Protein AF-0000000078350568 (afdb_homodimer)

Structure (mmCIF, N/CA/C/O backbone):
data_AF-0000000078350568-model_v1
#
loop_
_entity.id
_entity.type
_entity.pdbx_description
1 polymer 'Cyclic nucleotide-binding domain-containing protein'
#
loop_
_atom_site.group_PDB
_atom_site.id
_atom_site.type_symbol
_atom_site.label_atom_id
_atom_site.label_alt_id
_atom_site.label_comp_id
_atom_site.label_asym_id
_atom_site.label_entity_id
_atom_site.label_seq_id
_atom_site.pdbx_PDB_ins_code
_atom_site.Cartn_x
_atom_site.Cartn_y
_atom_site.Cartn_z
_atom_site.occupancy
_atom_site.B_iso_or_equiv
_atom_site.auth_seq_id
_atom_site.auth_comp_id
_atom_site.auth_asym_id
_atom_site.auth_atom_id
_atom_site.pdbx_PDB_model_num
ATOM 1 N N . MET A 1 1 ? 48.125 0.732 -0.271 1 18.67 1 MET A N 1
ATOM 2 C CA . MET A 1 1 ? 47.688 1.18 -1.591 1 18.67 1 MET A CA 1
ATOM 3 C C . MET A 1 1 ? 46.188 1.431 -1.611 1 18.67 1 MET A C 1
ATOM 5 O O . MET A 1 1 ? 45.406 0.55 -1.253 1 18.67 1 MET A O 1
ATOM 9 N N . THR A 1 2 ? 45.719 2.68 -1.402 1 23.27 2 THR A N 1
ATOM 10 C CA . THR A 1 2 ? 44.375 3.215 -1.209 1 23.27 2 THR A CA 1
ATOM 11 C C . THR A 1 2 ? 43.531 3.033 -2.469 1 23.27 2 THR A C 1
ATOM 13 O O . THR A 1 2 ? 43.906 3.512 -3.543 1 23.27 2 THR A O 1
ATOM 16 N N . PHE A 1 3 ? 43.031 1.912 -2.756 1 26.11 3 PHE A N 1
ATOM 17 C CA . PHE A 1 3 ? 42.312 1.522 -3.965 1 26.11 3 PHE A CA 1
ATOM 18 C C . PHE A 1 3 ? 41.125 2.469 -4.234 1 26.11 3 PHE A C 1
ATOM 20 O O . PHE A 1 3 ? 40.312 2.73 -3.348 1 26.11 3 PHE A O 1
ATOM 27 N N . GLN A 1 4 ? 41.375 3.561 -5.113 1 28.67 4 GLN A N 1
ATOM 28 C CA . GLN A 1 4 ? 40.469 4.602 -5.547 1 28.67 4 GLN A CA 1
ATOM 29 C C . GLN A 1 4 ? 39.406 4.035 -6.48 1 28.67 4 GLN A C 1
ATOM 31 O O . GLN A 1 4 ? 39.656 3.775 -7.656 1 28.67 4 GLN A O 1
ATOM 36 N N . PRO A 1 5 ? 38.5 3.309 -6.023 1 35.19 5 PRO A N 1
ATOM 37 C CA . PRO A 1 5 ? 37.531 2.773 -6.988 1 35.19 5 PRO A CA 1
ATOM 38 C C . PRO A 1 5 ? 36.844 3.865 -7.812 1 35.19 5 PRO A C 1
ATOM 40 O O . PRO A 1 5 ? 36.5 4.922 -7.281 1 35.19 5 PRO A O 1
ATOM 43 N N . VAL A 1 6 ? 37.344 4.188 -9.039 1 33.88 6 VAL A N 1
ATOM 44 C CA . VAL A 1 6 ? 36.656 5.035 -10.016 1 33.88 6 VAL A CA 1
ATOM 45 C C . VAL A 1 6 ? 35.219 4.598 -10.148 1 33.88 6 VAL A C 1
ATOM 47 O O . VAL A 1 6 ? 34.938 3.475 -10.57 1 33.88 6 VAL A O 1
ATOM 50 N N . VAL A 1 7 ? 34.406 5.059 -9.242 1 39.25 7 VAL A N 1
ATOM 51 C CA . VAL A 1 7 ? 33 4.738 -9.305 1 39.25 7 VAL A CA 1
ATOM 52 C C . VAL A 1 7 ? 32.344 5.453 -10.492 1 39.25 7 VAL A C 1
ATOM 54 O O . VAL A 1 7 ? 32.5 6.672 -10.641 1 39.25 7 VAL A O 1
ATOM 57 N N . MET A 1 8 ? 32.375 4.988 -11.641 1 34.94 8 MET A N 1
ATOM 58 C CA . MET A 1 8 ? 31.562 5.57 -12.703 1 34.94 8 MET A CA 1
ATOM 59 C C . MET A 1 8 ? 30.141 5.82 -12.227 1 34.94 8 MET A C 1
ATOM 61 O O . MET A 1 8 ? 29.391 4.879 -11.961 1 34.94 8 MET A O 1
ATOM 65 N N . CYS A 1 9 ? 30.031 6.867 -11.469 1 40.56 9 CYS A N 1
ATOM 66 C CA . CYS A 1 9 ? 28.719 7.254 -11 1 40.56 9 CYS A CA 1
ATOM 67 C C . CYS A 1 9 ? 27.812 7.629 -12.172 1 40.56 9 CYS A C 1
ATOM 69 O O . CYS A 1 9 ? 28.203 8.422 -13.031 1 40.56 9 CYS A O 1
ATOM 71 N N . SER A 1 10 ? 27.062 6.883 -12.664 1 42.19 10 SER A N 1
ATOM 72 C CA . SER A 1 10 ? 26.062 7.215 -13.672 1 42.19 10 SER A CA 1
ATOM 73 C C . SER A 1 10 ? 25.391 8.539 -13.359 1 42.19 10 SER A C 1
ATOM 75 O O . SER A 1 10 ? 25.281 8.93 -12.195 1 42.19 10 SER A O 1
ATOM 77 N N . GLN A 1 11 ? 25.484 9.586 -14.273 1 49.69 11 GLN A N 1
ATOM 78 C CA . GLN A 1 11 ? 24.906 10.922 -14.312 1 49.69 11 GLN A CA 1
ATOM 79 C C . GLN A 1 11 ? 23.422 10.891 -13.961 1 49.69 11 GLN A C 1
ATOM 81 O O . GLN A 1 11 ? 22.609 11.578 -14.586 1 49.69 11 GLN A O 1
ATOM 86 N N . ARG A 1 12 ? 23.047 10.094 -13.062 1 61.41 12 ARG A N 1
ATOM 87 C CA . ARG A 1 12 ? 21.625 10.086 -12.711 1 61.41 12 ARG A CA 1
ATOM 88 C C . ARG A 1 12 ? 21.266 11.289 -11.844 1 61.41 12 ARG A C 1
ATOM 90 O O . ARG A 1 12 ? 22.109 11.797 -11.102 1 61.41 12 ARG A O 1
ATOM 97 N N . SER A 1 13 ? 20.25 11.977 -12.266 1 79.62 13 SER A N 1
ATOM 98 C CA . SER A 1 13 ? 19.703 13.047 -11.438 1 79.62 13 SER A CA 1
ATOM 99 C C . SER A 1 13 ? 19.641 12.633 -9.977 1 79.62 13 SER A C 1
ATOM 101 O O . SER A 1 13 ? 19.359 11.477 -9.664 1 79.62 13 SER A O 1
ATOM 103 N N . ILE A 1 14 ? 20.109 13.5 -9.102 1 86.69 14 ILE A N 1
ATOM 104 C CA . ILE A 1 14 ? 20.047 13.234 -7.668 1 86.69 14 ILE A CA 1
ATOM 105 C C . ILE A 1 14 ? 18.578 13.141 -7.23 1 86.69 14 ILE A C 1
ATOM 107 O O . ILE A 1 14 ? 18.281 12.555 -6.188 1 86.69 14 ILE A O 1
ATOM 111 N N . ILE A 1 15 ? 17.75 13.82 -8.062 1 88.56 15 ILE A N 1
ATOM 112 C CA . ILE A 1 15 ? 16.328 13.82 -7.746 1 88.56 15 ILE A CA 1
ATOM 113 C C . ILE A 1 15 ? 15.664 12.578 -8.336 1 88.56 15 ILE A C 1
ATOM 115 O O . ILE A 1 15 ? 15.547 12.453 -9.562 1 88.56 15 ILE A O 1
ATOM 119 N N . ARG A 1 16 ? 15.289 11.742 -7.473 1 82.44 16 ARG A N 1
ATOM 120 C CA . ARG A 1 16 ? 14.633 10.516 -7.906 1 82.44 16 ARG A CA 1
ATOM 121 C C . ARG A 1 16 ? 13.164 10.758 -8.234 1 82.44 16 ARG A C 1
ATOM 123 O O . ARG A 1 16 ? 12.648 10.234 -9.219 1 82.44 16 ARG A O 1
ATOM 130 N N . ALA A 1 17 ? 12.492 11.484 -7.371 1 83.06 17 ALA A N 1
ATOM 131 C CA . ALA A 1 17 ? 11.07 11.758 -7.527 1 83.06 17 ALA A CA 1
ATOM 132 C C . ALA A 1 17 ? 10.672 13.023 -6.773 1 83.06 17 ALA A C 1
ATOM 134 O O . ALA A 1 17 ? 11.344 13.43 -5.82 1 83.06 17 ALA A O 1
ATOM 135 N N . SER A 1 18 ? 9.703 13.656 -7.219 1 88.5 18 SER A N 1
ATOM 136 C CA . SER A 1 18 ? 9.133 14.859 -6.609 1 88.5 18 SER A CA 1
ATOM 137 C C . SER A 1 18 ? 7.609 14.781 -6.551 1 88.5 18 SER A C 1
ATOM 139 O O . SER A 1 18 ? 6.965 14.375 -7.52 1 88.5 18 SER A O 1
ATOM 141 N N . PHE A 1 19 ? 7.109 15.07 -5.301 1 86.12 19 PHE A N 1
ATOM 142 C CA . PHE A 1 19 ? 5.668 14.969 -5.102 1 86.12 19 PHE A CA 1
ATOM 143 C C . PHE A 1 19 ? 5.152 16.156 -4.285 1 86.12 19 PHE A C 1
ATOM 145 O O . PHE A 1 19 ? 5.871 16.703 -3.449 1 86.12 19 PHE A O 1
ATOM 152 N N . THR A 1 20 ? 3.895 16.438 -4.551 1 86.94 20 THR A N 1
ATOM 153 C CA . THR A 1 20 ? 3.209 17.359 -3.645 1 86.94 20 THR A CA 1
ATOM 154 C C . THR A 1 20 ? 2.479 16.594 -2.547 1 86.94 20 THR A C 1
ATOM 156 O O . THR A 1 20 ? 2.295 15.375 -2.65 1 86.94 20 THR A O 1
ATOM 159 N N . GLY A 1 21 ? 2.123 17.297 -1.563 1 85.88 21 GLY A N 1
ATOM 160 C CA . GLY A 1 21 ? 1.35 16.688 -0.491 1 85.88 21 GLY A CA 1
ATOM 161 C C . GLY A 1 21 ? 0.012 16.141 -0.954 1 85.88 21 GLY A C 1
ATOM 162 O O . GLY A 1 21 ? -0.606 15.328 -0.262 1 85.88 21 GLY A O 1
ATOM 163 N N . SER A 1 22 ? -0.493 16.656 -2.006 1 78.06 22 SER A N 1
ATOM 164 C CA . SER A 1 22 ? -1.731 16.141 -2.572 1 78.06 22 SER A CA 1
ATOM 165 C C . SER A 1 22 ? -1.5 14.797 -3.26 1 78.06 22 SER A C 1
ATOM 167 O O . SER A 1 22 ? -2.402 13.953 -3.314 1 78.06 22 SER A O 1
ATOM 169 N N . GLN A 1 23 ? -0.288 14.586 -3.678 1 77.19 23 GLN A N 1
ATOM 170 C CA . GLN A 1 23 ? 0.063 13.359 -4.387 1 77.19 23 GLN A CA 1
ATOM 171 C C . GLN A 1 23 ? 0.571 12.297 -3.42 1 77.19 23 GLN A C 1
ATOM 173 O O . GLN A 1 23 ? 0.44 11.094 -3.684 1 77.19 23 GLN A O 1
ATOM 178 N N . LEU A 1 24 ? 1.132 12.742 -2.352 1 84.44 24 LEU A N 1
ATOM 179 C CA . LEU A 1 24 ? 1.732 11.836 -1.384 1 84.44 24 LEU A CA 1
ATOM 180 C C . LEU A 1 24 ? 1.401 12.258 0.042 1 84.44 24 LEU A C 1
ATOM 182 O O . LEU A 1 24 ? 1.954 13.242 0.545 1 84.44 24 LEU A O 1
ATOM 186 N N . ARG A 1 25 ? 0.584 11.453 0.627 1 86.44 25 ARG A N 1
ATOM 187 C CA . ARG A 1 25 ? 0.179 11.719 2.004 1 86.44 25 ARG A CA 1
ATOM 188 C C . ARG A 1 25 ? 0.891 10.781 2.975 1 86.44 25 ARG A C 1
ATOM 190 O O . ARG A 1 25 ? 1.448 9.766 2.568 1 86.44 25 ARG A O 1
ATOM 197 N N . SER A 1 26 ? 0.925 11.25 4.234 1 85.94 26 SER A N 1
ATOM 198 C CA . SER A 1 26 ? 1.377 10.32 5.27 1 85.94 26 SER A CA 1
ATOM 199 C C . SER A 1 26 ? 0.407 9.156 5.426 1 85.94 26 SER A C 1
ATOM 201 O O . SER A 1 26 ? -0.697 9.18 4.879 1 85.94 26 SER A O 1
ATOM 203 N N . THR A 1 27 ? 0.809 8.156 6.078 1 85.06 27 THR A N 1
ATOM 204 C CA . THR A 1 27 ? -0.045 6.992 6.297 1 85.06 27 THR A CA 1
ATOM 205 C C . THR A 1 27 ? -0.772 7.098 7.633 1 85.06 27 THR A C 1
ATOM 207 O O . THR A 1 27 ? -1.104 6.082 8.25 1 85.06 27 THR A O 1
ATOM 210 N N . VAL A 1 28 ? -0.941 8.312 8.055 1 83.81 28 VAL A N 1
ATOM 211 C CA . VAL A 1 28 ? -1.724 8.578 9.258 1 83.81 28 VAL A CA 1
ATOM 212 C C . VAL A 1 28 ? -3.193 8.758 8.883 1 83.81 28 VAL A C 1
ATOM 214 O O . VAL A 1 28 ? -3.531 9.594 8.039 1 83.81 28 VAL A O 1
ATOM 217 N N . HIS A 1 29 ? -3.98 7.969 9.461 1 81.75 29 HIS A N 1
ATOM 218 C CA . HIS A 1 29 ? -5.406 8.062 9.172 1 81.75 29 HIS A CA 1
ATOM 219 C C . HIS A 1 29 ? -6.109 8.984 10.164 1 81.75 29 HIS A C 1
ATOM 221 O O . HIS A 1 29 ? -5.98 8.812 11.383 1 81.75 29 HIS A O 1
ATOM 227 N N . ARG A 1 30 ?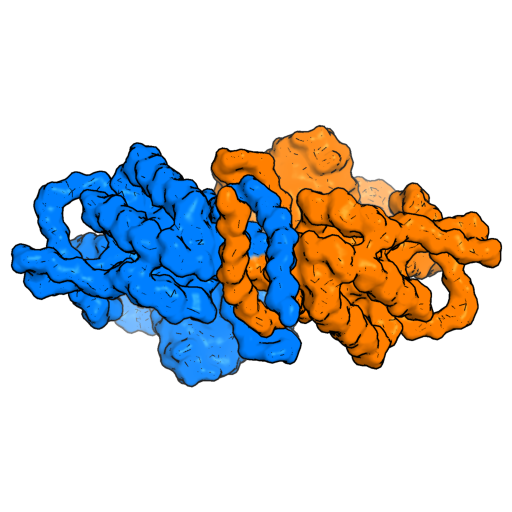 -6.719 9.938 9.477 1 77.19 30 ARG A N 1
ATOM 228 C CA . ARG A 1 30 ? -7.305 11.039 10.234 1 77.19 30 ARG A CA 1
ATOM 229 C C . ARG A 1 30 ? -8.812 11.125 10.008 1 77.19 30 ARG A C 1
ATOM 231 O O . ARG A 1 30 ? -9.375 10.328 9.25 1 77.19 30 ARG A O 1
ATOM 238 N N . LEU A 1 31 ? -9.383 12.031 10.742 1 72.06 31 LEU A N 1
ATOM 239 C CA . LEU A 1 31 ? -10.789 12.352 10.531 1 72.06 31 LEU A CA 1
ATOM 240 C C . LEU A 1 31 ? -11.031 12.828 9.102 1 72.06 31 LEU A C 1
ATOM 242 O O . LEU A 1 31 ? -10.156 13.453 8.5 1 72.06 31 LEU A O 1
ATOM 246 N N . TYR A 1 32 ? -12.195 12.5 8.664 1 67.31 32 TYR A N 1
ATOM 247 C CA . TYR A 1 32 ? -12.547 12.836 7.285 1 67.31 32 TYR A CA 1
ATOM 248 C C . TYR A 1 32 ? -12.375 14.328 7.023 1 67.31 32 TYR A C 1
ATOM 250 O O . TYR A 1 32 ? -11.859 14.719 5.977 1 67.31 32 TYR A O 1
ATOM 258 N N . ARG A 1 33 ? -12.797 15.164 7.91 1 70 33 ARG A N 1
ATOM 259 C CA . ARG A 1 33 ? -12.703 16.609 7.734 1 70 33 ARG A CA 1
ATOM 260 C C . ARG A 1 33 ? -11.258 17.047 7.574 1 70 33 ARG A C 1
ATOM 262 O O . ARG A 1 33 ? -10.953 17.953 6.789 1 70 33 ARG A O 1
ATOM 269 N N . GLN A 1 34 ? -10.445 16.438 8.359 1 75.56 34 GLN A N 1
ATOM 270 C CA . GLN A 1 34 ? -9.023 16.75 8.258 1 75.56 34 GLN A CA 1
ATOM 271 C C . GLN A 1 34 ? -8.461 16.312 6.91 1 75.56 34 GLN A C 1
ATOM 273 O O . GLN A 1 34 ? -7.633 17.016 6.324 1 75.56 34 GLN A O 1
ATOM 278 N N . GLN A 1 35 ? -8.953 15.172 6.551 1 75.88 35 GLN A N 1
ATOM 279 C CA . GLN A 1 35 ? -8.516 14.664 5.258 1 75.88 35 GLN A CA 1
ATOM 280 C C . GLN A 1 35 ? -8.914 15.609 4.129 1 75.88 35 GLN A C 1
ATOM 282 O O . GLN A 1 35 ? -8.117 15.883 3.225 1 75.88 35 GLN A O 1
ATOM 287 N N . ILE A 1 36 ? -10.102 16.062 4.18 1 72.88 36 ILE A N 1
ATOM 288 C CA . ILE A 1 36 ? -10.594 16.969 3.145 1 72.88 36 ILE A CA 1
ATOM 289 C C . ILE A 1 36 ? -9.773 18.266 3.154 1 72.88 36 ILE A C 1
ATOM 291 O O . ILE A 1 36 ? -9.43 18.797 2.098 1 72.88 36 ILE A O 1
ATOM 295 N N . PHE A 1 37 ? -9.516 18.781 4.34 1 78.31 37 PHE A N 1
ATOM 296 C CA . PHE A 1 37 ? -8.688 19.984 4.477 1 78.31 37 PHE A CA 1
ATOM 297 C C . PHE A 1 37 ? -7.332 19.781 3.809 1 78.31 37 PHE A C 1
ATOM 299 O O . PHE A 1 37 ? -6.887 20.609 3.025 1 78.31 37 PHE A O 1
ATOM 306 N N . LEU A 1 38 ? -6.77 18.656 4.074 1 83 38 LEU A N 1
ATOM 307 C CA . LEU A 1 38 ? -5.438 18.359 3.549 1 83 38 LEU A CA 1
ATOM 308 C C . LEU A 1 38 ? -5.488 18.141 2.041 1 83 38 LEU A C 1
ATOM 310 O O . LEU A 1 38 ? -4.52 18.438 1.334 1 83 38 LEU A O 1
ATOM 314 N N . ASP A 1 39 ? -6.551 17.641 1.57 1 77.06 39 ASP A N 1
ATOM 315 C CA . ASP A 1 39 ? -6.715 17.469 0.129 1 77.06 39 ASP A CA 1
ATOM 316 C C . ASP A 1 39 ? -6.688 18.812 -0.585 1 77.06 39 ASP A C 1
ATOM 318 O O . ASP A 1 39 ? -6.273 18.906 -1.743 1 77.06 39 ASP A O 1
ATOM 322 N N . ASN A 1 40 ? -7.125 19.797 0.111 1 78.75 40 ASN A N 1
ATOM 323 C CA . ASN A 1 40 ? -7.254 21.109 -0.518 1 78.75 40 ASN A CA 1
ATOM 324 C C . ASN A 1 40 ? -6.02 21.969 -0.28 1 78.75 40 ASN A C 1
ATOM 326 O O . ASN A 1 40 ? -5.828 22.984 -0.947 1 78.75 40 ASN A O 1
ATOM 330 N N . CYS A 1 41 ? -5.156 21.578 0.604 1 81.62 41 CYS A N 1
ATOM 331 C CA . CYS A 1 41 ? -3.984 22.406 0.871 1 81.62 41 CYS A CA 1
ATOM 332 C C . CYS A 1 41 ? -2.709 21.562 0.817 1 81.62 41 CYS A C 1
ATOM 334 O O . CYS A 1 41 ? -1.635 22.047 1.189 1 81.62 41 CYS A O 1
ATOM 336 N N . GLY A 1 42 ? -2.814 20.406 0.399 1 83.19 42 GLY A N 1
ATOM 337 C CA . GLY A 1 42 ? -1.674 19.5 0.337 1 83.19 42 GLY A CA 1
ATOM 338 C C . GLY A 1 42 ? -0.553 20.016 -0.543 1 83.19 42 GLY A C 1
ATOM 339 O O . GLY A 1 42 ? 0.608 19.656 -0.362 1 83.19 42 GLY A O 1
ATOM 340 N N . ASP A 1 43 ? -0.878 20.906 -1.432 1 86.75 43 ASP A N 1
ATOM 341 C CA . ASP A 1 43 ? 0.113 21.422 -2.367 1 86.75 43 ASP A CA 1
ATOM 342 C C . ASP A 1 43 ? 1.108 22.344 -1.659 1 86.75 43 ASP A C 1
ATOM 344 O O . ASP A 1 43 ? 2.148 22.688 -2.221 1 86.75 43 ASP A O 1
ATOM 348 N N . GLN A 1 44 ? 0.83 22.672 -0.485 1 90.44 44 GLN A N 1
ATOM 349 C CA . GLN A 1 44 ? 1.771 23.469 0.288 1 90.44 44 GLN A CA 1
ATOM 350 C C . GLN A 1 44 ? 2.959 22.641 0.75 1 90.44 44 GLN A C 1
ATOM 352 O O . GLN A 1 44 ? 3.951 23.172 1.243 1 90.44 44 GLN A O 1
ATOM 357 N N . ILE A 1 45 ? 2.811 21.375 0.589 1 92.75 45 ILE A N 1
ATOM 358 C CA . ILE A 1 45 ? 3.9 20.453 0.912 1 92.75 45 ILE A CA 1
ATOM 359 C C . ILE A 1 45 ? 4.539 19.938 -0.376 1 92.75 45 ILE A C 1
ATOM 361 O O . ILE A 1 45 ? 3.844 19.453 -1.273 1 92.75 45 ILE A O 1
ATOM 365 N N . HIS A 1 46 ? 5.781 20.078 -0.518 1 94.38 46 HIS A N 1
ATOM 366 C CA . HIS A 1 46 ? 6.531 19.531 -1.641 1 94.38 46 HIS A CA 1
ATOM 367 C C . HIS A 1 46 ? 7.625 18.578 -1.161 1 94.38 46 HIS A C 1
ATOM 369 O O . HIS A 1 46 ? 8.523 18.984 -0.421 1 94.38 46 HIS A O 1
ATOM 375 N N . ALA A 1 47 ? 7.527 17.344 -1.582 1 94.06 47 ALA A N 1
ATOM 376 C CA . ALA A 1 47 ? 8.477 16.312 -1.152 1 94.06 47 ALA A CA 1
ATOM 377 C C . ALA A 1 47 ? 9.406 15.914 -2.295 1 94.06 47 ALA A C 1
ATOM 379 O O . ALA A 1 47 ? 8.953 15.672 -3.416 1 94.06 47 ALA A O 1
ATOM 380 N N . ILE A 1 48 ? 10.68 15.898 -1.986 1 93.44 48 ILE A N 1
ATOM 381 C CA . ILE A 1 48 ? 11.703 15.523 -2.959 1 93.44 48 ILE A CA 1
ATOM 382 C C . ILE A 1 48 ? 12.484 14.32 -2.453 1 93.44 48 ILE A C 1
ATOM 384 O O . ILE A 1 48 ? 13.102 14.367 -1.387 1 93.44 48 ILE A O 1
ATOM 388 N N . ARG A 1 49 ? 12.477 13.266 -3.18 1 90.56 49 ARG A N 1
ATOM 389 C CA . ARG A 1 49 ? 13.258 12.086 -2.836 1 90.56 49 ARG A CA 1
ATOM 390 C C . ARG A 1 49 ? 14.586 12.078 -3.584 1 90.56 49 ARG A C 1
ATOM 392 O O . ARG A 1 49 ? 14.617 12.156 -4.812 1 90.56 49 ARG A O 1
ATOM 399 N N . LEU A 1 50 ? 15.625 11.984 -2.795 1 90.5 50 LEU A N 1
ATOM 400 C CA . LEU A 1 50 ? 16.953 12.008 -3.396 1 90.5 50 LEU A CA 1
ATOM 401 C C . LEU A 1 50 ? 17.516 10.586 -3.529 1 90.5 50 LEU A C 1
ATOM 403 O O . LEU A 1 50 ? 16.984 9.656 -2.926 1 90.5 50 LEU A O 1
ATOM 407 N N . GLN A 1 51 ? 18.484 10.516 -4.398 1 81.62 51 GLN A N 1
ATOM 408 C CA . GLN A 1 51 ? 19.172 9.234 -4.539 1 81.62 51 GLN A CA 1
ATOM 409 C C . GLN A 1 51 ? 20.641 9.43 -4.922 1 81.62 51 GLN A C 1
ATOM 411 O O . GLN A 1 51 ? 21.031 10.5 -5.383 1 81.62 51 GLN A O 1
ATOM 416 N N . GLY A 1 52 ? 21.422 8.375 -4.566 1 79.75 52 GLY A N 1
ATOM 417 C CA . GLY A 1 52 ? 22.797 8.383 -5.039 1 79.75 52 GLY A CA 1
ATOM 418 C C . GLY A 1 52 ? 23.766 9.031 -4.059 1 79.75 52 GLY A C 1
ATOM 419 O O . GLY A 1 52 ? 23.797 8.664 -2.883 1 79.75 52 GLY A O 1
ATOM 420 N N . PHE A 1 53 ? 24.547 10.039 -4.672 1 80.38 53 PHE A N 1
ATOM 421 C CA . PHE A 1 53 ? 25.578 10.664 -3.873 1 80.38 53 PHE A CA 1
ATOM 422 C C . PHE A 1 53 ? 25.453 12.18 -3.904 1 80.38 53 PHE A C 1
ATOM 424 O O . PHE A 1 53 ? 25.109 12.758 -4.941 1 80.38 53 PHE A O 1
ATOM 431 N N . ILE A 1 54 ? 25.797 12.672 -2.764 1 84.56 54 ILE A N 1
ATOM 432 C CA . ILE A 1 54 ? 25.688 14.117 -2.654 1 84.56 54 ILE A CA 1
ATOM 433 C C . ILE A 1 54 ? 27.047 14.766 -2.863 1 84.56 54 ILE A C 1
ATOM 435 O O . ILE A 1 54 ? 28.016 14.445 -2.154 1 84.56 54 ILE A O 1
ATOM 439 N N . PHE A 1 55 ? 27.156 15.523 -3.805 1 82.12 55 PHE A N 1
ATOM 440 C CA . PHE A 1 55 ? 28.297 16.406 -4.035 1 82.12 55 PHE A CA 1
ATOM 441 C C . PHE A 1 55 ? 27.844 17.766 -4.531 1 82.12 55 PHE A C 1
ATOM 443 O O . PHE A 1 55 ? 26.641 18.031 -4.609 1 82.12 55 PHE A O 1
ATOM 450 N N . PHE A 1 56 ? 28.75 18.656 -4.691 1 82.06 56 PHE A N 1
ATOM 451 C CA . PHE A 1 56 ? 28.422 20.047 -5.004 1 82.06 56 PHE A CA 1
ATOM 452 C C . PHE A 1 56 ? 27.484 20.125 -6.199 1 82.06 56 PHE A C 1
ATOM 454 O O . PHE A 1 56 ? 26.469 20.812 -6.152 1 82.06 56 PHE A O 1
ATOM 461 N N . GLY A 1 57 ? 27.734 19.359 -7.199 1 82.5 57 GLY A N 1
ATOM 462 C CA . GLY A 1 57 ? 26.922 19.375 -8.406 1 82.5 57 GLY A CA 1
ATOM 463 C C . GLY A 1 57 ? 25.5 18.922 -8.172 1 82.5 57 GLY A C 1
ATOM 464 O O . GLY A 1 57 ? 24.547 19.531 -8.672 1 82.5 57 GLY A O 1
ATOM 465 N N . THR A 1 58 ? 25.406 17.922 -7.41 1 85.56 58 THR A N 1
ATOM 466 C CA . THR A 1 58 ? 24.078 17.359 -7.176 1 85.56 58 THR A CA 1
ATOM 467 C C . THR A 1 58 ? 23.25 18.266 -6.273 1 85.56 58 THR A C 1
ATOM 469 O O . THR A 1 58 ? 22.031 18.375 -6.445 1 85.56 58 THR A O 1
ATOM 472 N N . LEU A 1 59 ? 23.875 18.906 -5.398 1 88.69 59 LEU A N 1
ATOM 473 C CA . LEU A 1 59 ? 23.141 19.828 -4.535 1 88.69 59 LEU A CA 1
ATOM 474 C C . LEU A 1 59 ? 22.734 21.078 -5.301 1 88.69 59 LEU A C 1
ATOM 476 O O . LEU A 1 59 ? 21.703 21.688 -5.016 1 88.69 59 LEU A O 1
ATOM 480 N N . ASN A 1 60 ? 23.609 21.438 -6.242 1 89.25 60 ASN A N 1
ATOM 481 C CA . ASN A 1 60 ? 23.188 22.547 -7.102 1 89.25 60 ASN A CA 1
ATOM 482 C C . ASN A 1 60 ? 21.922 22.203 -7.883 1 89.25 60 ASN A C 1
ATOM 484 O O . ASN A 1 60 ? 21.047 23.047 -8.062 1 89.25 60 ASN A O 1
ATOM 488 N N . GLN A 1 61 ? 21.906 21.016 -8.281 1 91.12 61 GLN A N 1
ATOM 489 C CA . GLN A 1 61 ? 20.703 20.531 -8.953 1 91.12 61 GLN A CA 1
ATOM 490 C C . GLN A 1 61 ? 19.484 20.641 -8.031 1 91.12 61 GLN A C 1
ATOM 492 O O . GLN A 1 61 ? 18.406 21.047 -8.461 1 91.12 61 GLN A O 1
ATOM 497 N N . LEU A 1 62 ? 19.641 20.234 -6.871 1 92.94 62 LEU A N 1
ATOM 498 C CA . LEU A 1 62 ? 18.562 20.281 -5.887 1 92.94 62 LEU A CA 1
ATOM 499 C C . LEU A 1 62 ? 18.125 21.719 -5.633 1 92.94 62 LEU A C 1
ATOM 501 O O . LEU A 1 62 ? 16.922 22.016 -5.559 1 92.94 62 LEU A O 1
ATOM 505 N N . GLU A 1 63 ? 19.109 22.609 -5.52 1 92.62 63 GLU A N 1
ATOM 506 C CA . GLU A 1 63 ? 18.797 24.016 -5.281 1 92.62 63 GLU A CA 1
ATOM 507 C C . GLU A 1 63 ? 17.969 24.594 -6.422 1 92.62 63 GLU A C 1
ATOM 509 O O . GLU A 1 63 ? 16.984 25.297 -6.184 1 92.62 63 GLU A O 1
ATOM 514 N N . VAL A 1 64 ? 18.422 24.344 -7.605 1 92.88 64 VAL A N 1
ATOM 515 C CA . VAL A 1 64 ? 17.703 24.828 -8.781 1 92.88 64 VAL A CA 1
ATOM 516 C C . VAL A 1 64 ? 16.281 24.281 -8.789 1 92.88 64 VAL A C 1
ATOM 518 O O . VAL A 1 64 ? 15.336 25 -9.078 1 92.88 64 VAL A O 1
ATOM 521 N N . HIS A 1 65 ? 16.156 23.047 -8.43 1 93.5 65 HIS A N 1
ATOM 522 C CA . HIS A 1 65 ? 14.836 22.406 -8.391 1 93.5 65 HIS A CA 1
ATOM 523 C C . HIS A 1 65 ? 13.938 23.078 -7.352 1 93.5 65 HIS A C 1
ATOM 525 O O . HIS A 1 65 ? 12.773 23.359 -7.629 1 93.5 65 HIS A O 1
ATOM 531 N N . ILE A 1 66 ? 14.484 23.344 -6.27 1 94.19 66 ILE A N 1
ATOM 532 C CA . ILE A 1 66 ? 13.711 23.938 -5.191 1 94.19 66 ILE A CA 1
ATOM 533 C C . ILE A 1 66 ? 13.242 25.328 -5.609 1 94.19 66 ILE A C 1
ATOM 535 O O . ILE A 1 66 ? 12.094 25.719 -5.363 1 94.19 66 ILE A O 1
ATOM 539 N N . ARG A 1 67 ? 14.07 26.062 -6.266 1 93.44 67 ARG A N 1
ATOM 540 C CA . ARG A 1 67 ? 13.695 27.375 -6.754 1 93.44 67 ARG A CA 1
ATOM 541 C C . ARG A 1 67 ? 12.539 27.297 -7.742 1 93.44 67 ARG A C 1
ATOM 543 O O . ARG A 1 67 ? 11.617 28.109 -7.707 1 93.44 67 ARG A O 1
ATOM 550 N N . SER A 1 68 ? 12.656 26.297 -8.516 1 93.75 68 SER A N 1
ATOM 551 C CA . SER A 1 68 ? 11.594 26.109 -9.5 1 93.75 68 SER A CA 1
ATOM 552 C C . SER A 1 68 ? 10.273 25.75 -8.836 1 93.75 68 SER A C 1
ATOM 554 O O . SER A 1 68 ? 9.203 26.141 -9.312 1 93.75 68 SER A O 1
ATOM 556 N N . VAL A 1 69 ? 10.352 25.016 -7.785 1 91.25 69 VAL A N 1
ATOM 557 C CA . VAL A 1 69 ? 9.164 24.625 -7.039 1 91.25 69 VAL A CA 1
ATOM 558 C C . VAL A 1 69 ? 8.461 25.875 -6.504 1 91.25 69 VAL A C 1
ATOM 560 O O . VAL A 1 69 ? 7.234 25.984 -6.605 1 91.25 69 VAL A O 1
ATOM 563 N N . PHE A 1 70 ? 9.203 26.812 -6.023 1 90.75 70 PHE A N 1
ATOM 564 C CA . PHE A 1 70 ? 8.625 28.031 -5.445 1 90.75 70 PHE A CA 1
ATOM 565 C C . PHE A 1 70 ? 8.031 28.922 -6.531 1 90.75 70 PHE A C 1
ATOM 567 O O . PHE A 1 70 ? 7.082 29.656 -6.281 1 90.75 70 PHE A O 1
ATOM 574 N N . ILE A 1 71 ? 8.57 28.812 -7.711 1 90.06 71 ILE A N 1
ATOM 575 C CA . ILE A 1 71 ? 8.047 29.594 -8.828 1 90.06 71 ILE A CA 1
ATOM 576 C C . ILE A 1 71 ? 6.723 28.984 -9.297 1 90.06 71 ILE A C 1
ATOM 578 O O . ILE A 1 71 ? 5.746 29.719 -9.516 1 90.06 71 ILE A O 1
ATOM 582 N N . ASP A 1 72 ? 6.664 27.734 -9.344 1 87.62 72 ASP A N 1
ATOM 583 C CA . ASP A 1 72 ? 5.492 27.031 -9.859 1 87.62 72 ASP A CA 1
ATOM 584 C C . ASP A 1 72 ? 4.363 27.016 -8.828 1 87.62 72 ASP A C 1
ATOM 586 O O . ASP A 1 72 ? 3.188 27.078 -9.188 1 87.62 72 ASP A O 1
ATOM 590 N N . THR A 1 73 ? 4.766 26.859 -7.602 1 88.25 73 THR A N 1
ATOM 591 C CA . THR A 1 73 ? 3.809 26.812 -6.5 1 88.25 73 THR A CA 1
ATOM 592 C C . THR A 1 73 ? 4.227 27.781 -5.387 1 88.25 73 THR A C 1
ATOM 594 O O . THR A 1 73 ? 4.75 27.344 -4.355 1 88.25 73 THR A O 1
ATOM 597 N N . PRO A 1 74 ? 3.848 28.938 -5.531 1 85.31 74 PRO A N 1
ATOM 598 C CA . PRO A 1 74 ? 4.266 29.953 -4.562 1 85.31 74 PRO A CA 1
ATOM 599 C C . PRO A 1 74 ? 3.705 29.688 -3.164 1 85.31 74 PRO A C 1
ATOM 601 O O . PRO A 1 74 ? 4.227 30.219 -2.18 1 85.31 74 PRO A O 1
ATOM 604 N N . GLU A 1 75 ? 2.689 28.859 -3.115 1 86.69 75 GLU A N 1
ATOM 605 C CA . GLU A 1 75 ? 2.041 28.594 -1.835 1 86.69 75 GLU A CA 1
ATOM 606 C C . GLU A 1 75 ? 2.795 27.516 -1.048 1 86.69 75 GLU A C 1
ATOM 608 O O . GLU A 1 75 ? 2.412 27.188 0.073 1 86.69 75 GLU A O 1
ATOM 613 N N . THR A 1 76 ? 3.902 27.047 -1.533 1 91 76 THR A N 1
ATOM 614 C CA . THR A 1 76 ? 4.664 25.984 -0.869 1 91 76 THR A CA 1
ATOM 615 C C . THR A 1 76 ? 5.152 26.453 0.499 1 91 76 THR A C 1
ATOM 617 O O . THR A 1 76 ? 5.781 27.516 0.613 1 91 76 THR A O 1
ATOM 620 N N . LYS A 1 77 ? 4.836 25.734 1.465 1 91.12 77 LYS A N 1
ATOM 621 C CA . LYS A 1 77 ? 5.203 26.062 2.838 1 91.12 77 LYS A CA 1
ATOM 622 C C . LYS A 1 77 ? 6.258 25.094 3.375 1 91.12 77 LYS A C 1
ATOM 624 O O . LYS A 1 77 ? 7.035 25.453 4.262 1 91.12 77 LYS A O 1
ATOM 629 N N . PHE A 1 78 ? 6.254 23.922 2.889 1 94.31 78 PHE A N 1
ATOM 630 C CA . PHE A 1 78 ? 7.176 22.891 3.363 1 94.31 78 PHE A CA 1
ATOM 631 C C . PHE A 1 78 ? 7.922 22.25 2.199 1 94.31 78 PHE A C 1
ATOM 633 O O . PHE A 1 78 ? 7.305 21.844 1.213 1 94.31 78 PHE A O 1
ATOM 640 N N . VAL A 1 79 ? 9.164 22.172 2.266 1 96.06 79 VAL A N 1
ATOM 641 C CA . VAL A 1 79 ? 9.977 21.391 1.341 1 96.06 79 VAL A CA 1
ATOM 642 C C . VAL A 1 79 ? 10.617 20.219 2.078 1 96.06 79 VAL A C 1
ATOM 644 O O . VAL A 1 79 ? 11.516 20.406 2.898 1 96.06 79 VAL A O 1
ATOM 647 N N . VAL A 1 80 ? 10.109 19.062 1.796 1 96.38 80 VAL A N 1
ATOM 648 C CA . VAL A 1 80 ? 10.609 17.844 2.424 1 96.38 80 VAL A CA 1
ATOM 649 C C . VAL A 1 80 ? 11.656 17.188 1.527 1 96.38 80 VAL A C 1
ATOM 651 O O . VAL A 1 80 ? 11.391 16.906 0.357 1 96.38 80 VAL A O 1
ATOM 654 N N . VAL A 1 81 ? 12.812 17.016 2.041 1 96.06 81 VAL A N 1
ATOM 655 C CA . VAL A 1 81 ? 13.898 16.391 1.288 1 96.06 81 VAL A CA 1
ATOM 656 C C . VAL A 1 81 ? 14.266 15.047 1.924 1 96.06 81 VAL A C 1
ATOM 658 O O . VAL A 1 81 ? 14.719 15 3.068 1 96.06 81 VAL A O 1
ATOM 661 N N . ASP A 1 82 ? 14.102 14.008 1.199 1 92.88 82 ASP A N 1
ATOM 662 C CA . ASP A 1 82 ? 14.312 12.648 1.688 1 92.88 82 ASP A CA 1
ATOM 663 C C . ASP A 1 82 ? 15.68 12.125 1.262 1 92.88 82 ASP A C 1
ATOM 665 O O . ASP A 1 82 ? 15.938 11.938 0.07 1 92.88 82 ASP A O 1
ATOM 669 N N . PHE A 1 83 ? 16.516 11.734 2.244 1 90.56 83 PHE A N 1
ATOM 670 C CA . PHE A 1 83 ? 17.875 11.266 2.012 1 90.56 83 PHE A CA 1
ATOM 671 C C . PHE A 1 83 ? 17.953 9.75 2.135 1 90.56 83 PHE A C 1
ATOM 673 O O . PHE A 1 83 ? 19.047 9.188 2.27 1 90.56 83 PHE A O 1
ATOM 680 N N . GLY A 1 84 ? 16.859 9.125 2.162 1 82.88 84 GLY A N 1
ATOM 681 C CA . GLY A 1 84 ? 16.812 7.699 2.436 1 82.88 84 GLY A CA 1
ATOM 682 C C . GLY A 1 84 ? 17.656 6.883 1.479 1 82.88 84 GLY A C 1
ATOM 683 O O . GLY A 1 84 ? 18.141 5.809 1.838 1 82.88 84 GLY A O 1
ATOM 684 N N . LEU A 1 85 ? 17.859 7.344 0.286 1 79.69 85 LEU A N 1
ATOM 685 C CA . LEU A 1 85 ? 18.562 6.578 -0.732 1 79.69 85 LEU A CA 1
ATOM 686 C C . LEU A 1 85 ? 19.922 7.199 -1.025 1 79.69 85 LEU A C 1
ATOM 688 O O . LEU A 1 85 ? 20.547 6.898 -2.049 1 79.69 85 LEU A O 1
ATOM 692 N N . ILE A 1 86 ? 20.328 8.109 -0.229 1 84.38 86 ILE A N 1
ATOM 693 C CA . ILE A 1 86 ? 21.641 8.719 -0.37 1 84.38 86 ILE A CA 1
ATOM 694 C C . ILE A 1 86 ? 22.688 7.863 0.343 1 84.38 86 ILE A C 1
ATOM 696 O O . ILE A 1 86 ? 22.5 7.469 1.494 1 84.38 86 ILE A O 1
ATOM 700 N N . HIS A 1 87 ? 23.781 7.688 -0.242 1 76.94 87 HIS A N 1
ATOM 701 C CA . HIS A 1 87 ? 24.766 6.742 0.289 1 76.94 87 HIS A CA 1
ATOM 702 C C . HIS A 1 87 ? 26.031 7.457 0.743 1 76.94 87 HIS A C 1
ATOM 704 O O . HIS A 1 87 ? 26.922 6.836 1.322 1 76.94 87 HIS A O 1
ATOM 710 N N . GLY A 1 88 ? 26.125 8.625 0.432 1 77.06 88 GLY A N 1
ATOM 711 C CA . GLY A 1 88 ? 27.312 9.359 0.857 1 77.06 88 GLY A CA 1
ATOM 712 C C . GLY A 1 88 ? 27.25 10.836 0.516 1 77.06 88 GLY A C 1
ATOM 713 O O . GLY A 1 88 ? 26.484 11.25 -0.349 1 77.06 88 GLY A O 1
ATOM 714 N N . ILE A 1 89 ? 28.047 11.594 1.231 1 81.44 89 ILE A N 1
ATOM 715 C CA . ILE A 1 89 ? 28.109 13.039 1.034 1 81.44 89 ILE A CA 1
ATOM 716 C C . ILE A 1 89 ? 29.562 13.5 0.976 1 81.44 89 ILE A C 1
ATOM 718 O O . ILE A 1 89 ? 30.391 13.055 1.771 1 81.44 89 ILE A O 1
ATOM 722 N N . ASP A 1 90 ? 29.75 14.219 -0.087 1 81.06 90 ASP A N 1
ATOM 723 C CA . ASP A 1 90 ? 31.047 14.867 -0.182 1 81.06 90 ASP A CA 1
ATOM 724 C C . ASP A 1 90 ? 31.094 16.141 0.662 1 81.06 90 ASP A C 1
ATOM 726 O O . ASP A 1 90 ? 30.172 16.953 0.611 1 81.06 90 ASP A O 1
ATOM 730 N N . TYR A 1 91 ? 32.156 16.344 1.377 1 77.31 91 TYR A N 1
ATOM 731 C CA . TYR A 1 91 ? 32.312 17.469 2.293 1 77.31 91 TYR A CA 1
ATOM 732 C C . TYR A 1 91 ? 32.188 18.797 1.551 1 77.31 91 TYR A C 1
ATOM 734 O O . TYR A 1 91 ? 31.734 19.797 2.119 1 77.31 91 TYR A O 1
ATOM 742 N N . SER A 1 92 ? 32.562 18.812 0.306 1 76.12 92 SER A N 1
ATOM 743 C CA . SER A 1 92 ? 32.5 20.031 -0.494 1 76.12 92 SER A CA 1
ATOM 744 C C . SER A 1 92 ? 31.047 20.484 -0.665 1 76.12 92 SER A C 1
ATOM 746 O O . SER A 1 92 ? 30.797 21.641 -1.035 1 76.12 92 SER A O 1
ATOM 748 N N . ALA A 1 93 ? 30.219 19.594 -0.307 1 77.31 93 ALA A N 1
ATOM 749 C CA . ALA A 1 93 ? 28.812 19.859 -0.553 1 77.31 93 ALA A CA 1
ATOM 750 C C . ALA A 1 93 ? 28.156 20.531 0.658 1 77.31 93 ALA A C 1
ATOM 752 O O . ALA A 1 93 ? 27.062 21.078 0.557 1 77.31 93 ALA A O 1
ATOM 753 N N . LEU A 1 94 ? 28.781 20.641 1.726 1 79.75 94 LEU A N 1
ATOM 754 C CA . LEU A 1 94 ? 28.156 21.047 2.986 1 79.75 94 LEU A CA 1
ATOM 755 C C . LEU A 1 94 ? 27.719 22.5 2.932 1 79.75 94 LEU A C 1
ATOM 757 O O . LEU A 1 94 ? 26.672 22.859 3.461 1 79.75 94 LEU A O 1
ATOM 761 N N . GLU A 1 95 ? 28.438 23.281 2.219 1 82.25 95 GLU A N 1
ATOM 762 C CA . GLU A 1 95 ? 28.109 24.703 2.102 1 82.25 95 GLU A CA 1
ATOM 763 C C . GLU A 1 95 ? 26.812 24.891 1.307 1 82.25 95 GLU A C 1
ATOM 765 O O . GLU A 1 95 ? 26.094 25.859 1.526 1 82.25 95 GLU A O 1
ATOM 770 N N . SER A 1 96 ? 26.625 24.016 0.482 1 86.94 96 SER A N 1
ATOM 771 C CA . SER A 1 96 ? 25.453 24.109 -0.386 1 86.94 96 SER A CA 1
ATOM 772 C C . SER A 1 96 ? 24.172 23.969 0.407 1 86.94 96 SER A C 1
ATOM 774 O O . SER A 1 96 ? 23.125 24.5 0.015 1 86.94 96 SER A O 1
ATOM 776 N N . PHE A 1 97 ? 24.219 23.328 1.543 1 88.19 97 PHE A N 1
ATOM 777 C CA . PHE A 1 97 ? 23.031 23.188 2.389 1 88.19 97 PHE A CA 1
ATOM 778 C C . PHE A 1 97 ? 22.594 24.531 2.938 1 88.19 97 PHE A C 1
ATOM 780 O O . PHE A 1 97 ? 21.391 24.797 3.045 1 88.19 97 PHE A O 1
ATOM 787 N N . GLN A 1 98 ? 23.531 25.328 3.205 1 86.81 98 GLN A N 1
ATOM 788 C CA . GLN A 1 98 ? 23.219 26.672 3.705 1 86.81 98 GLN A CA 1
ATOM 789 C C . GLN A 1 98 ? 22.547 27.516 2.627 1 86.81 98 GLN A C 1
ATOM 791 O O . GLN A 1 98 ? 21.672 28.328 2.922 1 86.81 98 GLN A O 1
ATOM 796 N N . ARG A 1 99 ? 23.031 27.344 1.47 1 88.25 99 ARG A N 1
ATOM 797 C CA . ARG A 1 99 ? 22.422 28.078 0.358 1 88.25 99 ARG A CA 1
ATOM 798 C C . ARG A 1 99 ? 20.969 27.656 0.176 1 88.25 99 ARG A C 1
ATOM 800 O O . ARG A 1 99 ? 20.094 28.516 -0.04 1 88.25 99 ARG A O 1
ATOM 807 N N . ILE A 1 100 ? 20.781 26.422 0.289 1 90.56 100 ILE A N 1
ATOM 808 C CA . ILE A 1 100 ? 19.422 25.906 0.154 1 90.56 100 ILE A CA 1
ATOM 809 C C . ILE A 1 100 ? 18.547 26.469 1.267 1 90.56 100 ILE A C 1
ATOM 811 O O . ILE A 1 100 ? 17.422 26.891 1.017 1 90.56 100 ILE A O 1
ATOM 815 N N . ARG A 1 101 ? 19.078 26.438 2.393 1 90.25 101 ARG A N 1
ATO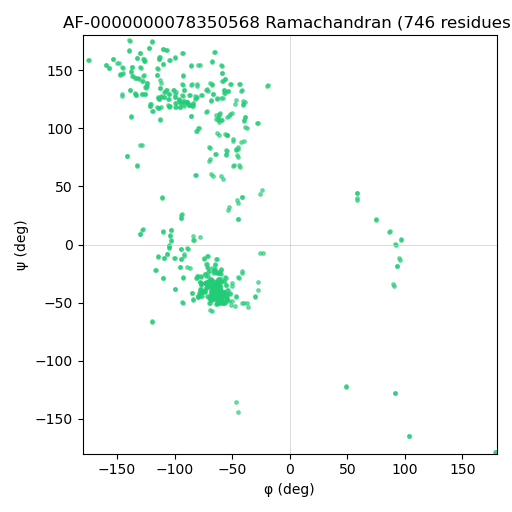M 816 C CA . ARG A 1 101 ? 18.344 26.984 3.531 1 90.25 101 ARG A CA 1
ATOM 817 C C . ARG A 1 101 ? 17.984 28.453 3.299 1 90.25 101 ARG A C 1
ATOM 819 O O . ARG A 1 101 ? 16.875 28.891 3.631 1 90.25 101 ARG A O 1
ATOM 826 N N . ARG A 1 102 ? 18.844 29.234 2.766 1 88.19 102 ARG A N 1
ATOM 827 C CA . ARG A 1 102 ? 18.625 30.656 2.508 1 88.19 102 ARG A CA 1
ATOM 828 C C . ARG A 1 102 ? 17.469 30.844 1.527 1 88.19 102 ARG A C 1
ATOM 830 O O . ARG A 1 102 ? 16.625 31.734 1.719 1 88.19 102 ARG A O 1
ATOM 837 N N . VAL A 1 103 ? 17.5 30.062 0.527 1 89.19 103 VAL A N 1
ATOM 838 C CA . VAL A 1 103 ? 16.438 30.125 -0.47 1 89.19 103 VAL A CA 1
ATOM 839 C C . VAL A 1 103 ? 15.094 29.875 0.193 1 89.19 103 VAL A C 1
ATOM 841 O O . VAL A 1 103 ? 14.125 30.578 -0.063 1 89.19 103 VAL A O 1
ATOM 844 N N . ILE A 1 104 ? 15.062 28.891 1.037 1 90.62 104 ILE A N 1
ATOM 845 C CA . ILE A 1 104 ? 13.836 28.484 1.706 1 90.62 104 ILE A CA 1
ATOM 846 C C . ILE A 1 104 ? 13.398 29.562 2.686 1 90.62 104 ILE A C 1
ATOM 848 O O . ILE A 1 104 ? 12.211 29.906 2.754 1 90.62 104 ILE A O 1
ATOM 852 N N . ASN A 1 105 ? 14.328 30.109 3.359 1 86.5 105 ASN A N 1
ATOM 853 C CA . ASN A 1 105 ? 14.047 31.141 4.348 1 86.5 105 ASN A CA 1
ATOM 854 C C . ASN A 1 105 ? 13.5 32.406 3.689 1 86.5 105 ASN A C 1
ATOM 856 O O . ASN A 1 105 ? 12.633 33.094 4.25 1 86.5 105 ASN A O 1
ATOM 860 N N . GLN A 1 106 ? 14.031 32.688 2.559 1 86.19 106 GLN A N 1
ATOM 861 C CA . GLN A 1 106 ? 13.57 33.844 1.822 1 86.19 106 GLN A CA 1
ATOM 862 C C . GLN A 1 106 ? 12.086 33.75 1.488 1 86.19 106 GLN A C 1
ATOM 864 O O . GLN A 1 106 ? 11.383 34.75 1.41 1 86.19 106 GLN A O 1
ATOM 869 N N . ARG A 1 107 ? 11.672 32.594 1.443 1 86.62 107 ARG A N 1
ATOM 870 C CA . ARG A 1 107 ? 10.273 32.344 1.094 1 86.62 107 ARG A CA 1
ATOM 871 C C . ARG A 1 107 ? 9.453 32 2.332 1 86.62 107 ARG A C 1
ATOM 873 O O . ARG A 1 107 ? 8.297 31.594 2.219 1 86.62 107 ARG A O 1
ATOM 880 N N . LYS A 1 108 ? 10.078 32.031 3.484 1 86.19 108 LYS A N 1
ATOM 881 C CA . LYS A 1 108 ? 9.438 31.766 4.77 1 86.19 108 LYS A CA 1
ATOM 882 C C . LYS A 1 108 ? 8.82 30.375 4.793 1 86.19 108 LYS A C 1
ATOM 884 O O . LYS A 1 108 ? 7.676 30.203 5.211 1 86.19 108 LYS A O 1
ATOM 889 N N . ALA A 1 109 ? 9.523 29.516 4.234 1 91.06 109 ALA A N 1
ATOM 890 C CA . ALA A 1 109 ? 9.102 28.109 4.203 1 91.06 109 ALA A CA 1
ATOM 891 C C . ALA A 1 109 ? 9.961 27.266 5.133 1 91.06 109 ALA A C 1
ATOM 893 O O . ALA A 1 109 ? 10.945 27.75 5.695 1 91.06 109 ALA A O 1
ATOM 894 N N . HIS A 1 110 ? 9.516 26.047 5.391 1 91.38 110 HIS A N 1
ATOM 895 C CA . HIS A 1 110 ? 10.242 25.109 6.246 1 91.38 110 HIS A CA 1
ATOM 896 C C . HIS A 1 110 ? 11.016 24.094 5.422 1 91.38 110 HIS A C 1
ATOM 898 O O . HIS A 1 110 ? 10.5 23.578 4.426 1 91.38 110 HIS A O 1
ATOM 904 N N . LEU A 1 111 ? 12.195 23.922 5.785 1 94.25 111 LEU A N 1
ATOM 905 C CA . LEU A 1 111 ? 13.008 22.844 5.238 1 94.25 111 LEU A CA 1
ATOM 906 C C . LEU A 1 111 ? 12.969 21.625 6.145 1 94.25 111 LEU A C 1
ATOM 908 O O . LEU A 1 111 ? 13.344 21.703 7.316 1 94.25 111 LEU A O 1
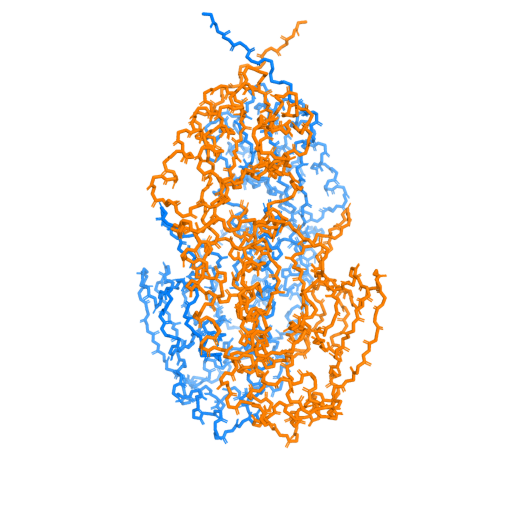ATOM 912 N N . VAL A 1 112 ? 12.469 20.531 5.609 1 94.62 112 VAL A N 1
ATOM 913 C CA . VAL A 1 112 ? 12.281 19.344 6.422 1 94.62 112 VAL A CA 1
ATOM 914 C C . VAL A 1 112 ? 13.109 18.188 5.855 1 94.62 112 VAL A C 1
ATOM 916 O O . VAL A 1 112 ? 12.836 17.703 4.762 1 94.62 112 VAL A O 1
ATOM 919 N N . PHE A 1 113 ? 14.094 17.734 6.605 1 94.06 113 PHE A N 1
ATOM 920 C CA . PHE A 1 113 ? 14.914 16.609 6.207 1 94.06 113 PHE A CA 1
ATOM 921 C C . PHE A 1 113 ? 14.352 15.305 6.766 1 94.06 113 PHE A C 1
ATOM 923 O O . PHE A 1 113 ? 13.742 15.297 7.836 1 94.06 113 PHE A O 1
ATOM 930 N N . CYS A 1 114 ? 14.508 14.242 5.98 1 91.81 114 CYS A N 1
ATOM 931 C CA . CYS A 1 114 ? 14.188 12.922 6.512 1 91.81 114 CYS A CA 1
ATOM 932 C C . CYS A 1 114 ? 15.125 11.859 5.941 1 91.81 114 CYS A C 1
ATOM 934 O O . CYS A 1 114 ? 15.758 12.078 4.906 1 91.81 114 CYS A O 1
ATOM 936 N N . GLY A 1 115 ? 15.336 10.742 6.742 1 88.62 115 GLY A N 1
ATOM 937 C CA . GLY A 1 115 ? 16.125 9.617 6.281 1 88.62 115 GLY A CA 1
ATOM 938 C C . GLY A 1 115 ? 17.625 9.898 6.289 1 88.62 115 GLY A C 1
ATOM 939 O O . GLY A 1 115 ? 18.375 9.328 5.496 1 88.62 115 GLY A O 1
ATOM 940 N N . LEU A 1 116 ? 18.094 10.852 7.047 1 87.5 116 LEU A N 1
ATOM 941 C CA . LEU A 1 116 ? 19.516 11.195 7.07 1 87.5 116 LEU A CA 1
ATOM 942 C C . LEU A 1 116 ? 20.344 10.055 7.645 1 87.5 116 LEU A C 1
ATOM 944 O O . LEU A 1 116 ? 21.484 9.836 7.219 1 87.5 116 LEU A O 1
ATOM 948 N N . GLY A 1 117 ? 19.734 9.383 8.625 1 80.19 117 GLY A N 1
ATOM 949 C CA . GLY A 1 117 ? 20.484 8.297 9.227 1 80.19 117 GLY A CA 1
ATOM 950 C C . GLY A 1 117 ? 21.891 8.695 9.617 1 80.19 117 GLY A C 1
ATOM 951 O O . GLY A 1 117 ? 22.094 9.688 10.32 1 80.19 117 GLY A O 1
ATOM 952 N N . MET A 1 118 ? 22.906 7.992 9.086 1 77.06 118 MET A N 1
ATOM 953 C CA . MET A 1 118 ? 24.312 8.227 9.414 1 77.06 118 MET A CA 1
ATOM 954 C C . MET A 1 118 ? 24.797 9.539 8.805 1 77.06 118 MET A C 1
ATOM 956 O O . MET A 1 118 ? 25.781 10.109 9.273 1 77.06 118 MET A O 1
ATOM 960 N N . LEU A 1 119 ? 24.125 9.984 7.855 1 82.69 119 LEU A N 1
ATOM 961 C CA . LEU A 1 119 ? 24.5 11.227 7.184 1 82.69 119 LEU A CA 1
ATOM 962 C C . LEU A 1 119 ? 24.234 12.438 8.07 1 82.69 119 LEU A C 1
ATOM 964 O O . LEU A 1 119 ? 24.719 13.531 7.789 1 82.69 119 LEU A O 1
ATOM 968 N N . TYR A 1 120 ? 23.422 12.195 9.078 1 83.06 120 TYR A N 1
ATOM 969 C CA . TYR A 1 120 ? 23.047 13.281 9.977 1 83.06 120 TYR A CA 1
ATOM 970 C C . TYR A 1 120 ? 24.281 13.977 10.539 1 83.06 120 TYR A C 1
ATOM 972 O O . TYR A 1 120 ? 24.328 15.203 10.609 1 83.06 120 TYR A O 1
ATOM 980 N N . ARG A 1 121 ? 25.266 13.227 10.852 1 81.19 121 ARG A N 1
ATOM 981 C CA . ARG A 1 121 ? 26.484 13.766 11.445 1 81.19 121 ARG A CA 1
ATOM 982 C C . ARG A 1 121 ? 27.188 14.703 10.469 1 81.19 121 ARG A C 1
ATOM 984 O O . ARG A 1 121 ? 27.75 15.727 10.875 1 81.19 121 ARG A O 1
ATOM 991 N N . ASP A 1 122 ? 27.172 14.383 9.266 1 82.25 122 ASP A N 1
ATOM 992 C CA . ASP A 1 122 ? 27.828 15.188 8.25 1 82.25 122 ASP A CA 1
ATOM 993 C C . ASP A 1 122 ? 27.016 16.438 7.938 1 82.25 122 ASP A C 1
ATOM 995 O O . ASP A 1 122 ? 27.562 17.531 7.801 1 82.25 122 ASP A O 1
ATOM 999 N N . VAL A 1 123 ? 25.734 16.281 7.863 1 84.19 123 VAL A N 1
ATOM 1000 C CA . VAL A 1 123 ? 24.859 17.391 7.484 1 84.19 123 VAL A CA 1
ATOM 1001 C C . VAL A 1 123 ? 24.844 18.438 8.602 1 84.19 123 VAL A C 1
ATOM 1003 O O . VAL A 1 123 ? 24.797 19.641 8.336 1 84.19 123 VAL A O 1
ATOM 1006 N N . ILE A 1 124 ? 24.906 17.969 9.812 1 80.75 124 ILE A N 1
ATOM 1007 C CA . ILE A 1 124 ? 24.891 18.891 10.945 1 80.75 124 ILE A CA 1
ATOM 1008 C C . ILE A 1 124 ? 26.125 19.781 10.906 1 80.75 124 ILE A C 1
ATOM 1010 O O . ILE A 1 124 ? 26.062 20.953 11.305 1 80.75 124 ILE A O 1
ATOM 1014 N N . LYS A 1 125 ? 27.188 19.234 10.414 1 81.38 125 LYS A N 1
ATOM 1015 C CA . LYS A 1 125 ? 28.438 19.984 10.344 1 81.38 125 LYS A CA 1
ATOM 1016 C C . LYS A 1 125 ? 28.312 21.172 9.398 1 81.38 125 LYS A C 1
ATOM 1018 O O . LYS A 1 125 ? 29.094 22.125 9.484 1 81.38 125 LYS A O 1
ATOM 1023 N N . SER A 1 126 ? 27.391 21.109 8.539 1 79.69 126 SER A N 1
ATOM 1024 C CA . SER A 1 126 ? 27.172 22.219 7.605 1 79.69 126 SER A CA 1
ATOM 1025 C C . SER A 1 126 ? 26.594 23.438 8.312 1 79.69 126 SER A C 1
ATOM 1027 O O . SER A 1 126 ? 26.609 24.547 7.777 1 79.69 126 SER A O 1
ATOM 1029 N N . GLY A 1 127 ? 25.906 23.266 9.5 1 78.5 127 GLY A N 1
ATOM 1030 C CA . GLY A 1 127 ? 25.266 24.344 10.242 1 78.5 127 GLY A CA 1
ATOM 1031 C C . GLY A 1 127 ? 23.859 24.625 9.781 1 78.5 127 GLY A C 1
ATOM 1032 O O . GLY A 1 127 ? 23.266 25.656 10.125 1 78.5 127 GLY A O 1
ATOM 1033 N N . VAL A 1 128 ? 23.391 23.734 9.008 1 82.44 128 VAL A N 1
ATOM 1034 C CA . VAL A 1 128 ? 22.078 23.984 8.406 1 82.44 128 VAL A CA 1
ATOM 1035 C C . VAL A 1 128 ? 21.016 24 9.492 1 82.44 128 VAL A C 1
ATOM 1037 O O . VAL A 1 128 ? 19.969 24.656 9.344 1 82.44 128 VAL A O 1
ATOM 1040 N N . PHE A 1 129 ? 21.297 23.391 10.586 1 76.94 129 PHE A N 1
ATOM 1041 C CA . PHE A 1 129 ? 20.312 23.297 11.656 1 76.94 129 PHE A CA 1
ATOM 1042 C C . PHE A 1 129 ? 20.5 24.422 12.656 1 76.94 129 PHE A C 1
ATOM 1044 O O . PHE A 1 129 ? 19.734 24.562 13.609 1 76.94 129 PHE A O 1
ATOM 1051 N N . ASP A 1 130 ? 21.578 25.203 12.383 1 75.94 130 ASP A N 1
ATOM 1052 C CA . ASP A 1 130 ? 21.906 26.266 13.336 1 75.94 130 ASP A CA 1
ATOM 1053 C C . ASP A 1 130 ? 20.891 27.406 13.242 1 75.94 130 ASP A C 1
ATOM 1055 O O . ASP A 1 130 ? 20.406 27.734 12.148 1 75.94 130 ASP A O 1
ATOM 1059 N N . GLY A 1 131 ? 20.078 27.656 14.281 1 64.44 131 GLY A N 1
ATOM 1060 C CA . GLY A 1 131 ? 19.078 28.703 14.352 1 64.44 131 GLY A CA 1
ATOM 1061 C C . GLY A 1 131 ? 19.516 30 13.719 1 64.44 131 GLY A C 1
ATOM 1062 O O . GLY A 1 131 ? 20.719 30.266 13.594 1 64.44 131 GLY A O 1
ATOM 1063 N N . VAL A 1 132 ? 18.797 30.547 12.719 1 56.44 132 VAL A N 1
ATOM 1064 C CA . VAL A 1 132 ? 19.094 31.875 12.164 1 56.44 132 VAL A CA 1
ATOM 1065 C C . VAL A 1 132 ? 18.953 32.938 13.25 1 56.44 132 VAL A C 1
ATOM 1067 O O . VAL A 1 132 ? 17.969 32.969 13.984 1 56.44 132 VAL A O 1
ATOM 1070 N N . GLU A 1 133 ? 20.031 33.406 13.695 1 48.53 133 GLU A N 1
ATOM 1071 C CA . GLU A 1 133 ? 19.984 34.594 14.555 1 48.53 133 GLU A CA 1
ATOM 1072 C C . GLU A 1 133 ? 19.328 35.75 13.852 1 48.53 133 GLU A C 1
ATOM 1074 O O . GLU A 1 133 ? 19.875 36.312 12.891 1 48.53 133 GLU A O 1
ATOM 1079 N N . ASP A 1 134 ? 18.172 35.719 13.367 1 47.5 134 ASP A N 1
ATOM 1080 C CA . ASP A 1 134 ? 17.672 37.031 12.93 1 47.5 134 ASP A CA 1
ATOM 1081 C C . ASP A 1 134 ? 17.781 38.062 14.039 1 47.5 134 ASP A C 1
ATOM 1083 O O . ASP A 1 134 ? 17.281 37.844 15.148 1 47.5 134 ASP A O 1
ATOM 1087 N N . ASP A 1 135 ? 18.625 39 13.93 1 46.66 135 ASP A N 1
ATOM 1088 C CA . ASP A 1 135 ? 18.797 40.125 14.836 1 46.66 135 ASP A CA 1
ATOM 1089 C C . ASP A 1 135 ? 17.438 40.594 15.375 1 46.66 135 ASP A C 1
ATOM 1091 O O . ASP A 1 135 ? 17.344 41.031 16.516 1 46.66 135 ASP A O 1
ATOM 1095 N N . ASP A 1 136 ? 16.453 40.906 14.531 1 45.72 136 ASP A N 1
ATOM 1096 C CA . ASP A 1 136 ? 15.242 41.594 14.969 1 45.72 136 ASP A CA 1
ATOM 1097 C C . ASP A 1 136 ? 14.195 40.625 15.469 1 45.72 136 ASP A C 1
ATOM 1099 O O . ASP A 1 136 ? 13.109 41 15.898 1 45.72 136 ASP A O 1
ATOM 1103 N N . ALA A 1 137 ? 14.289 39.312 15.07 1 48.28 137 ALA A N 1
ATOM 1104 C CA . ALA A 1 137 ? 13.188 38.406 15.453 1 48.28 137 ALA A CA 1
ATOM 1105 C C . ALA A 1 137 ? 13.492 37.719 16.781 1 48.28 137 ALA A C 1
ATOM 1107 O O . ALA A 1 137 ? 14.633 37.312 17.031 1 48.28 137 ALA A O 1
ATOM 1108 N N . VAL A 1 138 ? 12.766 37.844 17.797 1 46.28 138 VAL A N 1
ATOM 1109 C CA . VAL A 1 138 ? 12.82 37.406 19.203 1 46.28 138 VAL A CA 1
ATOM 1110 C C . VAL A 1 138 ? 13.078 35.906 19.266 1 46.28 138 VAL A C 1
ATOM 1112 O O . VAL A 1 138 ? 13.789 35.438 20.156 1 46.28 138 VAL A O 1
ATOM 1115 N N . GLU A 1 139 ? 12.258 35 18.531 1 46.81 139 GLU A N 1
ATOM 1116 C CA . GLU A 1 139 ? 12.406 33.562 18.719 1 46.81 139 GLU A CA 1
ATOM 1117 C C . GLU A 1 139 ? 12.977 32.906 17.453 1 46.81 139 GLU A C 1
ATOM 1119 O O . GLU A 1 139 ? 12.602 33.25 16.344 1 46.81 139 GLU A O 1
ATOM 1124 N N . PRO A 1 140 ? 14.164 32.281 17.531 1 46.34 140 PRO A N 1
ATOM 1125 C CA . PRO A 1 140 ? 14.805 31.594 16.422 1 46.34 140 PRO A CA 1
ATOM 1126 C C . PRO A 1 140 ? 13.8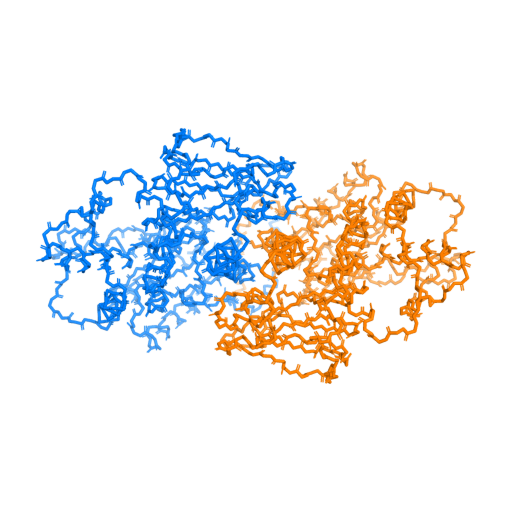12 30.766 15.602 1 46.34 140 PRO A C 1
ATOM 1128 O O . PRO A 1 140 ? 13.055 29.969 16.156 1 46.34 140 PRO A O 1
ATOM 1131 N N . TYR A 1 141 ? 13.219 31.406 14.617 1 53.09 141 TYR A N 1
ATOM 1132 C CA . TYR A 1 141 ? 12.367 30.688 13.672 1 53.09 141 TYR A CA 1
ATOM 1133 C C . TYR A 1 141 ? 13.062 29.438 13.141 1 53.09 141 TYR A C 1
ATOM 1135 O O . TYR A 1 141 ? 14.133 29.531 12.531 1 53.09 141 TYR A O 1
ATOM 1143 N N . VAL A 1 142 ? 12.852 28.297 13.914 1 58.53 142 VAL A N 1
ATOM 1144 C CA . VAL A 1 142 ? 13.406 27.062 13.391 1 58.53 142 VAL A CA 1
ATOM 1145 C C . VAL A 1 142 ? 12.758 26.734 12.047 1 58.53 142 VAL A C 1
ATOM 1147 O O . VAL A 1 142 ? 11.547 26.5 11.977 1 58.53 142 VAL A O 1
ATOM 1150 N N . ASP A 1 143 ? 13.523 26.875 10.992 1 84.5 143 ASP A N 1
ATOM 1151 C CA . ASP A 1 143 ? 13 26.688 9.641 1 84.5 143 ASP A CA 1
ATOM 1152 C C . ASP A 1 143 ? 13.461 25.359 9.055 1 84.5 143 ASP A C 1
ATOM 1154 O O . ASP A 1 143 ? 12.984 24.938 8 1 84.5 143 ASP A O 1
ATOM 1158 N N . VAL A 1 144 ? 14.32 24.641 10.023 1 89.19 144 VAL A N 1
ATOM 1159 C CA . VAL A 1 144 ? 14.828 23.375 9.508 1 89.19 144 VAL A CA 1
ATOM 1160 C C . VAL A 1 144 ? 14.469 22.25 10.469 1 89.19 144 VAL A C 1
ATOM 1162 O O . VAL A 1 144 ? 14.68 22.359 11.68 1 89.19 144 VAL A O 1
ATOM 1165 N N . HIS A 1 145 ? 13.922 21.219 10 1 90.25 145 HIS A N 1
ATOM 1166 C CA . HIS A 1 145 ? 13.484 20.078 10.797 1 90.25 145 HIS A CA 1
ATOM 1167 C C . HIS A 1 145 ? 14.078 18.781 10.258 1 90.25 145 HIS A C 1
ATOM 1169 O O . HIS A 1 145 ? 14.539 18.734 9.109 1 90.25 145 HIS A O 1
ATOM 1175 N N . ASN A 1 146 ? 14.133 17.766 11.164 1 91.25 146 ASN A N 1
ATOM 1176 C CA . ASN A 1 146 ? 14.656 16.453 10.773 1 91.25 146 ASN A CA 1
ATOM 1177 C C . ASN A 1 146 ? 13.828 15.32 11.359 1 91.25 146 ASN A C 1
ATOM 1179 O O . ASN A 1 146 ? 13.461 15.352 12.539 1 91.25 146 ASN A O 1
ATOM 1183 N N . PHE A 1 147 ? 13.516 14.406 10.508 1 89.56 147 PHE A N 1
ATOM 1184 C CA . PHE A 1 147 ? 12.773 13.227 10.93 1 89.56 147 PHE A CA 1
ATOM 1185 C C . PHE A 1 147 ? 13.453 11.953 10.438 1 89.56 147 PHE A C 1
ATOM 1187 O O . PHE A 1 147 ? 14.312 12 9.555 1 89.56 147 PHE A O 1
ATOM 1194 N N . ASN A 1 148 ? 13.094 10.836 10.977 1 85.62 148 ASN A N 1
ATOM 1195 C CA . ASN A 1 148 ? 13.727 9.57 10.617 1 85.62 148 ASN A CA 1
ATOM 1196 C C . ASN A 1 148 ? 13.211 9.055 9.281 1 85.62 148 ASN A C 1
ATOM 1198 O O . ASN A 1 148 ? 13.977 8.5 8.492 1 85.62 148 ASN A O 1
ATOM 1202 N N . THR A 1 149 ? 11.922 9.188 9.055 1 84 149 THR A N 1
ATOM 1203 C CA . THR A 1 149 ? 11.328 8.633 7.848 1 84 149 THR A CA 1
ATOM 1204 C C . THR A 1 149 ? 10.539 9.703 7.094 1 84 149 THR A C 1
ATOM 1206 O O . THR A 1 149 ? 10.164 10.727 7.672 1 84 149 THR A O 1
ATOM 1209 N N . LEU A 1 150 ? 10.336 9.453 5.855 1 89.94 150 LEU A N 1
ATOM 1210 C CA . LEU A 1 150 ? 9.523 10.336 5.031 1 89.94 150 LEU A CA 1
ATOM 1211 C C . LEU A 1 150 ? 8.102 10.453 5.586 1 89.94 150 LEU A C 1
ATOM 1213 O O . LEU A 1 150 ? 7.523 11.539 5.598 1 89.94 150 LEU A O 1
ATOM 1217 N N . ASN A 1 151 ? 7.559 9.383 6.035 1 86.5 151 ASN A N 1
ATOM 1218 C CA . ASN A 1 151 ? 6.211 9.391 6.594 1 86.5 151 ASN A CA 1
ATOM 1219 C C . ASN A 1 151 ? 6.113 10.328 7.793 1 86.5 151 ASN A C 1
ATOM 1221 O O . ASN A 1 151 ? 5.141 11.078 7.926 1 86.5 151 ASN A O 1
ATOM 1225 N N . GLU A 1 152 ? 7.09 10.258 8.625 1 86.06 152 GLU A N 1
ATOM 1226 C CA . GLU A 1 152 ? 7.098 11.125 9.797 1 86.06 152 GLU A CA 1
ATOM 1227 C C . GLU A 1 152 ? 7.184 12.594 9.391 1 86.06 152 GLU A C 1
ATOM 1229 O O . GLU A 1 152 ? 6.527 13.453 9.992 1 86.06 152 GLU A O 1
ATOM 1234 N N . ALA A 1 153 ? 8 12.859 8.461 1 92.56 153 ALA A N 1
ATOM 1235 C CA . ALA A 1 153 ? 8.148 14.227 7.969 1 92.56 153 ALA A CA 1
ATOM 1236 C C . ALA A 1 153 ? 6.832 14.75 7.406 1 92.56 153 ALA A C 1
ATOM 1238 O O . ALA A 1 153 ? 6.406 15.859 7.738 1 92.56 153 ALA A O 1
ATOM 1239 N N . LEU A 1 154 ? 6.207 13.969 6.586 1 92.56 154 LEU A N 1
ATOM 1240 C CA . LEU A 1 154 ? 4.93 14.352 6 1 92.56 154 LEU A CA 1
ATOM 1241 C C . LEU A 1 154 ? 3.873 14.555 7.082 1 92.56 154 LEU A C 1
ATOM 1243 O O . LEU A 1 154 ? 3.086 15.5 7.02 1 92.56 154 LEU A O 1
ATOM 1247 N N . GLU A 1 155 ? 3.881 13.625 7.973 1 88.12 155 GLU A N 1
ATOM 1248 C CA . GLU A 1 155 ? 2.939 13.734 9.078 1 88.12 155 GLU A CA 1
ATOM 1249 C C . GLU A 1 155 ? 3.105 15.07 9.812 1 88.12 155 GLU A C 1
ATOM 1251 O O . GLU A 1 155 ? 2.119 15.727 10.141 1 88.12 155 GLU A O 1
ATOM 1256 N N . TRP A 1 156 ? 4.32 15.375 10.078 1 88.62 156 TRP A N 1
ATOM 1257 C CA . TRP A 1 156 ? 4.578 16.625 10.773 1 88.62 156 TRP A CA 1
ATOM 1258 C C . TRP A 1 156 ? 4.055 17.812 9.977 1 88.62 156 TRP A C 1
ATOM 1260 O O . TRP A 1 156 ? 3.395 18.703 10.523 1 88.62 156 TRP A O 1
ATOM 1270 N N . CYS A 1 157 ? 4.359 17.906 8.734 1 92 157 CYS A N 1
ATOM 1271 C CA . CYS A 1 157 ? 3.883 18.984 7.867 1 92 157 CYS A CA 1
ATOM 1272 C C . CYS A 1 157 ? 2.363 19.078 7.895 1 92 157 CYS A C 1
ATOM 1274 O O . CYS A 1 157 ? 1.802 20.172 8.016 1 92 157 CYS A O 1
ATOM 1276 N N . GLU A 1 158 ? 1.743 17.922 7.746 1 88.25 158 GLU A N 1
ATOM 1277 C CA . GLU A 1 158 ? 0.284 17.875 7.754 1 88.25 158 GLU A CA 1
ATOM 1278 C C . GLU A 1 158 ? -0.281 18.391 9.07 1 88.25 158 GLU A C 1
ATOM 1280 O O . GLU A 1 158 ? -1.276 19.125 9.078 1 88.25 158 GLU A O 1
ATOM 1285 N N . ASN A 1 159 ? 0.353 18.031 10.141 1 82.75 159 ASN A N 1
ATOM 1286 C CA . ASN A 1 159 ? -0.09 18.484 11.453 1 82.75 159 ASN A CA 1
ATOM 1287 C C . ASN A 1 159 ? 0.026 20 11.594 1 82.75 159 ASN A C 1
ATOM 1289 O O . ASN A 1 159 ? -0.848 20.641 12.18 1 82.75 159 ASN A O 1
ATOM 1293 N N . VAL A 1 160 ? 1.101 20.516 11.117 1 84.44 160 VAL A N 1
ATOM 1294 C CA . VAL A 1 160 ? 1.28 21.969 11.18 1 84.44 160 VAL A CA 1
ATOM 1295 C C . VAL A 1 160 ? 0.18 22.656 10.375 1 84.44 160 VAL A C 1
ATOM 1297 O O . VAL A 1 160 ? -0.4 23.641 10.828 1 84.44 160 VAL A O 1
ATOM 1300 N N . LEU A 1 161 ? -0.132 22.172 9.219 1 85.06 161 LEU A N 1
ATOM 1301 C CA . LEU A 1 161 ? -1.198 22.75 8.406 1 85.06 161 LEU A CA 1
ATOM 1302 C C . LEU A 1 161 ? -2.539 22.672 9.125 1 85.06 161 LEU A C 1
ATOM 1304 O O . LEU A 1 161 ? -3.352 23.594 9.039 1 85.06 161 LEU A O 1
ATOM 1308 N N . LEU A 1 162 ? -2.756 21.562 9.781 1 81.81 162 LEU A N 1
ATOM 1309 C CA . LEU A 1 162 ? -4.023 21.328 10.469 1 81.81 162 LEU A CA 1
ATOM 1310 C C . LEU A 1 162 ? -4.168 22.266 11.672 1 81.81 162 LEU A C 1
ATOM 1312 O O . LEU A 1 162 ? -5.281 22.531 12.125 1 81.81 162 LEU A O 1
ATOM 1316 N N . GLU A 1 163 ? -3.02 22.578 12.242 1 74.69 163 GLU A N 1
ATOM 1317 C CA . GLU A 1 163 ? -3.092 23.562 13.305 1 74.69 163 GLU A CA 1
ATOM 1318 C C . GLU A 1 163 ? -3.777 24.844 12.82 1 74.69 163 GLU A C 1
ATOM 1320 O O . GLU A 1 163 ? -4.559 25.453 13.555 1 74.69 163 GLU A O 1
ATOM 1325 N N . ALA A 1 164 ? -3.357 25.188 11.641 1 67.38 164 ALA A N 1
ATOM 1326 C CA . ALA A 1 164 ? -3.988 26.375 11.055 1 67.38 164 ALA A CA 1
ATOM 1327 C C . ALA A 1 164 ? -5.492 26.172 10.891 1 67.38 164 ALA A C 1
ATOM 1329 O O . ALA A 1 164 ? -6.277 27.094 11.109 1 67.38 164 ALA A O 1
ATOM 1330 N N . TYR A 1 165 ? -5.883 25.016 10.539 1 67.69 165 TYR A N 1
ATOM 1331 C CA . TYR A 1 165 ? -7.285 24.641 10.391 1 67.69 165 TYR A CA 1
ATOM 1332 C C . TYR A 1 165 ? -8.023 24.766 11.711 1 67.69 165 TYR A C 1
ATOM 1334 O O . TYR A 1 165 ? -9.125 25.328 11.773 1 67.69 165 TYR A O 1
ATOM 1342 N N . TYR A 1 166 ? -7.477 24.203 12.773 1 64.5 166 TYR A N 1
ATOM 1343 C CA . TYR A 1 166 ? -8.117 24.203 14.078 1 64.5 166 TYR A CA 1
ATOM 1344 C C . TYR A 1 166 ? -8.203 25.609 14.664 1 64.5 166 TYR A C 1
ATOM 1346 O O . TYR A 1 166 ? -9.164 25.938 15.352 1 64.5 166 TYR A O 1
ATOM 1354 N N . LYS A 1 167 ? -7.18 26.312 14.398 1 61.75 167 LYS A N 1
ATOM 1355 C CA . LYS A 1 167 ? -7.219 27.703 14.859 1 61.75 167 LYS A CA 1
ATOM 1356 C C . LYS A 1 167 ? -8.391 28.453 14.227 1 61.75 167 LYS A C 1
ATOM 1358 O O . LYS A 1 167 ? -9.086 29.219 14.914 1 61.75 167 LYS A O 1
ATOM 1363 N N . LYS A 1 168 ? -8.641 28.109 13.031 1 59.81 168 LYS A N 1
ATOM 1364 C CA . LYS A 1 168 ? -9.766 28.734 12.344 1 59.81 168 LYS A CA 1
ATOM 1365 C C . LYS A 1 168 ? -11.094 28.156 12.812 1 59.81 168 LYS A C 1
ATOM 1367 O O . LYS A 1 168 ? -12.07 28.891 12.984 1 59.81 168 LYS A O 1
ATOM 1372 N N . SER A 1 169 ? -11.023 26.875 12.883 1 57.97 169 SER A N 1
ATOM 1373 C CA . SER A 1 169 ? -12.25 26.203 13.305 1 57.97 169 SER A CA 1
ATOM 1374 C C . SER A 1 169 ? -12.641 26.594 14.719 1 57.97 169 SER A C 1
ATOM 1376 O O . SER A 1 169 ? -13.82 26.781 15.023 1 57.97 169 SER A O 1
ATOM 1378 N N . ASN A 1 170 ? -11.516 26.438 15.602 1 53.16 170 ASN A N 1
ATOM 1379 C CA . ASN A 1 170 ? -11.773 26.859 16.969 1 53.16 170 ASN A CA 1
ATOM 1380 C C . ASN A 1 170 ? -12.242 28.312 17.031 1 53.16 170 ASN A C 1
ATOM 1382 O O . ASN A 1 170 ? -13.086 28.656 17.859 1 53.16 170 ASN A O 1
ATOM 1386 N N . ARG A 1 171 ? -11.578 29.188 16.266 1 45.72 171 ARG A N 1
ATOM 1387 C CA . ARG A 1 171 ? -12.062 30.562 16.203 1 45.72 171 ARG A CA 1
ATOM 1388 C C . ARG A 1 171 ? -13.531 30.609 15.781 1 45.72 171 ARG A C 1
ATOM 1390 O O . ARG A 1 171 ? -14.305 31.422 16.281 1 45.72 171 ARG A O 1
ATOM 1397 N N . SER A 1 172 ? -13.727 29.562 14.875 1 44.56 172 SER A N 1
ATOM 1398 C CA . SER A 1 172 ? -15.125 29.484 14.477 1 44.56 172 SER A CA 1
ATOM 1399 C C . SER A 1 172 ? -15.984 28.922 15.602 1 44.56 172 SER A C 1
ATOM 1401 O O . SER A 1 172 ? -17.125 29.359 15.797 1 44.56 172 SER A O 1
ATOM 1403 N N . ILE A 1 173 ? -15.312 27.859 16.219 1 42.72 173 ILE A N 1
ATOM 1404 C CA . ILE A 1 173 ? -16.016 27.312 17.375 1 42.72 173 ILE A CA 1
ATOM 1405 C C . ILE A 1 173 ? -16.031 28.328 18.5 1 42.72 173 ILE A C 1
ATOM 1407 O O . ILE A 1 173 ? -17.047 28.516 19.172 1 42.72 173 ILE A O 1
ATOM 1411 N N . MET A 1 174 ? -14.656 28.797 18.938 1 38.44 174 MET A N 1
ATOM 1412 C CA . MET A 1 174 ? -14.633 29.828 19.969 1 38.44 174 MET A CA 1
ATOM 1413 C C . MET A 1 174 ? -15.617 30.953 19.641 1 38.44 174 MET A C 1
ATOM 1415 O O . MET A 1 174 ? -16.234 31.516 20.531 1 38.44 174 MET A O 1
ATOM 1419 N N . LEU A 1 175 ? -15.609 31.344 18.438 1 35.84 175 LEU A N 1
ATOM 1420 C CA . LEU A 1 175 ? -16.656 32.312 18.156 1 35.84 175 LEU A CA 1
ATOM 1421 C C . LEU A 1 175 ? -18.031 31.734 18.422 1 35.84 175 LEU A C 1
ATOM 1423 O O . LEU A 1 175 ? -18.984 32.469 18.734 1 35.84 175 LEU A O 1
ATOM 1427 N N . GLU A 1 176 ? -18.109 30.312 18.156 1 38.38 176 GLU A N 1
ATOM 1428 C CA . GLU A 1 176 ? -19.406 29.766 18.547 1 38.38 176 GLU A CA 1
ATOM 1429 C C . GLU A 1 176 ? -19.344 29.188 19.969 1 38.38 176 GLU A C 1
ATOM 1431 O O . GLU A 1 176 ? -20.344 28.672 20.453 1 38.38 176 GLU A O 1
ATOM 1436 N N . GLY A 1 177 ? -18.516 29.438 20.984 1 32.84 177 GLY A N 1
ATOM 1437 C CA . GLY A 1 177 ? -18.422 29.219 22.422 1 32.84 177 GLY A CA 1
ATOM 1438 C C . GLY A 1 177 ? -17.75 27.906 22.797 1 32.84 177 GLY A C 1
ATOM 1439 O O . GLY A 1 177 ? -17.672 27.562 23.969 1 32.84 177 GLY A O 1
ATOM 1440 N N . LYS A 1 178 ? -17.766 26.734 22.188 1 33.66 178 LYS A N 1
ATOM 1441 C CA . LYS A 1 178 ? -17.5 25.438 22.797 1 33.66 178 LYS A CA 1
ATOM 1442 C C . LYS A 1 178 ? -16.047 25.016 22.594 1 33.66 178 LYS A C 1
ATOM 1444 O O . LYS A 1 178 ? -15.469 25.281 21.531 1 33.66 178 LYS A O 1
ATOM 1449 N N . SER A 1 179 ? -15.078 24.641 23.609 1 30.05 179 SER A N 1
ATOM 1450 C CA . SER A 1 179 ? -13.664 24.359 23.875 1 30.05 179 SER A CA 1
ATOM 1451 C C . SER A 1 179 ? -13.219 23.078 23.203 1 30.05 179 SER A C 1
ATOM 1453 O O . SER A 1 179 ? -13.688 21.984 23.547 1 30.05 179 SER A O 1
ATOM 1455 N N . VAL A 1 180 ? -13.203 22.797 22.062 1 31.41 180 VAL A N 1
ATOM 1456 C CA . VAL A 1 180 ? -12.617 21.531 21.625 1 31.41 180 VAL A CA 1
ATOM 1457 C C . VAL A 1 180 ? -11.125 21.5 21.938 1 31.41 180 VAL A C 1
ATOM 1459 O O . VAL A 1 180 ? -10.398 22.438 21.594 1 31.41 180 VAL A O 1
ATOM 1462 N N . ALA A 1 181 ? -10.648 20.703 22.844 1 30.53 181 ALA A N 1
ATOM 1463 C CA . ALA A 1 181 ? -9.289 20.547 23.344 1 30.53 181 ALA A CA 1
ATOM 1464 C C . ALA A 1 181 ? -8.305 20.266 22.219 1 30.53 181 ALA A C 1
ATOM 1466 O O . ALA A 1 181 ? -8.469 19.281 21.484 1 30.53 181 ALA A O 1
ATOM 1467 N N . ILE A 1 182 ? -7.812 21.094 21.484 1 31.81 182 ILE A N 1
ATOM 1468 C CA . ILE A 1 182 ? -6.621 21.031 20.641 1 31.81 182 ILE A CA 1
ATOM 1469 C C . ILE A 1 182 ? -5.434 20.531 21.469 1 31.81 182 ILE A C 1
ATOM 1471 O O . ILE A 1 182 ? -5.238 20.953 22.609 1 31.81 182 ILE A O 1
ATOM 1475 N N . PRO A 1 183 ? -4.844 19.359 21.266 1 3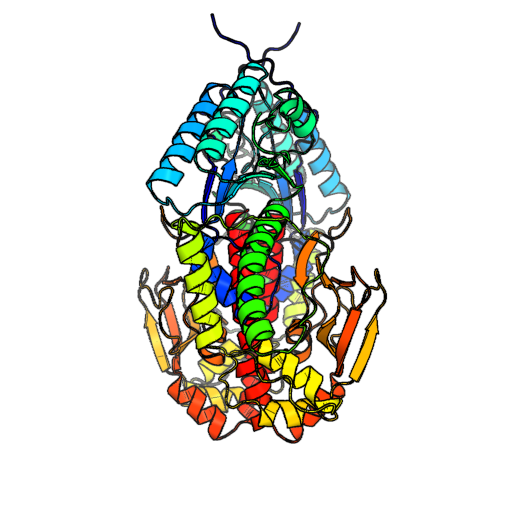0.45 183 PRO A N 1
ATOM 1476 C CA . PRO A 1 183 ? -3.658 19.203 22.109 1 30.45 183 PRO A CA 1
ATOM 1477 C C . PRO A 1 183 ? -2.844 20.484 22.219 1 30.45 183 PRO A C 1
ATOM 1479 O O . PRO A 1 183 ? -2.68 21.219 21.234 1 30.45 183 PRO A O 1
ATOM 1482 N N . THR A 1 184 ? -2.871 21.156 23.344 1 28.55 184 THR A N 1
ATOM 1483 C CA . THR A 1 184 ? -2.412 22.453 23.859 1 28.55 184 THR A CA 1
ATOM 1484 C C . THR A 1 184 ? -0.939 22.672 23.516 1 28.55 184 THR A C 1
ATOM 1486 O O . THR A 1 184 ? -0.448 23.797 23.562 1 28.55 184 THR A O 1
ATOM 1489 N N . ASN A 1 185 ? -0.073 21.547 23.531 1 30.28 185 ASN A N 1
ATOM 1490 C CA . ASN A 1 185 ? 1.275 22.047 23.781 1 30.28 185 ASN A CA 1
ATOM 1491 C C . ASN A 1 185 ? 1.795 22.875 22.609 1 30.28 185 ASN A C 1
ATOM 1493 O O . ASN A 1 185 ? 2.957 23.281 22.594 1 30.28 185 ASN A O 1
ATOM 1497 N N . TYR A 1 186 ? 1.37 22.562 21.406 1 28.31 186 TYR A N 1
ATOM 1498 C CA . TYR A 1 186 ? 2.213 23.203 20.406 1 28.31 186 TYR A CA 1
ATOM 1499 C C . TYR A 1 186 ? 1.798 24.656 20.203 1 28.31 186 TYR A C 1
ATOM 1501 O O . TYR A 1 186 ? 0.877 24.938 19.422 1 28.31 186 TYR A O 1
ATOM 1509 N N . HIS A 1 187 ? 1.825 25.484 21.203 1 28.39 187 HIS A N 1
ATOM 1510 C CA . HIS A 1 187 ? 1.611 26.922 21.141 1 28.39 187 HIS A CA 1
ATOM 1511 C C . HIS A 1 187 ? 2.543 27.578 20.109 1 28.39 187 HIS A C 1
ATOM 1513 O O . HIS A 1 187 ? 3.645 28 20.453 1 28.39 187 HIS A O 1
ATOM 1519 N N . SER A 1 188 ? 2.984 26.938 19 1 30.92 188 SER A N 1
ATOM 1520 C CA . SER A 1 188 ? 3.844 27.859 18.281 1 30.92 188 SER A CA 1
ATOM 1521 C C . SER A 1 188 ? 3.078 29.109 17.859 1 30.92 188 SER A C 1
ATOM 1523 O O . SER A 1 188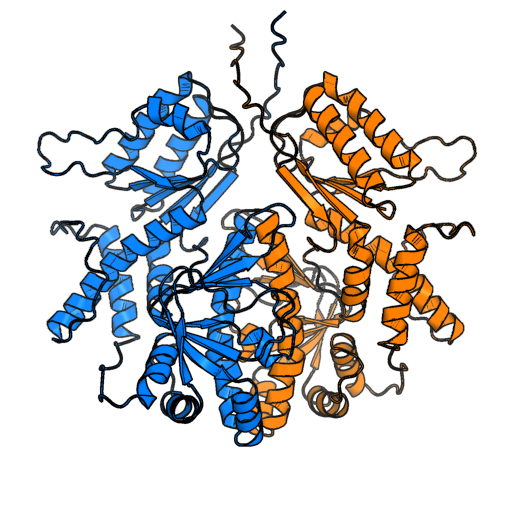 ? 1.896 29.047 17.516 1 30.92 188 SER A O 1
ATOM 1525 N N . ASN A 1 189 ? 3.424 30.234 18.422 1 29.23 189 ASN A N 1
ATOM 1526 C CA . ASN A 1 189 ? 3.129 31.625 18.109 1 29.23 189 ASN A CA 1
ATOM 1527 C C . ASN A 1 189 ? 3.195 31.891 16.609 1 29.23 189 ASN A C 1
ATOM 1529 O O . ASN A 1 189 ? 4.246 32.25 16.078 1 29.23 189 ASN A O 1
ATOM 1533 N N . VAL A 1 190 ? 2.723 31.062 15.773 1 31.33 190 VAL A N 1
ATOM 1534 C CA . VAL A 1 190 ? 2.68 31.562 14.406 1 31.33 190 VAL A CA 1
ATOM 1535 C C . VAL A 1 190 ? 1.908 32.875 14.367 1 31.33 190 VAL A C 1
ATOM 1537 O O . VAL A 1 190 ? 0.708 32.906 14.648 1 31.33 190 VAL A O 1
ATOM 1540 N N . THR A 1 191 ? 2.496 33.938 14.75 1 29.97 191 THR A N 1
ATOM 1541 C CA . THR A 1 191 ? 2.031 35.312 14.516 1 29.97 191 THR A CA 1
ATOM 1542 C C . THR A 1 191 ? 1.564 35.469 13.07 1 29.97 191 THR A C 1
ATOM 1544 O O . THR A 1 191 ? 2.342 35.281 12.133 1 29.97 191 THR A O 1
ATOM 1547 N N . ASP A 1 192 ? 0.363 35.125 12.703 1 32.41 192 ASP A N 1
ATOM 1548 C CA . ASP A 1 192 ? -0.336 35.531 11.484 1 32.41 192 ASP A CA 1
ATOM 1549 C C . ASP A 1 192 ? -0.146 37.031 11.203 1 32.41 192 ASP A C 1
ATOM 1551 O O . ASP A 1 192 ? -0.694 37.875 11.914 1 32.41 192 ASP A O 1
ATOM 1555 N N . THR A 1 193 ? 0.993 37.562 10.898 1 31.92 193 THR A N 1
ATOM 1556 C CA . THR A 1 193 ? 0.965 38.906 10.344 1 31.92 193 THR A CA 1
ATOM 1557 C C . THR A 1 193 ? -0.137 39.031 9.297 1 31.92 193 THR A C 1
ATOM 1559 O O . THR A 1 193 ? -0.521 38.062 8.664 1 31.92 193 THR A O 1
ATOM 1562 N N . HIS A 1 194 ? -0.99 40.125 9.164 1 34.5 194 HIS A N 1
ATOM 1563 C CA . HIS A 1 194 ? -2.076 40.688 8.367 1 34.5 194 HIS A CA 1
ATOM 1564 C C . HIS A 1 194 ? -1.85 40.469 6.879 1 34.5 194 HIS A C 1
ATOM 1566 O O . HIS A 1 194 ? -2.643 40.906 6.047 1 34.5 194 HIS A O 1
ATOM 1572 N N . PHE A 1 195 ? -0.591 40.281 6.32 1 36.34 195 PHE A N 1
ATOM 1573 C CA . PHE A 1 195 ? -0.466 40.188 4.871 1 36.34 195 PHE A CA 1
ATOM 1574 C C . PHE A 1 195 ? -0.865 38.781 4.398 1 36.34 195 PHE A C 1
ATOM 1576 O O . PHE A 1 195 ? -0.338 37.781 4.887 1 36.34 195 PHE A O 1
ATOM 1583 N N . VAL A 1 196 ? -2.07 38.531 3.873 1 46.44 196 VAL A N 1
ATOM 1584 C CA . VAL A 1 196 ? -2.748 37.344 3.363 1 46.44 196 VAL A CA 1
ATOM 1585 C C . VAL A 1 196 ? -1.839 36.594 2.377 1 46.44 196 VAL A C 1
ATOM 1587 O O . VAL A 1 196 ? -1.633 37.062 1.254 1 46.44 196 VAL A O 1
ATOM 1590 N N . THR A 1 197 ? -0.819 36.031 2.756 1 56.78 197 THR A N 1
ATOM 1591 C CA . THR A 1 197 ? 0.036 35.25 1.868 1 56.78 197 THR A CA 1
ATOM 1592 C C . THR A 1 197 ? -0.761 34.156 1.181 1 56.78 197 THR A C 1
ATOM 1594 O O . THR A 1 197 ? -1.836 33.781 1.649 1 56.78 197 THR A O 1
ATOM 1597 N N . PRO A 1 198 ? -0.458 33.906 -0.059 1 54.12 198 PRO A N 1
ATOM 1598 C CA . PRO A 1 198 ? -1.108 32.812 -0.795 1 54.12 198 PRO A CA 1
ATOM 1599 C C . PRO A 1 198 ? -1.22 31.531 0.025 1 54.12 198 PRO A C 1
ATOM 1601 O O . PRO A 1 198 ? -2.217 30.812 -0.08 1 54.12 198 PRO A O 1
ATOM 1604 N N . ARG A 1 199 ? -0.328 31.391 0.868 1 65.69 199 ARG A N 1
ATOM 1605 C CA . ARG A 1 199 ? -0.357 30.203 1.72 1 65.69 199 ARG A CA 1
ATOM 1606 C C . ARG A 1 199 ? -1.526 30.266 2.697 1 65.69 199 ARG A C 1
ATOM 1608 O O . ARG A 1 199 ? -2.268 29.297 2.844 1 65.69 199 ARG A O 1
ATOM 1615 N N . ALA A 1 200 ? -1.544 31.359 3.297 1 57.97 200 ALA A N 1
ATOM 1616 C CA . ALA A 1 200 ? -2.598 31.547 4.289 1 57.97 200 ALA A CA 1
ATOM 1617 C C . ALA A 1 200 ? -3.979 31.5 3.639 1 57.97 200 ALA A C 1
ATOM 1619 O O . ALA A 1 200 ? -4.914 30.938 4.199 1 57.97 200 ALA A O 1
ATOM 1620 N N . GLN A 1 201 ? -4.008 32.031 2.416 1 60.47 201 GLN A N 1
ATOM 1621 C CA . GLN A 1 201 ? -5.27 32.062 1.687 1 60.47 201 GLN A CA 1
ATOM 1622 C C . GLN A 1 201 ? -5.73 30.625 1.367 1 60.47 201 GLN A C 1
ATOM 1624 O O . GLN A 1 201 ? -6.91 30.312 1.523 1 60.47 201 GLN A O 1
ATOM 1629 N N . GLN A 1 202 ? -4.828 29.844 0.97 1 62.81 202 GLN A N 1
ATOM 1630 C CA . GLN A 1 202 ? -5.184 28.469 0.604 1 62.81 202 GLN A CA 1
ATOM 1631 C C . GLN A 1 202 ? -5.617 27.672 1.828 1 62.81 202 GLN A C 1
ATOM 1633 O O . GLN A 1 202 ? -6.625 26.969 1.785 1 62.81 202 GLN A O 1
ATOM 1638 N N . ALA A 1 203 ? -4.863 27.812 2.812 1 63.06 203 ALA A N 1
ATOM 1639 C CA . ALA A 1 203 ? -5.199 27.078 4.035 1 63.06 203 ALA A CA 1
ATOM 1640 C C . ALA A 1 203 ? -6.539 27.547 4.598 1 63.06 203 ALA A C 1
ATOM 1642 O O . ALA A 1 203 ? -7.352 26.719 5.031 1 63.06 203 ALA A O 1
ATOM 1643 N N . CYS A 1 204 ? -6.738 28.828 4.594 1 60 204 CYS A N 1
ATOM 1644 C CA . CYS A 1 204 ? -7.992 29.391 5.086 1 60 204 CYS A CA 1
ATOM 1645 C C . CYS A 1 204 ? -9.164 28.953 4.219 1 60 204 CYS A C 1
ATOM 1647 O O . CYS A 1 204 ? -10.234 28.625 4.734 1 60 204 CYS A O 1
ATOM 1649 N N . ALA A 1 205 ? -8.906 29 2.969 1 61.91 205 ALA A N 1
ATOM 1650 C CA . ALA A 1 205 ? -9.953 28.562 2.047 1 61.91 205 ALA A CA 1
ATOM 1651 C C . ALA A 1 205 ? -10.297 27.094 2.27 1 61.91 205 ALA A C 1
ATOM 1653 O O . ALA A 1 205 ? -11.469 26.719 2.256 1 61.91 205 ALA A O 1
ATOM 1654 N N . ALA A 1 206 ? -9.312 26.359 2.41 1 66.44 206 ALA A N 1
ATOM 1655 C CA . ALA A 1 206 ? -9.523 24.938 2.678 1 66.44 206 ALA A CA 1
ATOM 1656 C C . ALA A 1 206 ? -10.297 24.734 3.979 1 66.44 206 ALA A C 1
ATOM 1658 O O . ALA A 1 206 ? -11.227 23.938 4.039 1 66.44 206 ALA A O 1
ATOM 1659 N N . ALA A 1 207 ? -9.914 25.406 4.957 1 61.31 207 ALA A N 1
ATOM 1660 C CA . ALA A 1 207 ? -10.594 25.312 6.246 1 61.31 207 ALA A CA 1
ATOM 1661 C C . ALA A 1 207 ? -12.055 25.734 6.133 1 61.31 207 ALA A C 1
ATOM 1663 O O . ALA A 1 207 ? -12.945 25.062 6.648 1 61.31 207 ALA A O 1
ATOM 1664 N N . SER A 1 208 ? -12.25 26.891 5.496 1 59.75 208 SER A N 1
ATOM 1665 C CA . SER A 1 208 ? -13.602 27.406 5.309 1 59.75 208 SER A CA 1
ATOM 1666 C C . SER A 1 208 ? -14.469 26.406 4.539 1 59.75 208 SER A C 1
ATOM 1668 O O . SER A 1 208 ? -15.648 26.234 4.855 1 59.75 208 SER A O 1
ATOM 1670 N N . LEU A 1 209 ? -13.891 25.859 3.607 1 57.25 209 LEU A N 1
ATOM 1671 C CA . LEU A 1 209 ? -14.602 24.875 2.803 1 57.25 209 LEU A CA 1
ATOM 1672 C C . LEU A 1 209 ? -15.047 23.688 3.658 1 57.25 209 LEU A C 1
ATOM 1674 O O . LEU A 1 209 ? -16.188 23.234 3.564 1 57.25 209 LEU A O 1
ATOM 1678 N N . VAL A 1 210 ? -14.195 23.266 4.402 1 58.41 210 VAL A N 1
ATOM 1679 C CA . VAL A 1 210 ? -14.5 22.109 5.23 1 58.41 210 VAL A CA 1
ATOM 1680 C C . VAL A 1 210 ? -15.547 22.469 6.277 1 58.41 210 VAL A C 1
ATOM 1682 O O . VAL A 1 210 ? -16.484 21.719 6.512 1 58.41 210 VAL A O 1
ATOM 1685 N N . ILE A 1 211 ? -15.344 23.641 6.871 1 57.72 211 ILE A N 1
ATOM 1686 C CA . ILE A 1 211 ? -16.234 24.094 7.934 1 57.72 211 ILE A CA 1
ATOM 1687 C C . ILE A 1 211 ? -17.625 24.344 7.363 1 57.72 211 ILE A C 1
ATOM 1689 O O . ILE A 1 211 ? -18.641 24.047 8.016 1 57.72 211 ILE A O 1
ATOM 1693 N N . SER A 1 212 ? -17.656 24.938 6.184 1 56.88 212 SER A N 1
ATOM 1694 C CA . SER A 1 212 ? -18.938 25.234 5.547 1 56.88 212 SER A CA 1
ATOM 1695 C C . SER A 1 212 ? -19.656 23.969 5.109 1 56.88 212 SER A C 1
ATOM 1697 O O . SER A 1 212 ? -20.859 23.828 5.305 1 56.88 212 SER A O 1
ATOM 1699 N N . LYS A 1 213 ? -18.922 23.156 4.508 1 55.38 213 LYS A N 1
ATOM 1700 C CA . LYS A 1 213 ? -19.531 21.953 3.949 1 55.38 213 LYS A CA 1
ATOM 1701 C C . LYS A 1 213 ? -19.812 20.906 5.039 1 55.38 213 LYS A C 1
ATOM 1703 O O . LYS A 1 213 ? -20.734 20.109 4.918 1 55.38 213 LYS A O 1
ATOM 1708 N N . HIS A 1 214 ? -19 21.047 6.023 1 53.44 214 HIS A N 1
ATOM 1709 C CA . HIS A 1 214 ? -19.125 20.047 7.078 1 53.44 214 HIS A CA 1
ATOM 1710 C C . HIS A 1 214 ? -19.156 20.703 8.453 1 53.44 214 HIS A C 1
ATOM 1712 O O . HIS A 1 214 ? -18.188 20.578 9.219 1 53.44 214 HIS A O 1
ATOM 1718 N N . PRO A 1 215 ? -20.25 21.422 8.641 1 48.12 215 PRO A N 1
ATOM 1719 C CA . PRO A 1 215 ? -20.312 22.109 9.93 1 48.12 215 PRO A CA 1
ATOM 1720 C C . PRO A 1 215 ? -20.219 21.156 11.117 1 48.12 215 PRO A C 1
ATOM 1722 O O . PRO A 1 215 ? -20.625 19.984 11 1 48.12 215 PRO A O 1
ATOM 1725 N N . HIS A 1 216 ? -19.328 21.328 12.055 1 49.19 216 HIS A N 1
ATOM 1726 C CA . HIS A 1 216 ? -19.203 20.547 13.273 1 49.19 216 HIS A CA 1
ATOM 1727 C C . HIS A 1 216 ? -20.562 20.203 13.844 1 49.19 216 HIS A C 1
ATOM 1729 O O . HIS A 1 216 ? -21.422 21.078 14 1 49.19 216 HIS A O 1
ATOM 1735 N N . PRO A 1 217 ? -20.906 18.828 13.734 1 44.88 217 PRO A N 1
ATOM 1736 C CA . PRO A 1 217 ? -22.172 18.609 14.445 1 44.88 217 PRO A CA 1
ATOM 1737 C C . PRO A 1 217 ? -22.188 19.234 15.836 1 44.88 217 PRO A C 1
ATOM 1739 O O . PRO A 1 217 ? -21.141 19.312 16.5 1 44.88 217 PRO A O 1
ATOM 1742 N N . LYS A 1 218 ? -23.047 20.109 16.172 1 39.41 218 LYS A N 1
ATOM 1743 C CA . LYS A 1 218 ? -23.312 20.641 17.516 1 39.41 218 LYS A CA 1
ATOM 1744 C C . LYS A 1 218 ? -23.188 19.547 18.562 1 39.41 218 LYS A C 1
ATOM 1746 O O . LYS A 1 218 ? -23.656 18.422 18.375 1 39.41 218 LYS A O 1
ATOM 1751 N N . GLN A 1 219 ? -22.016 19.484 19.297 1 40.41 219 GLN A N 1
ATOM 1752 C CA . GLN A 1 219 ? -21.938 18.672 20.516 1 40.41 219 GLN A CA 1
ATOM 1753 C C . GLN A 1 219 ? -23.328 18.469 21.125 1 40.41 219 GLN A C 1
ATOM 1755 O O . GLN A 1 219 ? -23.781 19.312 21.906 1 40.41 219 GLN A O 1
ATOM 1760 N N . GLN A 1 220 ? -24.328 18.125 20.438 1 37.72 220 GLN A N 1
ATOM 1761 C CA . GLN A 1 220 ? -25.484 18.031 21.312 1 37.72 220 GLN A CA 1
ATOM 1762 C C . GLN A 1 220 ? -25.156 17.297 22.594 1 37.72 220 GLN A C 1
ATOM 1764 O O . GLN A 1 220 ? -24.062 16.734 22.734 1 37.72 220 GLN A O 1
ATOM 1769 N N . SER A 1 221 ? -26.328 16.375 23.156 1 36.69 221 SER A N 1
ATOM 1770 C CA . SER A 1 221 ? -26.703 15.883 24.484 1 36.69 221 SER A CA 1
ATOM 1771 C C . SER A 1 221 ? -25.688 14.867 25 1 36.69 221 SER A C 1
ATOM 1773 O O . SER A 1 221 ? -24.984 14.227 24.219 1 36.69 221 SER A O 1
ATOM 1775 N N . HIS A 1 222 ? -25.25 14.836 26.328 1 37.03 222 HIS A N 1
ATOM 1776 C CA . HIS A 1 222 ? -24.656 14.039 27.406 1 37.03 222 HIS A CA 1
ATOM 1777 C C . HIS A 1 222 ? -24.938 12.555 27.203 1 37.03 222 HIS A C 1
ATOM 1779 O O . HIS A 1 222 ? -24.688 11.75 28.109 1 37.03 222 HIS A O 1
ATOM 1785 N N . ASN A 1 223 ? -25.75 12.023 26.25 1 42.47 223 ASN A N 1
ATOM 1786 C CA . ASN A 1 223 ? -26.078 10.602 26.375 1 42.47 223 ASN A CA 1
ATOM 1787 C C . ASN A 1 223 ? -24.984 9.727 25.734 1 42.47 223 ASN A C 1
ATOM 1789 O O . ASN A 1 223 ? -24.516 10.023 24.641 1 42.47 223 ASN A O 1
ATOM 1793 N N . THR A 1 224 ? -24.266 8.82 26.438 1 47 224 THR A N 1
ATOM 1794 C CA . THR A 1 224 ? -23.25 7.797 26.25 1 47 224 THR A CA 1
ATOM 1795 C C . THR A 1 224 ? -23.375 7.168 24.859 1 47 224 THR A C 1
ATOM 1797 O O . THR A 1 224 ? -22.375 6.734 24.281 1 47 224 THR A O 1
ATOM 1800 N N . VAL A 1 225 ? -24.594 6.883 24.484 1 47.25 225 VAL A N 1
ATOM 1801 C CA . VAL A 1 225 ? -24.859 6.109 23.266 1 47.25 225 VAL A CA 1
ATOM 1802 C C . VAL A 1 225 ? -24.422 6.91 22.047 1 47.25 225 VAL A C 1
ATOM 1804 O O . VAL A 1 225 ? -23.969 6.336 21.047 1 47.25 225 VAL A O 1
ATOM 1807 N N . ALA A 1 226 ? -24.312 8.211 22.156 1 53.62 226 ALA A N 1
ATOM 1808 C CA . ALA A 1 226 ? -24.203 9.125 21.031 1 53.62 226 ALA A CA 1
ATOM 1809 C C . ALA A 1 226 ? -22.75 9.328 20.641 1 53.62 226 ALA A C 1
ATOM 1811 O O . ALA A 1 226 ? -22.453 9.734 19.5 1 53.62 226 ALA A O 1
ATOM 1812 N N . ARG A 1 227 ? -21.922 8.711 21.422 1 62.22 227 ARG A N 1
ATOM 1813 C CA . ARG A 1 227 ? -20.531 9.133 21.219 1 62.22 227 ARG A CA 1
ATOM 1814 C C . ARG A 1 227 ? -19.906 8.367 20.062 1 62.22 227 ARG A C 1
ATOM 1816 O O . ARG A 1 227 ? -19.297 8.969 19.172 1 62.22 227 ARG A O 1
ATOM 1823 N N . PRO A 1 228 ? -20.094 7.043 20.062 1 57.66 228 PRO A N 1
ATOM 1824 C CA . PRO A 1 228 ? -19.469 6.375 18.922 1 57.66 228 PRO A CA 1
ATOM 1825 C C . PRO A 1 228 ? -20.078 6.816 17.578 1 57.66 228 PRO A C 1
ATOM 1827 O O . PRO A 1 228 ? -19.359 6.91 16.578 1 57.66 228 PRO A O 1
ATOM 1830 N N . VAL A 1 229 ? -21.312 7.109 17.719 1 57.25 229 VAL A N 1
ATOM 1831 C CA . VAL A 1 229 ? -22.016 7.551 16.516 1 57.25 229 VAL A CA 1
ATOM 1832 C C . VAL A 1 229 ? -21.406 8.859 16.016 1 57.25 229 VAL A C 1
ATOM 1834 O O . VAL A 1 229 ? -21.125 9 14.828 1 57.25 229 VAL A O 1
ATOM 1837 N N . SER A 1 230 ? -21.234 9.656 17.016 1 61.97 230 SER A N 1
ATOM 1838 C CA . SER A 1 230 ? -20.719 10.969 16.641 1 61.97 230 SER A CA 1
ATOM 1839 C C . SER A 1 230 ? -19.312 10.859 16.031 1 61.97 230 SER A C 1
ATOM 1841 O O . SER A 1 230 ? -19 11.555 15.07 1 61.97 230 SER A O 1
ATOM 1843 N N . ILE A 1 231 ? -18.625 9.984 16.578 1 59.72 231 ILE A N 1
ATOM 1844 C CA . ILE A 1 231 ? -17.266 9.797 16.109 1 59.72 231 ILE A CA 1
ATOM 1845 C C . ILE A 1 231 ? -17.266 9.242 14.695 1 59.72 231 ILE A C 1
ATOM 1847 O O . ILE A 1 231 ? -16.531 9.734 13.828 1 59.72 231 ILE A O 1
ATOM 1851 N N . LEU A 1 232 ? -18.094 8.219 14.609 1 62.91 232 LEU A N 1
ATOM 1852 C CA . LEU A 1 232 ? -18.141 7.582 13.297 1 62.91 232 LEU A CA 1
ATOM 1853 C C . LEU A 1 232 ? -18.688 8.555 12.242 1 62.91 232 LEU A C 1
ATOM 1855 O O . LEU A 1 232 ? -18.219 8.547 11.102 1 62.91 232 LEU A O 1
ATOM 1859 N N . LEU A 1 233 ? -19.594 9.32 12.703 1 58.5 233 LEU A N 1
ATOM 1860 C CA . LEU A 1 233 ? -20.188 10.273 11.773 1 58.5 233 LEU A CA 1
ATOM 1861 C C . LEU A 1 233 ? -19.188 11.344 11.375 1 58.5 233 LEU A C 1
ATOM 1863 O O . LEU A 1 233 ? -19.172 11.805 10.227 1 58.5 233 LEU A O 1
ATOM 1867 N N . GLN A 1 234 ? -18.516 11.766 12.375 1 57.94 234 GLN A N 1
ATOM 1868 C CA . GLN A 1 234 ? -17.484 12.758 12.078 1 57.94 234 GLN A CA 1
ATOM 1869 C C . GLN A 1 234 ? -16.453 12.203 11.109 1 57.94 234 GLN A C 1
ATOM 1871 O O . GLN A 1 234 ? -15.844 12.953 10.336 1 57.94 234 GLN A O 1
ATOM 1876 N N . ALA A 1 235 ? -16.188 10.992 11.383 1 54.81 235 ALA A N 1
ATOM 1877 C CA . ALA A 1 235 ? -15.219 10.336 10.523 1 54.81 235 ALA A CA 1
ATOM 1878 C C . ALA A 1 235 ? -15.703 10.266 9.078 1 54.81 235 ALA A C 1
ATOM 1880 O O . ALA A 1 235 ? -14.898 10.273 8.148 1 54.81 235 ALA A O 1
ATOM 1881 N N . PHE A 1 236 ? -17.094 10.141 8.93 1 52.94 236 PHE A N 1
ATOM 1882 C CA . PHE A 1 236 ? -17.688 9.984 7.602 1 52.94 236 PHE A CA 1
ATOM 1883 C C . PHE A 1 236 ? -18.516 11.203 7.223 1 52.94 236 PHE A C 1
ATOM 1885 O O . PHE A 1 236 ? -19.016 11.914 8.094 1 52.94 236 PHE A O 1
ATOM 1892 N N . SER A 1 237 ? -18.547 11.695 6.035 1 50.19 237 SER A N 1
ATOM 1893 C CA . SER A 1 237 ? -19.188 12.914 5.547 1 50.19 237 SER A CA 1
ATOM 1894 C C . SER A 1 237 ? -20.406 13.281 6.406 1 50.19 237 SER A C 1
ATOM 1896 O O . SER A 1 237 ? -21.219 12.422 6.75 1 50.19 237 SER A O 1
ATOM 1898 N N . GLU A 1 238 ? -20.344 14.273 7.273 1 45.62 238 GLU A N 1
ATOM 1899 C CA . GLU A 1 238 ? -21.344 14.953 8.086 1 45.62 238 GLU A CA 1
ATOM 1900 C C . GLU A 1 238 ? -22.719 14.883 7.43 1 45.62 238 GLU A C 1
ATOM 1902 O O . GLU A 1 238 ? -23.75 14.828 8.117 1 45.62 238 GLU A O 1
ATOM 1907 N N . GLY A 1 239 ? -22.719 15.016 6.195 1 46 239 GLY A N 1
ATOM 1908 C CA . GLY A 1 239 ? -24.047 15.211 5.633 1 46 239 GLY A CA 1
ATOM 1909 C C . GLY A 1 239 ? -24.828 13.922 5.52 1 46 239 GLY A C 1
ATOM 1910 O O . GLY A 1 239 ? -25.859 13.867 4.832 1 46 239 GLY A O 1
ATOM 1911 N N . SER A 1 240 ? -24.266 12.961 6.039 1 52.53 240 SER A N 1
ATOM 1912 C CA . SER A 1 240 ? -24.875 11.703 5.605 1 52.53 240 SER A CA 1
ATOM 1913 C C . SER A 1 240 ? -26.094 11.352 6.445 1 52.53 240 SER A C 1
ATOM 1915 O O . SER A 1 240 ? -26.094 11.562 7.664 1 52.53 240 SER A O 1
ATOM 1917 N N . PRO A 1 241 ? -27.219 11.219 5.797 1 60.03 241 PRO A N 1
ATOM 1918 C CA . PRO A 1 241 ? -28.5 10.773 6.328 1 60.03 241 PRO A CA 1
ATOM 1919 C C . PRO A 1 241 ? -28.375 9.539 7.219 1 60.03 241 PRO A C 1
ATOM 1921 O O . PRO A 1 241 ? -29.391 8.938 7.598 1 60.03 241 PRO A O 1
ATOM 1924 N N . PHE A 1 242 ? -27.078 9.359 7.766 1 66.38 242 PHE A N 1
ATOM 1925 C CA . PHE A 1 242 ? -26.969 8.047 8.398 1 66.38 242 PHE A CA 1
ATOM 1926 C C . PHE A 1 242 ? -27.031 8.172 9.914 1 66.38 242 PHE A C 1
ATOM 1928 O O . PHE A 1 242 ? -26.891 7.18 10.633 1 66.38 242 PHE A O 1
ATOM 1935 N N . GLU A 1 243 ? -27.328 9.414 10.383 1 64.62 243 GLU A N 1
ATOM 1936 C CA . GLU A 1 243 ? -27.312 9.648 11.82 1 64.62 243 GLU A CA 1
ATOM 1937 C C . GLU A 1 243 ? -28.234 8.688 12.555 1 64.62 243 GLU A C 1
ATOM 1939 O O . GLU A 1 243 ? -27.844 8.047 13.531 1 64.62 243 GLU A O 1
ATOM 1944 N N . PRO A 1 244 ? -29.422 8.586 12.109 1 63.19 244 PRO A N 1
ATOM 1945 C CA . PRO A 1 244 ? -30.312 7.664 12.828 1 63.19 244 PRO A CA 1
ATOM 1946 C C . PRO A 1 244 ? -29.812 6.219 12.781 1 63.19 244 PRO A C 1
ATOM 1948 O O . PRO A 1 244 ? -29.969 5.48 13.758 1 63.19 244 PRO A O 1
ATOM 1951 N N . LEU A 1 245 ? -29.266 5.875 11.75 1 66.31 245 LEU A N 1
ATOM 1952 C CA . LEU A 1 245 ? -28.766 4.516 11.57 1 66.31 245 LEU A CA 1
ATOM 1953 C C . LEU A 1 245 ? -27.625 4.223 12.547 1 66.31 245 LEU A C 1
ATOM 1955 O O . LEU A 1 245 ? -27.609 3.168 13.188 1 66.31 245 LEU A O 1
ATOM 1959 N N . LEU A 1 246 ? -26.812 5.141 12.562 1 70.69 246 LEU A N 1
ATOM 1960 C CA . LEU A 1 246 ? -25.641 4.957 13.422 1 70.69 246 LEU A CA 1
ATOM 1961 C C . LEU A 1 246 ? -26.047 4.934 14.891 1 70.69 246 LEU A C 1
ATOM 1963 O O . LEU A 1 246 ? -25.469 4.195 15.688 1 70.69 246 LEU A O 1
ATOM 1967 N N . ALA A 1 247 ? -27.047 5.762 15.148 1 68.5 247 ALA A N 1
ATOM 1968 C CA . ALA A 1 247 ? -27.562 5.762 16.516 1 68.5 247 ALA A CA 1
ATOM 1969 C C . ALA A 1 247 ? -28.109 4.391 16.906 1 68.5 247 ALA A C 1
ATOM 1971 O O . ALA A 1 247 ? -27.875 3.916 18.016 1 68.5 247 ALA A O 1
ATOM 1972 N N . GLU A 1 248 ? -28.781 3.836 16.062 1 70.75 248 GLU A N 1
ATOM 1973 C CA . GLU A 1 248 ? -29.344 2.508 16.281 1 70.75 248 GLU A CA 1
ATOM 1974 C C . GLU A 1 248 ? -28.25 1.463 16.453 1 70.75 248 GLU A C 1
ATOM 1976 O O . GLU A 1 248 ? -28.328 0.593 17.312 1 70.75 248 GLU A O 1
ATOM 1981 N N . LEU A 1 249 ? -27.281 1.596 15.625 1 74.56 249 LEU A N 1
ATOM 1982 C CA . LEU A 1 249 ? -26.188 0.621 15.609 1 74.56 249 LEU A CA 1
ATOM 1983 C C . LEU A 1 249 ? -25.344 0.727 16.875 1 74.56 249 LEU A C 1
ATOM 1985 O O . LEU A 1 249 ? -24.969 -0.29 17.469 1 74.56 249 LEU A O 1
ATOM 1989 N N . CYS A 1 250 ? -25.016 1.923 17.203 1 68.94 250 CYS A N 1
ATOM 1990 C CA . CYS A 1 250 ? -24.031 2.156 18.266 1 68.94 250 CYS A CA 1
ATOM 1991 C C . CYS A 1 250 ? -24.672 2.027 19.641 1 68.94 250 CYS A C 1
ATOM 1993 O O . CYS A 1 250 ? -23.984 1.732 20.625 1 68.94 250 CYS A O 1
ATOM 1995 N N . GLY A 1 251 ? -25.953 2.32 19.719 1 67 251 GLY A N 1
ATOM 1996 C CA . GLY A 1 251 ? -26.609 2.398 21.016 1 67 251 GLY A CA 1
ATOM 1997 C C . GLY A 1 251 ? -26.297 1.222 21.922 1 67 251 GLY A C 1
ATOM 1998 O O . GLY A 1 251 ? -25.844 1.405 23.047 1 67 251 GLY A O 1
ATOM 1999 N N . SER A 1 252 ? -26.453 0.047 21.578 1 76.25 252 SER A N 1
ATOM 2000 C CA . SER A 1 252 ? -26.312 -1.038 22.547 1 76.25 252 SER A CA 1
ATOM 2001 C C . SER A 1 252 ? -25.344 -2.094 22.047 1 76.25 252 SER A C 1
ATOM 2003 O O . SER A 1 252 ? -25.125 -3.109 22.719 1 76.25 252 SER A O 1
ATOM 2005 N N . ASN A 1 253 ? -24.656 -1.765 21.078 1 88.06 253 ASN A N 1
ATOM 2006 C CA . ASN A 1 253 ? -23.859 -2.852 20.516 1 88.06 253 ASN A CA 1
ATOM 2007 C C . ASN A 1 253 ? -22.359 -2.58 20.656 1 88.06 253 ASN A C 1
ATOM 2009 O O . ASN A 1 253 ? -21.562 -3.508 20.609 1 88.06 253 ASN A O 1
ATOM 2013 N N . PHE A 1 254 ? -22.031 -1.288 20.812 1 89.19 254 PHE A N 1
ATOM 2014 C CA . PHE A 1 254 ? -20.625 -0.936 21.016 1 89.19 254 PHE A CA 1
ATOM 2015 C C . PHE A 1 254 ? -20.312 -0.851 22.5 1 89.19 254 PHE A C 1
ATOM 2017 O O . PHE A 1 254 ? -21.109 -0.353 23.297 1 89.19 254 PHE A O 1
ATOM 2024 N N . GLU A 1 255 ? -19.188 -1.375 22.859 1 90.31 255 GLU A N 1
ATOM 2025 C CA . GLU A 1 255 ? -18.688 -1.318 24.234 1 90.31 255 GLU A CA 1
ATOM 2026 C C . GLU A 1 255 ? -17.438 -0.452 24.328 1 90.31 255 GLU A C 1
ATOM 2028 O O . GLU A 1 255 ? -16.547 -0.542 23.484 1 90.31 255 GLU A O 1
ATOM 2033 N N . LEU A 1 256 ? -17.406 0.405 25.344 1 90 256 LEU A N 1
ATOM 2034 C CA . LEU A 1 256 ? -16.234 1.237 25.578 1 90 256 LEU A CA 1
ATOM 2035 C C . LEU A 1 256 ? -15.156 0.464 26.344 1 90 256 LEU A C 1
ATOM 2037 O O . LEU A 1 256 ? -15.445 -0.135 27.391 1 90 256 LEU A O 1
ATOM 2041 N N . ILE A 1 257 ? -13.977 0.467 25.812 1 94.5 257 ILE A N 1
ATOM 2042 C CA . ILE A 1 257 ? -12.891 -0.222 26.5 1 94.5 257 ILE A CA 1
ATOM 2043 C C . ILE A 1 257 ? -11.68 0.708 26.609 1 94.5 257 ILE A C 1
ATOM 2045 O O . ILE A 1 257 ? -11.492 1.595 25.766 1 94.5 257 ILE A O 1
ATOM 2049 N N . GLU A 1 258 ? -10.898 0.476 27.625 1 96.25 258 GLU A N 1
ATOM 2050 C CA . GLU A 1 258 ? -9.648 1.205 27.844 1 96.25 258 GLU A CA 1
ATOM 2051 C C . GLU A 1 258 ? -8.438 0.331 27.531 1 96.25 258 GLU A C 1
ATOM 2053 O O . GLU A 1 258 ? -8.398 -0.842 27.922 1 96.25 258 GLU A O 1
ATOM 2058 N N . VAL A 1 259 ? -7.562 0.898 26.812 1 96.81 259 VAL A N 1
ATOM 2059 C CA . VAL A 1 259 ? -6.344 0.191 26.438 1 96.81 259 VAL A CA 1
ATOM 2060 C C . VAL A 1 259 ? -5.121 1 26.859 1 96.81 259 VAL A C 1
ATOM 2062 O O . VAL A 1 259 ? -5.066 2.213 26.656 1 96.81 259 VAL A O 1
ATOM 2065 N N . ALA A 1 260 ? -4.172 0.347 27.406 1 96.62 260 ALA A N 1
ATOM 2066 C CA . ALA A 1 260 ? -2.967 1.024 27.875 1 96.62 260 ALA A CA 1
ATOM 2067 C C . ALA A 1 260 ? -1.95 1.176 26.75 1 96.62 260 ALA A C 1
ATOM 2069 O O . ALA A 1 260 ? -1.924 0.368 25.812 1 96.62 260 ALA A O 1
ATOM 2070 N N . ALA A 1 261 ? -1.138 2.215 26.938 1 95.19 261 ALA A N 1
ATOM 2071 C CA . ALA A 1 261 ? -0.035 2.395 26 1 95.19 261 ALA A CA 1
ATOM 2072 C C . ALA A 1 261 ? 0.848 1.149 25.953 1 95.19 261 ALA A C 1
ATOM 2074 O O . ALA A 1 261 ? 1.194 0.582 26.984 1 95.19 261 ALA A O 1
ATOM 2075 N N . GLY A 1 262 ? 1.088 0.737 24.719 1 93.94 262 GLY A N 1
ATOM 2076 C CA . GLY A 1 262 ? 1.96 -0.413 24.547 1 93.94 262 GLY A CA 1
ATOM 2077 C C . GLY A 1 262 ? 1.203 -1.721 24.406 1 93.94 262 GLY A C 1
ATOM 2078 O O . GLY A 1 262 ? 1.772 -2.734 24 1 93.94 262 GLY A O 1
ATOM 2079 N N . GLU A 1 263 ? -0.06 -1.688 24.719 1 96.12 263 GLU A N 1
ATOM 2080 C CA . GLU A 1 263 ? -0.86 -2.906 24.656 1 96.12 263 GLU A CA 1
ATOM 2081 C C . GLU A 1 263 ? -1.108 -3.336 23.219 1 96.12 263 GLU A C 1
ATOM 2083 O O . GLU A 1 263 ? -1.404 -2.502 22.359 1 96.12 263 GLU A O 1
ATOM 2088 N N . THR A 1 264 ? -0.879 -4.648 22.969 1 95.62 264 THR A N 1
ATOM 2089 C CA . THR A 1 264 ? -1.214 -5.242 21.672 1 95.62 264 THR A CA 1
ATOM 2090 C C . THR A 1 264 ? -2.66 -5.723 21.656 1 95.62 264 THR A C 1
ATOM 2092 O O . THR A 1 264 ? -3.061 -6.531 22.5 1 95.62 264 THR A O 1
ATOM 2095 N N . LEU A 1 265 ? -3.424 -5.191 20.781 1 96.69 265 LEU A N 1
ATOM 2096 C CA . LEU A 1 265 ? -4.832 -5.555 20.703 1 96.69 265 LEU A CA 1
ATOM 2097 C C . LEU A 1 265 ? -5.012 -6.879 19.969 1 96.69 265 LEU A C 1
ATOM 2099 O O . LEU A 1 265 ? -5.844 -7.703 20.359 1 96.69 265 LEU A O 1
ATOM 2103 N N . TYR A 1 266 ? -4.328 -7.066 18.859 1 95.38 266 TYR A N 1
ATOM 2104 C CA . TYR A 1 266 ? -4.301 -8.352 18.172 1 95.38 266 TYR A CA 1
ATOM 2105 C C . TYR A 1 266 ? -3.023 -8.508 17.359 1 95.38 266 TYR A C 1
ATOM 2107 O O . TYR A 1 266 ? -2.324 -7.523 17.094 1 95.38 266 TYR A O 1
ATOM 2115 N N . THR A 1 267 ? -2.707 -9.742 17.047 1 91.94 267 THR A N 1
ATOM 2116 C CA . THR A 1 267 ? -1.509 -10.07 16.281 1 91.94 267 THR A CA 1
ATOM 2117 C C . THR A 1 267 ? -1.872 -10.828 15 1 91.94 267 THR A C 1
ATOM 2119 O O . THR A 1 267 ? -3.014 -11.258 14.836 1 91.94 267 THR A O 1
ATOM 2122 N N . LEU A 1 268 ? -0.938 -10.953 14.203 1 86.69 268 LEU A N 1
ATOM 2123 C CA . LEU A 1 268 ? -1.125 -11.641 12.922 1 86.69 268 LEU A CA 1
ATOM 2124 C C . LEU A 1 268 ? -1.633 -13.062 13.141 1 86.69 268 LEU A C 1
ATOM 2126 O O . LEU A 1 268 ? -1.119 -13.789 13.992 1 86.69 268 LEU A O 1
ATOM 2130 N N . GLY A 1 269 ? -2.672 -13.391 12.359 1 88.69 269 GLY A N 1
ATOM 2131 C CA . GLY A 1 269 ? -3.168 -14.758 12.398 1 88.69 269 GLY A CA 1
ATOM 2132 C C . GLY A 1 269 ? -4.301 -14.953 13.383 1 88.69 269 GLY A C 1
ATOM 2133 O O . GLY A 1 269 ? -5.012 -15.961 13.328 1 88.69 269 GLY A O 1
ATOM 2134 N N . ASP A 1 270 ? -4.453 -14.023 14.336 1 93.88 270 ASP A N 1
ATOM 2135 C CA . ASP A 1 270 ? -5.551 -14.109 15.297 1 93.88 270 ASP A CA 1
ATOM 2136 C C . ASP A 1 270 ? -6.902 -14.109 14.586 1 93.88 270 ASP A C 1
ATOM 2138 O O . ASP A 1 270 ? -7.023 -13.594 13.477 1 93.88 270 ASP A O 1
ATOM 2142 N N . ASP A 1 271 ? -7.863 -14.688 15.211 1 95.44 271 ASP A N 1
ATOM 2143 C CA . ASP A 1 271 ? -9.234 -14.555 14.719 1 95.44 271 ASP A CA 1
ATOM 2144 C C . ASP A 1 271 ? -9.734 -13.117 14.867 1 95.44 271 ASP A C 1
ATOM 2146 O O . ASP A 1 271 ? -9.484 -12.469 15.891 1 95.44 271 ASP A O 1
ATOM 2150 N N . ALA A 1 272 ? -10.383 -12.648 13.867 1 94.75 272 ALA A N 1
ATOM 2151 C CA . ALA A 1 272 ? -10.953 -11.312 13.93 1 94.75 272 ALA A CA 1
ATOM 2152 C C . ALA A 1 272 ? -12.281 -11.312 14.688 1 94.75 272 ALA A C 1
ATOM 2154 O O . ALA A 1 272 ? -13.344 -11.523 14.102 1 94.75 272 ALA A O 1
ATOM 2155 N N . THR A 1 273 ? -12.281 -10.961 15.961 1 95.62 273 THR A N 1
ATOM 2156 C CA . THR A 1 273 ? -13.461 -11.117 16.812 1 95.62 273 THR A CA 1
ATOM 2157 C C . THR A 1 273 ? -14.094 -9.758 17.094 1 95.62 273 THR A C 1
ATOM 2159 O O . THR A 1 273 ? -15.172 -9.688 17.688 1 95.62 273 THR A O 1
ATOM 2162 N N . GLU A 1 274 ? -13.461 -8.727 16.719 1 95.5 274 GLU A N 1
ATOM 2163 C CA . GLU A 1 274 ? -13.984 -7.402 17.016 1 95.5 274 GLU A CA 1
ATOM 2164 C C . GLU A 1 274 ? -13.398 -6.348 16.094 1 95.5 274 GLU A C 1
ATOM 2166 O O . GLU A 1 274 ? -12.359 -6.57 15.461 1 95.5 274 GLU A O 1
ATOM 2171 N N . LEU A 1 275 ? -14.094 -5.246 15.875 1 93.75 275 LEU A N 1
ATOM 2172 C CA . LEU A 1 275 ? -13.578 -4.023 15.273 1 93.75 275 LEU A CA 1
ATOM 2173 C C . LEU A 1 275 ? -13.562 -2.879 16.281 1 93.75 275 LEU A C 1
ATOM 2175 O O . LEU A 1 275 ? -14.242 -2.943 17.312 1 93.75 275 LEU A O 1
ATOM 2179 N N . TYR A 1 276 ? -12.766 -1.844 16.031 1 92.12 276 TYR A N 1
ATOM 2180 C CA . TYR A 1 276 ? -12.602 -0.753 16.984 1 92.12 276 TYR A CA 1
ATOM 2181 C C . TYR A 1 276 ? -12.836 0.597 16.312 1 92.12 276 TYR A C 1
ATOM 2183 O O . TYR A 1 276 ? -12.43 0.807 15.172 1 92.12 276 TYR A O 1
ATOM 2191 N N . VAL A 1 277 ? -13.469 1.432 17.031 1 88.44 277 VAL A N 1
ATOM 2192 C CA . VAL A 1 277 ? -13.523 2.857 16.719 1 88.44 277 VAL A CA 1
ATOM 2193 C C . VAL A 1 277 ? -12.75 3.646 17.766 1 88.44 277 VAL A C 1
ATOM 2195 O O . VAL A 1 277 ? -13.008 3.516 18.969 1 88.44 277 VAL A O 1
ATOM 2198 N N . ILE A 1 278 ? -11.859 4.453 17.328 1 87.88 278 ILE A N 1
ATOM 2199 C CA . ILE A 1 278 ? -10.961 5.129 18.25 1 87.88 278 ILE A CA 1
ATOM 2200 C C . ILE A 1 278 ? -11.594 6.438 18.734 1 87.88 278 ILE A C 1
ATOM 2202 O O . ILE A 1 278 ? -11.906 7.312 17.922 1 87.88 278 ILE A O 1
ATOM 2206 N N . GLU A 1 279 ? -11.773 6.562 19.953 1 85.25 279 GLU A N 1
ATOM 2207 C CA . GLU A 1 279 ? -12.258 7.805 20.531 1 85.25 279 GLU A CA 1
ATOM 2208 C C . GLU A 1 279 ? -11.094 8.695 20.984 1 85.25 279 GLU A C 1
ATOM 2210 O O . GLU A 1 279 ? -11.102 9.898 20.734 1 85.25 279 GLU A O 1
ATOM 2215 N N . GLU A 1 280 ? -10.242 8.07 21.703 1 85.31 280 GLU A N 1
ATOM 2216 C CA . GLU A 1 280 ? -9.031 8.734 22.156 1 85.31 280 GLU A CA 1
ATOM 2217 C C . GLU A 1 280 ? -7.812 7.824 22.031 1 85.31 280 GLU A C 1
ATOM 2219 O O . GLU A 1 280 ? -7.938 6.602 22.141 1 85.31 280 GLU A O 1
ATOM 2224 N N . GLY A 1 281 ? -6.684 8.539 21.797 1 88.94 281 GLY A N 1
ATOM 2225 C CA . GLY A 1 281 ? -5.445 7.781 21.75 1 88.94 281 GLY A CA 1
ATOM 2226 C C . GLY A 1 281 ? -4.934 7.566 20.344 1 88.94 281 GLY A C 1
ATOM 2227 O O . GLY A 1 281 ? -5.266 8.328 19.438 1 88.94 281 GLY A O 1
ATOM 2228 N N . GLU A 1 282 ? -4 6.617 20.266 1 91.44 282 GLU A N 1
ATOM 2229 C CA . GLU A 1 282 ? -3.332 6.336 19 1 91.44 282 GLU A CA 1
ATOM 2230 C C . GLU A 1 282 ? -3.008 4.852 18.875 1 91.44 282 GLU A C 1
ATOM 2232 O O . GLU A 1 282 ? -2.482 4.238 19.797 1 91.44 282 GLU A O 1
ATOM 2237 N N . LEU A 1 283 ? -3.408 4.332 17.766 1 93.25 283 LEU A N 1
ATOM 2238 C CA . LEU A 1 283 ? -3.066 2.951 17.453 1 93.25 283 LEU A CA 1
ATOM 2239 C C . LEU A 1 283 ? -2.152 2.887 16.234 1 93.25 283 LEU A C 1
ATOM 2241 O O . LEU A 1 283 ? -2.189 3.773 15.375 1 93.25 283 LEU A O 1
ATOM 2245 N N . VAL A 1 284 ? -1.346 1.879 16.188 1 91.94 284 VAL A N 1
ATOM 2246 C CA . VAL A 1 284 ? -0.496 1.669 15.016 1 91.94 284 VAL A CA 1
ATOM 2247 C C . VAL A 1 284 ? -0.713 0.261 14.469 1 91.94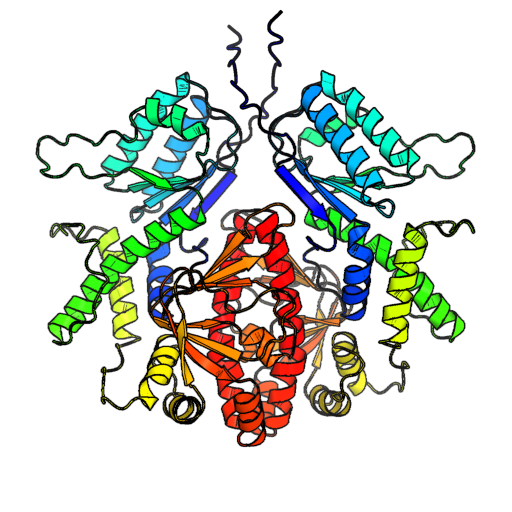 284 VAL A C 1
ATOM 2249 O O . VAL A 1 284 ? -0.891 -0.69 15.234 1 91.94 284 VAL A O 1
ATOM 2252 N N . LEU A 1 285 ? -0.837 0.198 13.195 1 90.25 285 LEU A N 1
ATOM 2253 C CA . LEU A 1 285 ? -0.868 -1.062 12.461 1 90.25 285 LEU A CA 1
ATOM 2254 C C . LEU A 1 285 ? 0.526 -1.439 11.969 1 90.25 285 LEU A C 1
ATOM 2256 O O . LEU A 1 285 ? 1.198 -0.637 11.32 1 90.25 285 LEU A O 1
ATOM 2260 N N . MET A 1 286 ? 0.951 -2.686 12.266 1 87.81 286 MET A N 1
ATOM 2261 C CA . MET A 1 286 ? 2.324 -3.072 11.953 1 87.81 286 MET A CA 1
ATOM 2262 C C . MET A 1 286 ? 2.363 -4.41 11.227 1 87.81 286 MET A C 1
ATOM 2264 O O . MET A 1 286 ? 1.538 -5.289 11.484 1 87.81 286 MET A O 1
ATOM 2268 N N . ILE A 1 287 ? 3.236 -4.539 10.312 1 79.5 287 ILE A N 1
ATOM 2269 C CA . ILE A 1 287 ? 3.545 -5.816 9.68 1 79.5 287 ILE A CA 1
ATOM 2270 C C . ILE A 1 287 ? 4.809 -6.41 10.297 1 79.5 287 ILE A C 1
ATOM 2272 O O . ILE A 1 287 ? 5.824 -5.723 10.422 1 79.5 287 ILE A O 1
ATOM 2276 N N . PRO A 1 288 ? 4.66 -7.625 10.727 1 69.56 288 PRO A N 1
ATOM 2277 C CA . PRO A 1 288 ? 5.828 -8.242 11.367 1 69.56 288 PRO A CA 1
ATOM 2278 C C . PRO A 1 288 ? 6.98 -8.469 10.398 1 69.56 288 PRO A C 1
ATOM 2280 O O . PRO A 1 288 ? 6.754 -8.742 9.219 1 69.56 288 PRO A O 1
ATOM 2283 N N . GLU A 1 289 ? 8.195 -8.016 10.789 1 62.91 289 GLU A N 1
ATOM 2284 C CA . GLU A 1 289 ? 9.406 -8.336 10.047 1 62.91 289 GLU A CA 1
ATOM 2285 C C . GLU A 1 289 ? 10.164 -9.492 10.703 1 62.91 289 GLU A C 1
ATOM 2287 O O . GLU A 1 289 ? 10.023 -9.734 11.898 1 62.91 289 GLU A O 1
ATOM 2292 N N . LYS A 1 290 ? 10.617 -10.602 9.922 1 55.25 290 LYS A N 1
ATOM 2293 C CA . LYS A 1 290 ? 11.359 -11.719 10.508 1 55.25 290 LYS A CA 1
ATOM 2294 C C . LYS A 1 290 ? 12.383 -11.234 11.523 1 55.25 290 LYS A C 1
ATOM 2296 O O . LYS A 1 290 ? 12.578 -11.859 12.562 1 55.25 290 LYS A O 1
ATOM 2301 N N . HIS A 1 291 ? 13.203 -10.258 11.141 1 50.16 291 HIS A N 1
ATOM 2302 C CA . HIS A 1 291 ? 14.328 -9.953 12.023 1 50.16 291 HIS A CA 1
ATOM 2303 C C . HIS A 1 291 ? 14.156 -8.586 12.68 1 50.16 291 HIS A C 1
ATOM 2305 O O . HIS A 1 291 ? 15.109 -8.031 13.234 1 50.16 291 HIS A O 1
ATOM 2311 N N . GLY A 1 292 ? 12.984 -8.211 13.125 1 55.44 292 GLY A N 1
ATOM 2312 C CA . GLY A 1 292 ? 13.008 -6.926 13.805 1 55.44 292 GLY A CA 1
ATOM 2313 C C . GLY A 1 292 ? 11.648 -6.477 14.289 1 55.44 292 GLY A C 1
ATOM 2314 O O . GLY A 1 292 ? 10.719 -7.281 14.383 1 55.44 292 GLY A O 1
ATOM 2315 N N . ALA A 1 293 ? 11.742 -5.277 14.883 1 59.75 293 ALA A N 1
ATOM 2316 C CA . ALA A 1 293 ? 10.531 -4.586 15.336 1 59.75 293 ALA A CA 1
ATOM 2317 C C . ALA A 1 293 ? 9.578 -4.332 14.172 1 59.75 293 ALA A C 1
ATOM 2319 O O . ALA A 1 293 ? 10.016 -4.035 13.055 1 59.75 293 ALA A O 1
ATOM 2320 N N . GLY A 1 294 ? 8.477 -4.996 14.016 1 71.62 294 GLY A N 1
ATOM 2321 C CA . GLY A 1 294 ? 7.434 -4.781 13.031 1 71.62 294 GLY A CA 1
ATOM 2322 C C . GLY A 1 294 ? 7.461 -3.389 12.422 1 71.62 294 GLY A C 1
ATOM 2323 O O . GLY A 1 294 ? 8.031 -2.463 13.008 1 71.62 294 GLY A O 1
ATOM 2324 N N . GLN A 1 295 ? 7.324 -3.191 11.219 1 78 295 GLN A N 1
ATOM 2325 C CA . GLN A 1 295 ? 7.238 -1.917 10.516 1 78 295 GLN A CA 1
ATOM 2326 C C . GLN A 1 295 ? 5.828 -1.339 10.594 1 78 295 GLN A C 1
ATOM 2328 O O . GLN A 1 295 ? 4.848 -2.033 10.312 1 78 295 GLN A O 1
ATOM 2333 N N . VAL A 1 296 ? 5.797 -0.062 11.086 1 82.19 296 VAL A N 1
ATOM 2334 C CA . VAL A 1 296 ? 4.508 0.624 11.125 1 82.19 296 VAL A CA 1
ATOM 2335 C C . VAL A 1 296 ? 4.035 0.914 9.703 1 82.19 296 VAL A C 1
ATOM 2337 O O . VAL A 1 296 ? 4.754 1.532 8.922 1 82.19 296 VAL A O 1
ATOM 2340 N N . VAL A 1 297 ? 2.908 0.447 9.438 1 81.94 297 VAL A N 1
ATOM 2341 C CA . VAL A 1 297 ? 2.352 0.653 8.102 1 81.94 297 VAL A CA 1
ATOM 2342 C C . VAL A 1 297 ? 1.356 1.812 8.133 1 81.94 297 VAL A C 1
ATOM 2344 O O . VAL A 1 297 ? 1.259 2.578 7.172 1 81.94 297 VAL A O 1
ATOM 2347 N N . GLU A 1 298 ? 0.591 1.879 9.242 1 87.44 298 GLU A N 1
ATOM 2348 C CA . GLU A 1 298 ? -0.414 2.926 9.398 1 87.44 298 GLU A CA 1
ATOM 2349 C C . GLU A 1 298 ? -0.534 3.363 10.859 1 87.44 298 GLU A C 1
ATOM 2351 O O . GLU A 1 298 ? -0.333 2.561 11.766 1 87.44 298 GLU A O 1
ATOM 2356 N N . THR A 1 299 ? -0.818 4.59 11 1 88.81 299 THR A N 1
ATOM 2357 C CA . THR A 1 299 ? -1.166 5.141 12.312 1 88.81 299 THR A CA 1
ATOM 2358 C C . THR A 1 299 ? -2.617 5.605 12.328 1 88.81 299 THR A C 1
ATOM 2360 O O . THR A 1 299 ? -3.057 6.324 11.43 1 88.81 299 THR A O 1
ATOM 2363 N N . MET A 1 300 ? -3.309 5.129 13.258 1 88.31 300 MET A N 1
ATOM 2364 C CA . MET A 1 300 ? -4.727 5.457 13.367 1 88.31 300 MET A CA 1
ATOM 2365 C C . MET A 1 300 ? -4.969 6.449 14.5 1 88.31 300 MET A C 1
ATOM 2367 O O . MET A 1 300 ? -4.559 6.219 15.641 1 88.31 300 MET A O 1
ATOM 2371 N N . LEU A 1 301 ? -5.668 7.504 14.203 1 85 301 LEU A N 1
ATOM 2372 C CA . LEU A 1 301 ? -5.98 8.562 15.164 1 85 301 LEU A CA 1
ATOM 2373 C C . LEU A 1 301 ? -7.461 8.547 15.523 1 85 301 LEU A C 1
ATOM 2375 O O . LEU A 1 301 ? -8.242 7.797 14.93 1 85 301 LEU A O 1
ATOM 2379 N N . PRO A 1 302 ? -7.832 9.281 16.547 1 81.31 302 PRO A N 1
ATOM 2380 C CA . PRO A 1 302 ? -9.234 9.328 16.969 1 81.31 302 PRO A CA 1
ATOM 2381 C C . PRO A 1 302 ? -10.18 9.648 15.812 1 81.31 302 PRO A C 1
ATOM 2383 O O . PRO A 1 302 ? -9.875 10.516 14.984 1 81.31 302 PRO A O 1
ATOM 2386 N N . GLY A 1 303 ? -11.32 8.914 15.797 1 78.06 303 GLY A N 1
ATOM 2387 C CA . GLY A 1 303 ? -12.32 9.102 14.758 1 78.06 303 GLY A CA 1
ATOM 2388 C C . GLY A 1 303 ? -12.195 8.102 13.625 1 78.06 303 GLY A C 1
ATOM 2389 O O . GLY A 1 303 ? -12.953 8.164 12.656 1 78.06 303 GLY A O 1
ATOM 2390 N N . THR A 1 304 ? -11.305 7.199 13.789 1 83.81 304 THR A N 1
ATOM 2391 C CA . THR A 1 304 ? -11.102 6.211 12.734 1 83.81 304 THR A CA 1
ATOM 2392 C C . THR A 1 304 ? -11.508 4.82 13.203 1 83.81 304 THR A C 1
ATOM 2394 O O . THR A 1 304 ? -11.727 4.602 14.398 1 83.81 304 THR A O 1
ATOM 2397 N N . MET A 1 305 ? -11.719 3.965 12.242 1 87.81 305 MET A N 1
ATOM 2398 C CA . MET A 1 305 ? -12.109 2.58 12.484 1 87.81 305 MET A CA 1
ATOM 2399 C C . MET A 1 305 ? -11.031 1.615 12.008 1 87.81 305 MET A C 1
ATOM 2401 O O . MET A 1 305 ? -10.352 1.877 11.008 1 87.81 305 MET A O 1
ATOM 2405 N N . VAL A 1 306 ? -10.906 0.478 12.766 1 90.12 306 VAL A N 1
ATOM 2406 C CA . VAL A 1 306 ? -9.891 -0.493 12.375 1 90.12 306 VAL A CA 1
ATOM 2407 C C . VAL A 1 306 ? -10.367 -1.903 12.719 1 90.12 306 VAL A C 1
ATOM 2409 O O . VAL A 1 306 ? -11.117 -2.098 13.68 1 90.12 306 VAL A O 1
ATOM 2412 N N . GLY A 1 307 ? -9.977 -2.826 11.891 1 91.25 307 GLY A N 1
ATOM 2413 C CA . GLY A 1 307 ? -10.25 -4.234 12.133 1 91.25 307 GLY A CA 1
ATOM 2414 C C . GLY A 1 307 ? -11.555 -4.695 11.508 1 91.25 307 GLY A C 1
ATOM 2415 O O . GLY A 1 307 ? -11.93 -5.863 11.641 1 91.25 307 GLY A O 1
ATOM 2416 N N . GLU A 1 308 ? -12.242 -3.9 10.875 1 90.12 308 GLU A N 1
ATOM 2417 C CA . GLU A 1 308 ? -13.57 -4.199 10.352 1 90.12 308 GLU A CA 1
ATOM 2418 C C . GLU A 1 308 ? -13.484 -5.137 9.148 1 90.12 308 GLU A C 1
ATOM 2420 O O . GLU A 1 308 ? -14.336 -6.012 8.977 1 90.12 308 GLU A O 1
ATOM 2425 N N . ILE A 1 309 ? -12.477 -4.941 8.344 1 87.94 309 ILE A N 1
ATOM 2426 C CA . ILE A 1 309 ? -12.398 -5.707 7.109 1 87.94 309 ILE A CA 1
ATOM 2427 C C . ILE A 1 309 ? -12.25 -7.195 7.43 1 87.94 309 ILE A C 1
ATOM 2429 O O . ILE A 1 309 ? -13.008 -8.023 6.926 1 87.94 309 ILE A O 1
ATOM 2433 N N . GLU A 1 310 ? -11.297 -7.496 8.281 1 89.56 310 GLU A N 1
ATOM 2434 C CA . GLU A 1 310 ? -11.094 -8.891 8.648 1 89.56 310 GLU A CA 1
ATOM 2435 C C . GLU A 1 310 ? -12.328 -9.469 9.336 1 89.56 310 GLU A C 1
ATOM 2437 O O . GLU A 1 310 ? -12.68 -10.633 9.125 1 89.56 310 GLU A O 1
ATOM 2442 N N . MET A 1 311 ? -12.914 -8.664 10.109 1 92.62 311 MET A N 1
ATOM 2443 C CA . MET A 1 311 ? -14.094 -9.156 10.812 1 92.62 311 MET A CA 1
ATOM 2444 C C . MET A 1 311 ? -15.25 -9.383 9.852 1 92.62 311 MET A C 1
ATOM 2446 O O . MET A 1 311 ? -15.938 -10.398 9.93 1 92.62 311 MET A O 1
ATOM 2450 N N . PHE A 1 312 ? -15.492 -8.383 8.953 1 91.62 312 PHE A N 1
ATOM 2451 C CA . PHE A 1 312 ? -16.562 -8.5 7.98 1 91.62 312 PHE A CA 1
ATOM 2452 C C . PHE A 1 312 ? -16.391 -9.758 7.133 1 91.62 312 PHE A C 1
ATOM 2454 O O . PHE A 1 312 ? -17.375 -10.367 6.707 1 91.62 312 PHE A O 1
ATOM 2461 N N . THR A 1 313 ? -15.188 -10.156 6.902 1 86.94 313 THR A N 1
ATOM 2462 C CA . THR A 1 313 ? -14.898 -11.188 5.91 1 86.94 313 THR A CA 1
ATOM 2463 C C . THR A 1 313 ? -14.562 -12.516 6.59 1 86.94 313 THR A C 1
ATOM 2465 O O . THR A 1 313 ? -14.266 -13.508 5.914 1 86.94 313 THR A O 1
ATOM 2468 N N . ASP A 1 314 ? -14.531 -12.555 7.816 1 85.88 314 ASP A N 1
ATOM 2469 C CA . ASP A 1 314 ? -14.203 -13.742 8.602 1 85.88 314 ASP A CA 1
ATOM 2470 C C . ASP A 1 314 ? -12.812 -14.266 8.25 1 85.88 314 ASP A C 1
ATOM 2472 O O . ASP A 1 314 ? -12.641 -15.453 7.984 1 85.88 314 ASP A O 1
ATOM 2476 N N . ARG A 1 315 ? -11.93 -13.422 8.156 1 83.88 315 ARG A N 1
ATOM 2477 C CA . ARG A 1 315 ? -10.531 -13.766 7.902 1 83.88 315 ARG A CA 1
ATOM 2478 C C . ARG A 1 315 ? -9.672 -13.492 9.133 1 83.88 315 ARG A C 1
ATOM 2480 O O . ARG A 1 315 ? -10.023 -12.656 9.969 1 83.88 315 ARG A O 1
ATOM 2487 N N . PRO A 1 316 ? -8.586 -14.227 9.141 1 89.25 316 PRO A N 1
ATOM 2488 C CA . PRO A 1 316 ? -7.68 -13.922 10.25 1 89.25 316 PRO A CA 1
ATOM 2489 C C . PRO A 1 316 ? -7.047 -12.539 10.133 1 89.25 316 PRO A C 1
ATOM 2491 O O . PRO A 1 316 ? -7.016 -11.961 9.039 1 89.25 316 PRO A O 1
ATOM 2494 N N . ARG A 1 317 ? -6.605 -12.023 11.32 1 91.56 317 ARG A N 1
ATOM 2495 C CA . ARG A 1 317 ? -5.926 -10.734 11.336 1 91.56 317 ARG A CA 1
ATOM 2496 C C . ARG A 1 317 ? -4.68 -10.766 10.453 1 91.56 317 ARG A C 1
ATOM 2498 O O . ARG A 1 317 ? -3.92 -11.734 10.477 1 91.56 317 ARG A O 1
ATOM 2505 N N . MET A 1 318 ? -4.453 -9.742 9.773 1 83.81 318 MET A N 1
ATOM 2506 C CA . MET A 1 318 ? -3.381 -9.727 8.789 1 83.81 318 MET A CA 1
ATOM 2507 C C . MET A 1 318 ? -2.227 -8.844 9.25 1 83.81 318 MET A C 1
ATOM 2509 O O . MET A 1 318 ? -1.169 -8.812 8.617 1 83.81 318 MET A O 1
ATOM 2513 N N . CYS A 1 319 ? -2.436 -8.086 10.258 1 87.62 319 CYS A N 1
ATOM 2514 C CA . CYS A 1 319 ? -1.432 -7.195 10.828 1 87.62 319 CYS A CA 1
ATOM 2515 C C . CYS A 1 319 ? -1.494 -7.207 12.352 1 87.62 319 CYS A C 1
ATOM 2517 O O . CYS A 1 319 ? -2.408 -7.797 12.93 1 87.62 319 CYS A O 1
ATOM 2519 N N . LEU A 1 320 ? -0.446 -6.629 12.852 1 91.44 320 LEU A N 1
ATOM 2520 C CA . LEU A 1 320 ? -0.425 -6.395 14.289 1 91.44 320 LEU A CA 1
ATOM 2521 C C . LEU A 1 320 ? -0.975 -5.012 14.625 1 91.44 320 LEU A C 1
ATOM 2523 O O . LEU A 1 320 ? -0.653 -4.031 13.953 1 91.44 320 LEU A O 1
ATOM 2527 N N . LEU A 1 321 ? -1.855 -4.957 15.594 1 94.56 321 LEU A N 1
ATOM 2528 C CA . LEU A 1 321 ? -2.412 -3.693 16.062 1 94.56 321 LEU A CA 1
ATOM 2529 C C . LEU A 1 321 ? -1.977 -3.404 17.484 1 94.56 321 LEU A C 1
ATOM 2531 O O . LEU A 1 321 ? -2.184 -4.227 18.391 1 94.56 321 LEU A O 1
ATOM 2535 N N . LYS A 1 322 ? -1.406 -2.275 17.672 1 95.56 322 LYS A N 1
ATOM 2536 C CA . LYS A 1 322 ? -0.852 -1.919 18.984 1 95.56 322 LYS A CA 1
ATOM 2537 C C . LYS A 1 322 ? -1.2 -0.479 19.344 1 95.56 322 LYS A C 1
ATOM 2539 O O . LYS A 1 322 ? -1.253 0.395 18.484 1 95.56 322 LYS A O 1
ATOM 2544 N N . ALA A 1 323 ? -1.434 -0.271 20.688 1 96 323 ALA A N 1
ATOM 2545 C CA . ALA A 1 323 ? -1.634 1.088 21.188 1 96 323 ALA A CA 1
ATOM 2546 C C . ALA A 1 323 ? -0.301 1.748 21.531 1 96 323 ALA A C 1
ATOM 2548 O O . ALA A 1 323 ? 0.512 1.178 22.25 1 96 323 ALA A O 1
ATOM 2549 N N . THR A 1 324 ? -0.1 2.896 21.016 1 92.88 324 THR A N 1
ATOM 2550 C CA . THR A 1 324 ? 1.128 3.619 21.328 1 92.88 324 THR A CA 1
ATOM 2551 C C . THR A 1 324 ? 0.9 4.598 22.484 1 92.88 324 THR A C 1
ATOM 2553 O O . THR A 1 324 ? 1.856 5.078 23.094 1 92.88 324 THR A O 1
ATOM 2556 N N . GLN A 1 325 ? -0.336 4.918 22.719 1 91.75 325 GLN A N 1
ATOM 2557 C CA . GLN A 1 325 ? -0.805 5.738 23.828 1 91.75 325 GLN A CA 1
ATOM 2558 C C . GLN A 1 325 ? -1.998 5.086 24.531 1 91.75 325 GLN A C 1
ATOM 2560 O O . GLN A 1 325 ? -2.639 4.195 23.969 1 91.75 325 GLN A O 1
ATOM 2565 N N . ASP A 1 326 ? -2.164 5.598 25.781 1 94.81 326 ASP A N 1
ATOM 2566 C CA . ASP A 1 326 ? -3.434 5.211 26.391 1 94.81 326 ASP A CA 1
ATOM 2567 C C . ASP A 1 326 ? -4.609 5.566 25.484 1 94.81 326 ASP A C 1
ATOM 2569 O O . ASP A 1 326 ? -4.648 6.656 24.906 1 94.81 326 ASP A O 1
ATOM 2573 N N . ALA A 1 327 ? -5.492 4.562 25.328 1 92.94 327 ALA A N 1
ATOM 2574 C CA . ALA A 1 327 ? -6.535 4.777 24.328 1 92.94 327 ALA A CA 1
ATOM 2575 C C . ALA A 1 327 ? -7.902 4.363 24.875 1 92.94 327 ALA A C 1
ATOM 2577 O O . ALA A 1 327 ? -7.996 3.482 25.734 1 92.94 327 ALA A O 1
ATOM 2578 N N . LEU A 1 328 ? -8.906 5.109 24.5 1 92.06 328 LEU A N 1
ATOM 2579 C CA . LEU A 1 328 ? -10.312 4.766 24.672 1 92.06 328 LEU A CA 1
ATOM 2580 C C . LEU A 1 328 ? -10.93 4.324 23.344 1 92.06 328 LEU A C 1
ATOM 2582 O O . LEU A 1 328 ? -10.953 5.09 22.375 1 92.06 328 LEU A O 1
ATOM 2586 N N . LEU A 1 329 ? -11.414 3.08 23.281 1 92.25 329 LEU A N 1
ATOM 2587 C CA . LEU A 1 329 ? -11.906 2.502 22.047 1 92.25 329 LEU A CA 1
ATOM 2588 C C . LEU A 1 329 ? -13.336 2.01 22.203 1 92.25 329 LEU A C 1
ATOM 2590 O O . LEU A 1 329 ? -13.703 1.468 23.25 1 92.25 329 LEU A O 1
ATOM 2594 N N . TRP A 1 330 ? -14.102 2.26 21.203 1 89.31 330 TRP A N 1
ATOM 2595 C CA . TRP A 1 330 ? -15.398 1.595 21.094 1 89.31 330 TRP A CA 1
ATOM 2596 C C . TRP A 1 330 ? -15.273 0.283 20.328 1 89.31 330 TRP A C 1
ATOM 2598 O O . TRP A 1 330 ? -14.828 0.271 19.172 1 89.31 330 TRP A O 1
ATOM 2608 N N . ARG A 1 331 ? -15.68 -0.804 20.953 1 93.06 331 ARG A N 1
ATOM 2609 C CA . ARG A 1 331 ? -15.516 -2.137 20.391 1 93.06 331 ARG A CA 1
ATOM 2610 C C . ARG A 1 331 ? -16.859 -2.725 19.969 1 93.06 331 ARG A C 1
ATOM 2612 O O . ARG A 1 331 ? -17.828 -2.678 20.734 1 93.06 331 ARG A O 1
ATOM 2619 N N . LEU A 1 332 ? -16.969 -3.15 18.781 1 92.56 332 LEU A N 1
ATOM 2620 C CA . LEU A 1 332 ? -18.078 -3.975 18.297 1 92.56 332 LEU A CA 1
ATOM 2621 C C . LEU A 1 332 ? -17.625 -5.422 18.109 1 92.56 332 LEU A C 1
ATOM 2623 O O . LEU A 1 332 ? -16.719 -5.707 17.328 1 92.56 332 LEU A O 1
ATOM 2627 N N . SER A 1 333 ? -18.281 -6.309 18.828 1 94.81 333 SER A N 1
ATOM 2628 C CA . SER A 1 333 ? -17.906 -7.719 18.75 1 94.81 333 SER A CA 1
ATOM 2629 C C . SER A 1 333 ? -18.484 -8.367 17.5 1 94.81 333 SER A C 1
ATOM 2631 O O . SER A 1 333 ? -19.484 -7.898 16.953 1 94.81 333 SER A O 1
ATOM 2633 N N . ARG A 1 334 ? -17.797 -9.422 17.078 1 95.69 334 ARG A N 1
ATOM 2634 C CA . ARG A 1 334 ? -18.297 -10.195 15.945 1 95.69 334 ARG A CA 1
ATOM 2635 C C . ARG A 1 334 ? -19.703 -10.719 16.219 1 95.69 334 ARG A C 1
ATOM 2637 O O . ARG A 1 334 ? -20.547 -10.711 15.32 1 95.69 334 ARG A O 1
ATOM 2644 N N . ASP A 1 335 ? -20 -11.195 17.391 1 94.56 335 ASP A N 1
ATOM 2645 C CA . ASP A 1 335 ? -21.312 -11.711 17.75 1 94.56 335 ASP A CA 1
ATOM 2646 C C . ASP A 1 335 ? -22.391 -10.641 17.562 1 94.56 335 ASP A C 1
ATOM 2648 O O . ASP A 1 335 ? -23.453 -10.914 17.016 1 94.56 335 ASP A O 1
ATOM 2652 N N . ALA A 1 336 ? -22.109 -9.5 18.078 1 92.62 336 ALA A N 1
ATOM 2653 C CA . ALA A 1 336 ? -23.047 -8.391 17.938 1 92.62 336 ALA A CA 1
ATOM 2654 C C . ALA A 1 336 ? -23.266 -8.047 16.469 1 92.62 336 ALA A C 1
ATOM 2656 O O . ALA A 1 336 ? -24.391 -7.801 16.031 1 92.62 336 ALA A O 1
ATOM 2657 N N . PHE A 1 337 ? -22.234 -8.039 15.734 1 93.19 337 PHE A N 1
ATOM 2658 C CA . PHE A 1 337 ? -22.297 -7.758 14.305 1 93.19 337 PHE A CA 1
ATOM 2659 C C . PHE A 1 337 ? -23.172 -8.773 13.586 1 93.19 337 PHE A C 1
ATOM 2661 O O . PHE A 1 337 ? -24.047 -8.406 12.797 1 93.19 337 PHE A O 1
ATOM 2668 N N . GLU A 1 338 ? -22.891 -10.023 13.844 1 93.81 338 GLU A N 1
ATOM 2669 C CA . GLU A 1 338 ? -23.656 -11.086 13.195 1 93.81 338 GLU A CA 1
ATOM 2670 C C . GLU A 1 338 ? -25.125 -11.023 13.57 1 93.81 338 GLU A C 1
ATOM 2672 O O . GLU A 1 338 ? -26 -11.258 12.734 1 93.81 338 GLU A O 1
ATOM 2677 N N . ARG A 1 339 ? -25.406 -10.742 14.766 1 93.62 339 ARG A N 1
ATOM 2678 C CA . ARG A 1 339 ? -26.781 -10.578 15.203 1 93.62 339 ARG A CA 1
ATOM 2679 C C . ARG A 1 339 ? -27.453 -9.43 14.461 1 93.62 339 ARG A C 1
ATOM 2681 O O . ARG A 1 339 ? -28.594 -9.555 14.008 1 93.62 339 ARG A O 1
ATOM 2688 N N . LEU A 1 340 ? -26.719 -8.344 14.391 1 91.19 340 LEU A N 1
ATOM 2689 C CA . LEU A 1 340 ? -27.266 -7.176 13.695 1 91.19 340 LEU A CA 1
ATOM 2690 C C . LEU A 1 340 ? -27.5 -7.484 12.219 1 91.19 340 LEU A C 1
ATOM 2692 O O . LEU A 1 340 ? -28.484 -7.027 11.633 1 91.19 340 LEU A O 1
ATOM 2696 N N . CYS A 1 341 ? -26.609 -8.203 11.617 1 92.81 341 CYS A N 1
ATOM 2697 C CA . CYS A 1 341 ? -26.734 -8.594 10.219 1 92.81 341 CYS A CA 1
ATOM 2698 C C . CYS A 1 341 ? -28 -9.43 10 1 92.81 341 CYS A C 1
ATOM 2700 O O . CYS A 1 341 ? -28.672 -9.297 8.977 1 92.81 341 CYS A O 1
ATOM 2702 N N . LYS A 1 342 ? -28.297 -10.25 10.953 1 93.44 342 LYS A N 1
ATOM 2703 C CA . LYS A 1 342 ? -29.484 -11.094 10.875 1 93.44 342 LYS A CA 1
ATOM 2704 C C . LYS A 1 342 ? -30.75 -10.289 11.125 1 93.44 342 LYS A C 1
ATOM 2706 O O . LYS A 1 342 ? -31.75 -10.445 10.414 1 93.44 342 LYS A O 1
ATOM 2711 N N . ASP A 1 343 ? -30.703 -9.43 12.023 1 91.69 343 ASP A N 1
ATOM 2712 C CA . ASP A 1 343 ? -31.891 -8.695 12.469 1 91.69 343 ASP A CA 1
ATOM 2713 C C . ASP A 1 343 ? -32.25 -7.582 11.484 1 91.69 343 ASP A C 1
ATOM 2715 O O . ASP A 1 343 ? -33.438 -7.328 11.234 1 91.69 343 ASP A O 1
ATOM 2719 N N . ASN A 1 344 ? -31.297 -6.934 11.039 1 91.38 344 ASN A N 1
ATOM 2720 C CA . ASN A 1 344 ? -31.547 -5.789 10.164 1 91.38 344 ASN A CA 1
ATOM 2721 C C . ASN A 1 344 ? -30.516 -5.715 9.039 1 91.38 344 ASN A C 1
ATOM 2723 O O . ASN A 1 344 ? -29.672 -4.809 9.023 1 91.38 344 ASN A O 1
ATOM 2727 N N . PRO A 1 345 ? -30.641 -6.559 8.047 1 92.94 345 PRO A N 1
ATOM 2728 C CA . PRO A 1 345 ? -29.656 -6.617 6.965 1 92.94 345 PRO A CA 1
ATOM 2729 C C . PRO A 1 345 ? -29.547 -5.305 6.188 1 92.94 345 PRO A C 1
ATOM 2731 O O . PRO A 1 345 ? -28.469 -4.941 5.715 1 92.94 345 PRO A O 1
ATOM 2734 N N . ALA A 1 346 ? -30.641 -4.617 6.039 1 90.12 346 ALA A N 1
ATOM 2735 C CA . ALA A 1 346 ? -30.609 -3.359 5.297 1 90.12 346 ALA A CA 1
ATOM 2736 C C . ALA A 1 346 ? -29.75 -2.32 6.012 1 90.12 346 ALA A C 1
ATOM 2738 O O . ALA A 1 346 ? -28.953 -1.627 5.379 1 90.12 346 ALA A O 1
ATOM 2739 N N . LEU A 1 347 ? -29.922 -2.311 7.281 1 87.12 347 LEU A N 1
ATOM 2740 C CA . LEU A 1 347 ? -29.141 -1.396 8.102 1 87.12 347 LEU A CA 1
ATOM 2741 C C . LEU A 1 347 ? -27.656 -1.742 8.023 1 87.12 347 LEU A C 1
ATOM 2743 O O . LEU A 1 347 ? -26.812 -0.858 7.836 1 87.12 347 LEU A O 1
ATOM 2747 N N . MET A 1 348 ? -27.391 -2.943 8.094 1 91.25 348 MET A N 1
ATOM 2748 C CA . MET A 1 348 ? -26 -3.383 8.141 1 91.25 348 MET A CA 1
ATOM 2749 C C . MET A 1 348 ? -25.344 -3.24 6.773 1 91.25 348 MET A C 1
ATOM 2751 O O . MET A 1 348 ? -24.141 -2.951 6.688 1 91.25 348 MET A O 1
ATOM 2755 N N . LEU A 1 349 ? -26.141 -3.438 5.789 1 91.5 349 LEU A N 1
ATOM 2756 C CA . LEU A 1 349 ? -25.625 -3.193 4.445 1 91.5 349 LEU A CA 1
ATOM 2757 C C . LEU A 1 349 ? -25.188 -1.741 4.285 1 91.5 349 LEU A C 1
ATOM 2759 O O . LEU A 1 349 ? -24.109 -1.467 3.76 1 91.5 349 LEU A O 1
ATOM 2763 N N . THR A 1 350 ? -25.953 -0.868 4.758 1 87.19 350 THR A N 1
ATOM 2764 C CA . THR A 1 350 ? -25.625 0.552 4.707 1 87.19 350 THR A CA 1
ATOM 2765 C C . THR A 1 350 ? -24.406 0.852 5.566 1 87.19 350 THR A C 1
ATOM 2767 O O . THR A 1 350 ? -23.516 1.602 5.152 1 87.19 350 THR A O 1
ATOM 2770 N N . PHE A 1 351 ? -24.328 0.276 6.711 1 86.56 351 PHE A N 1
ATOM 2771 C CA . PHE A 1 351 ? -23.203 0.463 7.602 1 86.56 351 PHE A CA 1
ATOM 2772 C C . PHE A 1 351 ? -21.906 -0.012 6.945 1 86.56 351 PHE A C 1
ATOM 2774 O O . PHE A 1 351 ? -20.891 0.694 6.965 1 86.56 351 PHE A O 1
ATOM 2781 N N . VAL A 1 352 ? -21.953 -1.147 6.336 1 89.56 352 VAL A N 1
ATOM 2782 C CA . VAL A 1 352 ? -20.766 -1.764 5.754 1 89.56 352 VAL A CA 1
ATOM 2783 C C . VAL A 1 352 ? -20.344 -0.983 4.512 1 89.56 352 VAL A C 1
ATOM 2785 O O . VAL A 1 352 ? -19.156 -0.635 4.367 1 89.56 352 VAL A O 1
ATOM 2788 N N . THR A 1 353 ? -21.266 -0.633 3.676 1 88.88 353 THR A N 1
ATOM 2789 C CA . THR A 1 353 ? -20.922 -0.075 2.371 1 88.88 353 THR A CA 1
ATOM 2790 C C . THR A 1 353 ? -20.688 1.429 2.473 1 88.88 353 THR A C 1
ATOM 2792 O O . THR A 1 353 ? -19.734 1.954 1.889 1 88.88 353 THR A O 1
ATOM 2795 N N . LYS A 1 354 ? -21.484 2.121 3.209 1 83.31 354 LYS A N 1
ATOM 2796 C CA . LYS A 1 354 ? -21.484 3.578 3.133 1 83.31 354 LYS A CA 1
ATOM 2797 C C . LYS A 1 354 ? -20.688 4.188 4.285 1 83.31 354 LYS A C 1
ATOM 2799 O O . LYS A 1 354 ? -20.344 5.367 4.246 1 83.31 354 LYS A O 1
ATOM 2804 N N . ILE A 1 355 ? -20.375 3.363 5.219 1 82 355 ILE A N 1
ATOM 2805 C CA . ILE A 1 355 ? -19.656 3.924 6.355 1 82 355 ILE A CA 1
ATOM 2806 C C . ILE A 1 355 ? -18.297 3.242 6.484 1 82 355 ILE A C 1
ATOM 2808 O O . ILE A 1 355 ? -17.266 3.857 6.219 1 82 355 ILE A O 1
ATOM 2812 N N . ALA A 1 356 ? -18.328 1.976 6.797 1 83.94 356 ALA A N 1
ATOM 2813 C CA . ALA A 1 356 ? -17.078 1.27 7.066 1 83.94 356 ALA A CA 1
ATOM 2814 C C . ALA A 1 356 ? -16.188 1.242 5.824 1 83.94 356 ALA A C 1
ATOM 2816 O O . ALA A 1 356 ? -15.031 1.683 5.867 1 83.94 356 ALA A O 1
ATOM 2817 N N . LEU A 1 357 ? -16.734 0.906 4.738 1 85.31 357 LEU A N 1
ATOM 2818 C CA . LEU A 1 357 ? -15.945 0.756 3.525 1 85.31 357 LEU A CA 1
ATOM 2819 C C . LEU A 1 357 ? -15.594 2.117 2.932 1 85.31 357 LEU A C 1
ATOM 2821 O O . LEU A 1 357 ? -14.562 2.268 2.273 1 85.31 357 LEU A O 1
ATOM 2825 N N . ALA A 1 358 ? -16.469 3.029 3.062 1 78.31 358 ALA A N 1
ATOM 2826 C CA . ALA A 1 358 ? -16.172 4.371 2.572 1 78.31 358 ALA A CA 1
ATOM 2827 C C . ALA A 1 358 ? -14.922 4.934 3.234 1 78.31 358 ALA A C 1
ATOM 2829 O O . ALA A 1 358 ? -14.078 5.551 2.57 1 78.31 358 ALA A O 1
ATOM 2830 N N . TYR A 1 359 ? -14.82 4.707 4.398 1 75.19 359 TYR A N 1
ATOM 2831 C CA . TYR A 1 359 ? -13.625 5.094 5.133 1 75.19 359 TYR A CA 1
ATOM 2832 C C . TYR A 1 359 ? -12.414 4.293 4.664 1 75.19 359 TYR A C 1
ATOM 2834 O O . TYR A 1 359 ? -11.336 4.855 4.438 1 75.19 359 TYR A O 1
ATOM 2842 N N . ASP A 1 360 ? -12.57 3.062 4.473 1 78.06 360 ASP A N 1
ATOM 2843 C CA . ASP A 1 360 ? -11.469 2.166 4.133 1 78.06 360 ASP A CA 1
ATOM 2844 C C . ASP A 1 360 ? -10.961 2.428 2.717 1 78.06 360 ASP A C 1
ATOM 2846 O O . ASP A 1 360 ? -9.773 2.246 2.434 1 78.06 360 ASP A O 1
ATOM 2850 N N . ALA A 1 361 ? -11.883 2.799 1.903 1 76.25 361 ALA A N 1
ATOM 2851 C CA . ALA A 1 361 ? -11.477 3.092 0.53 1 76.25 361 ALA A CA 1
ATOM 2852 C C . ALA A 1 361 ? -10.43 4.203 0.491 1 76.25 361 ALA A C 1
ATOM 2854 O O . ALA A 1 361 ? -9.406 4.078 -0.183 1 76.25 361 ALA A O 1
ATOM 2855 N N . VAL A 1 362 ? -10.648 5.219 1.209 1 73.88 362 VAL A N 1
ATOM 2856 C CA . VAL A 1 362 ? -9.727 6.352 1.248 1 73.88 362 VAL A CA 1
ATOM 2857 C C . VAL A 1 362 ? -8.422 5.93 1.907 1 73.88 362 VAL A C 1
ATOM 2859 O O . VAL A 1 362 ? -7.336 6.242 1.407 1 73.88 362 VAL A O 1
ATOM 2862 N N . ARG A 1 363 ? -8.586 5.25 2.934 1 76 363 ARG A N 1
ATOM 2863 C CA . ARG A 1 363 ? -7.426 4.754 3.672 1 76 363 ARG A CA 1
ATOM 2864 C C . ARG A 1 363 ? -6.551 3.875 2.787 1 76 363 ARG A C 1
ATOM 2866 O O . ARG A 1 363 ? -5.336 4.059 2.729 1 76 363 ARG A O 1
ATOM 2873 N N . TYR A 1 364 ? -7.125 3.002 2.176 1 76.56 364 TYR A N 1
ATOM 2874 C CA . TYR A 1 364 ? -6.422 2.041 1.337 1 76.56 364 TYR A CA 1
ATOM 2875 C C . TYR A 1 364 ? -5.664 2.744 0.215 1 76.56 364 TYR A C 1
ATOM 2877 O O . TYR A 1 364 ? -4.473 2.508 0.017 1 76.56 364 TYR A O 1
ATOM 2885 N N . PHE A 1 365 ? -6.281 3.555 -0.416 1 75.88 365 PHE A N 1
ATOM 2886 C CA . PHE A 1 365 ? -5.672 4.16 -1.595 1 75.88 365 PHE A CA 1
ATOM 2887 C C . PHE A 1 365 ? -4.574 5.137 -1.194 1 75.88 365 PHE A C 1
ATOM 2889 O O . PHE A 1 365 ? -3.541 5.223 -1.861 1 75.88 365 PHE A O 1
ATOM 2896 N N . ASN A 1 366 ? -4.82 5.824 -0.104 1 76.38 366 ASN A N 1
ATOM 2897 C CA . ASN A 1 366 ? -3.764 6.707 0.38 1 76.38 366 ASN A CA 1
ATOM 2898 C C . ASN A 1 366 ? -2.514 5.926 0.773 1 76.38 366 ASN A C 1
ATOM 2900 O O . ASN A 1 366 ? -1.396 6.332 0.453 1 76.38 366 ASN A O 1
ATOM 2904 N N . THR A 1 367 ? -2.754 4.918 1.461 1 77.12 367 THR A N 1
ATOM 2905 C CA . THR A 1 367 ? -1.638 4.09 1.906 1 77.12 367 THR A CA 1
ATOM 2906 C C . THR A 1 367 ? -0.937 3.443 0.717 1 77.12 367 THR A C 1
ATOM 2908 O O . THR A 1 367 ? 0.294 3.412 0.656 1 77.12 367 THR A O 1
ATOM 2911 N N . LEU A 1 368 ? -1.729 2.961 -0.156 1 76.56 368 LEU A N 1
ATOM 2912 C CA . LEU A 1 368 ? -1.167 2.357 -1.359 1 76.56 368 LEU A CA 1
ATOM 2913 C C . LEU A 1 368 ? -0.357 3.379 -2.15 1 76.56 368 LEU A C 1
ATOM 2915 O O . LEU A 1 368 ? 0.765 3.094 -2.576 1 76.56 368 LEU A O 1
ATOM 2919 N N . LYS A 1 369 ? -0.922 4.488 -2.352 1 76.56 369 LYS A N 1
ATOM 2920 C CA . LYS A 1 369 ? -0.233 5.551 -3.078 1 76.56 369 LYS A CA 1
ATOM 2921 C C . LYS A 1 369 ? 1.078 5.926 -2.393 1 76.56 369 LYS A C 1
ATOM 2923 O O . LYS A 1 369 ? 2.102 6.105 -3.055 1 76.56 369 LYS A O 1
ATOM 2928 N N . HIS A 1 370 ? 1 6.047 -1.141 1 76.38 370 HIS A N 1
ATOM 2929 C CA . HIS A 1 370 ? 2.188 6.398 -0.371 1 76.38 370 HIS A CA 1
ATOM 2930 C C . HIS A 1 370 ? 3.303 5.383 -0.582 1 76.38 370 HIS A C 1
ATOM 2932 O O . HIS A 1 370 ? 4.414 5.746 -0.981 1 76.38 370 HIS A O 1
ATOM 2938 N N . TRP A 1 371 ? 3.014 4.195 -0.437 1 74.12 371 TRP A N 1
ATOM 2939 C CA . TRP A 1 371 ? 4.047 3.166 -0.436 1 74.12 371 TRP A CA 1
ATOM 2940 C C . TRP A 1 371 ? 4.527 2.875 -1.854 1 74.12 371 TRP A C 1
ATOM 2942 O O . TRP A 1 371 ? 5.703 2.561 -2.066 1 74.12 371 TRP A O 1
ATOM 2952 N N . THR A 1 372 ? 3.635 2.982 -2.795 1 73.38 372 THR A N 1
ATOM 2953 C CA . THR A 1 372 ? 4.016 2.773 -4.188 1 73.38 372 THR A CA 1
ATOM 2954 C C . THR A 1 372 ? 4.98 3.859 -4.652 1 73.38 372 THR A C 1
ATOM 2956 O O . THR A 1 372 ? 5.895 3.59 -5.434 1 73.38 372 THR A O 1
ATOM 2959 N N . GLN A 1 373 ? 4.777 5.004 -4.168 1 71 373 GLN A N 1
ATOM 2960 C CA . GLN A 1 373 ? 5.621 6.121 -4.582 1 71 373 GLN A CA 1
ATOM 2961 C C . GLN A 1 373 ? 6.977 6.07 -3.883 1 71 373 GLN A C 1
ATOM 2963 O O . GLN A 1 373 ? 7.984 6.512 -4.441 1 71 373 GLN A O 1
ATOM 2968 N N . VAL A 1 374 ? 6.969 5.574 -2.674 1 68.06 374 VAL A N 1
ATOM 2969 C CA . VAL A 1 374 ? 8.203 5.543 -1.903 1 68.06 374 VAL A CA 1
ATOM 2970 C C . VAL A 1 374 ? 9.062 4.355 -2.344 1 68.06 374 VAL A C 1
ATOM 2972 O O . VAL A 1 374 ? 10.281 4.371 -2.189 1 68.06 374 VAL A O 1
ATOM 2975 N N . GLY A 1 375 ? 8.422 3.289 -2.852 1 65.25 375 GLY A N 1
ATOM 2976 C CA . GLY A 1 375 ? 9.172 2.109 -3.254 1 65.25 375 GLY A CA 1
ATOM 2977 C C . GLY A 1 375 ? 9.82 2.256 -4.613 1 65.25 375 GLY A C 1
ATOM 2978 O O . GLY A 1 375 ? 11.023 2.006 -4.762 1 65.25 375 GLY A O 1
ATOM 2979 N N . MET B 1 1 ? 42.656 17.703 -13.312 1 18.75 1 MET B N 1
ATOM 2980 C CA . MET B 1 1 ? 42.812 17.156 -11.969 1 18.75 1 MET B CA 1
ATOM 2981 C C . MET B 1 1 ? 41.562 16.359 -11.562 1 18.75 1 MET B C 1
ATOM 2983 O O . MET B 1 1 ? 40.438 16.875 -11.609 1 18.75 1 MET B O 1
ATOM 2987 N N . THR B 1 2 ? 41.562 15.023 -11.781 1 23.39 2 THR B N 1
ATOM 2988 C CA . THR B 1 2 ? 40.5 14.023 -11.641 1 23.39 2 THR B CA 1
ATOM 2989 C C . THR B 1 2 ? 40.062 13.906 -10.18 1 23.39 2 THR B C 1
ATOM 2991 O O . THR B 1 2 ? 40.875 13.617 -9.305 1 23.39 2 THR B O 1
ATOM 2994 N N . PHE B 1 3 ? 39.281 14.781 -9.664 1 25.53 3 PHE B N 1
ATOM 2995 C CA . PHE B 1 3 ? 38.875 14.906 -8.273 1 25.53 3 PHE B CA 1
ATOM 2996 C C . PHE B 1 3 ? 38.281 13.594 -7.77 1 25.53 3 PHE B C 1
ATOM 2998 O O . PHE B 1 3 ? 37.406 13.016 -8.414 1 25.53 3 PHE B O 1
ATOM 3005 N N . GLN B 1 4 ? 39.156 12.703 -7.105 1 28.38 4 GLN B N 1
ATOM 3006 C CA . GLN B 1 4 ? 38.844 11.406 -6.516 1 28.38 4 GLN B CA 1
ATOM 3007 C C . GLN B 1 4 ? 37.969 11.562 -5.285 1 28.38 4 GLN B C 1
ATOM 3009 O O . GLN B 1 4 ? 38.438 11.93 -4.211 1 28.38 4 GLN B O 1
ATOM 3014 N N . PRO B 1 5 ? 36.781 11.867 -5.43 1 35.06 5 PRO B N 1
ATOM 3015 C CA . PRO B 1 5 ? 35.969 12.039 -4.203 1 35.06 5 PRO B CA 1
ATOM 3016 C C . PRO B 1 5 ? 36.031 10.812 -3.291 1 35.06 5 PRO B C 1
ATOM 3018 O O . PRO B 1 5 ? 36 9.68 -3.771 1 35.06 5 PRO B O 1
ATOM 3021 N N . VAL B 1 6 ? 36.938 10.781 -2.277 1 33.84 6 VAL B N 1
ATOM 3022 C CA . VAL B 1 6 ? 36.938 9.789 -1.21 1 33.84 6 VAL B CA 1
ATOM 3023 C C . VAL B 1 6 ? 35.531 9.617 -0.657 1 33.84 6 VAL B C 1
ATOM 3025 O O . VAL B 1 6 ? 34.969 10.562 -0.104 1 33.84 6 VAL B O 1
ATOM 3028 N N . VAL B 1 7 ? 34.781 8.852 -1.331 1 38.75 7 VAL B N 1
ATOM 3029 C CA . VAL B 1 7 ? 33.406 8.594 -0.85 1 38.75 7 VAL B CA 1
ATOM 3030 C C . VAL B 1 7 ? 33.469 7.742 0.417 1 38.75 7 VAL B C 1
ATOM 3032 O O . VAL B 1 7 ? 34.125 6.688 0.438 1 38.75 7 VAL B O 1
ATOM 3035 N N . MET B 1 8 ? 33.656 8.242 1.536 1 34.72 8 MET B N 1
ATOM 3036 C CA . MET B 1 8 ? 33.469 7.445 2.748 1 34.72 8 MET B CA 1
ATOM 3037 C C . MET B 1 8 ? 32.188 6.621 2.676 1 34.72 8 MET B C 1
ATOM 3039 O O . MET B 1 8 ? 31.094 7.176 2.684 1 34.72 8 MET B O 1
ATOM 3043 N N . CYS B 1 9 ? 32.281 5.59 1.901 1 40.53 9 CYS B N 1
ATOM 3044 C CA . CYS B 1 9 ? 31.156 4.68 1.808 1 40.53 9 CYS B CA 1
ATOM 3045 C C . CYS B 1 9 ? 30.844 4.047 3.158 1 40.53 9 CYS B C 1
ATOM 3047 O O . CYS B 1 9 ? 31.75 3.525 3.822 1 40.53 9 CYS B O 1
ATOM 3049 N N . SER B 1 10 ? 30.047 4.477 3.896 1 41.88 10 SER B N 1
ATOM 3050 C CA . SER B 1 10 ? 29.594 3.84 5.129 1 41.88 10 SER B CA 1
ATOM 3051 C C . SER B 1 10 ? 29.422 2.338 4.941 1 41.88 10 SER B C 1
ATOM 3053 O O . SER B 1 10 ? 29.141 1.872 3.834 1 41.88 10 SER B O 1
ATOM 3055 N N . GLN B 1 11 ? 30.156 1.464 5.73 1 49.53 11 GLN B N 1
ATOM 3056 C CA . GLN B 1 11 ? 30.188 0.011 5.863 1 49.53 11 GLN B CA 1
ATOM 3057 C C . GLN B 1 11 ? 28.766 -0.557 5.926 1 49.53 11 GLN B C 1
ATOM 3059 O O . GLN B 1 11 ? 28.5 -1.476 6.703 1 49.53 11 GLN B O 1
ATOM 3064 N N . ARG B 1 12 ? 27.875 -0.011 5.227 1 61.38 12 ARG B N 1
ATOM 3065 C CA . ARG B 1 12 ? 26.531 -0.579 5.277 1 61.38 12 ARG B CA 1
ATOM 3066 C C . ARG B 1 12 ? 26.453 -1.868 4.469 1 61.38 12 ARG B C 1
ATOM 3068 O O . ARG B 1 12 ? 27.188 -2.037 3.486 1 61.38 12 ARG B O 1
ATOM 3075 N N . SER B 1 13 ? 25.953 -2.877 5.094 1 79.69 13 SER B N 1
ATOM 3076 C CA . SER B 1 13 ? 25.672 -4.121 4.387 1 79.69 13 SER B CA 1
ATOM 3077 C C . SER B 1 13 ? 25.031 -3.852 3.025 1 79.69 13 SER B C 1
ATOM 3079 O O . SER B 1 13 ? 24.25 -2.91 2.875 1 79.69 13 SER B O 1
ATOM 3081 N N . ILE B 1 14 ? 25.562 -4.504 1.993 1 86.75 14 ILE B N 1
ATOM 3082 C CA . ILE B 1 14 ? 25 -4.367 0.655 1 86.75 14 ILE B CA 1
ATOM 3083 C C . ILE B 1 14 ? 23.562 -4.879 0.646 1 86.75 14 ILE B C 1
ATOM 3085 O O . ILE B 1 14 ? 22.781 -4.527 -0.235 1 86.75 14 ILE B O 1
ATOM 3089 N N . ILE B 1 15 ? 23.328 -5.785 1.637 1 88.5 15 ILE B N 1
ATOM 3090 C CA . ILE B 1 15 ? 21.984 -6.363 1.721 1 88.5 15 ILE B CA 1
ATOM 3091 C C . ILE B 1 15 ? 21.078 -5.453 2.551 1 88.5 15 ILE B C 1
ATOM 3093 O O . ILE B 1 15 ? 21.281 -5.312 3.76 1 88.5 15 ILE B O 1
ATOM 3097 N N . ARG B 1 16 ? 20.188 -4.887 1.878 1 82.31 16 ARG B N 1
ATOM 3098 C CA . ARG B 1 16 ? 19.25 -3.994 2.551 1 82.31 16 ARG B CA 1
ATOM 3099 C C . ARG B 1 16 ? 18.156 -4.781 3.254 1 82.31 16 ARG B C 1
ATOM 3101 O O . ARG B 1 16 ? 17.766 -4.453 4.379 1 82.31 16 ARG B O 1
ATOM 3108 N N . ALA B 1 17 ? 17.609 -5.762 2.559 1 83 17 ALA B N 1
ATOM 3109 C CA . ALA B 1 17 ? 16.516 -6.57 3.086 1 83 17 ALA B CA 1
ATOM 3110 C C . ALA B 1 17 ? 16.453 -7.93 2.396 1 83 17 ALA B C 1
ATOM 3112 O O . ALA B 1 17 ? 16.938 -8.086 1.273 1 83 17 ALA B O 1
ATOM 3113 N N . SER B 1 18 ? 15.977 -8.859 3.061 1 88.44 18 SER B N 1
ATOM 3114 C CA . SER B 1 18 ? 15.781 -10.219 2.562 1 88.44 18 SER B CA 1
ATOM 3115 C C . SER B 1 18 ? 14.398 -10.75 2.93 1 88.44 18 SER B C 1
ATOM 3117 O O . SER B 1 18 ? 13.945 -10.578 4.062 1 88.44 18 SER B O 1
ATOM 3119 N N . PHE B 1 19 ? 13.734 -11.281 1.86 1 85.94 19 PHE B N 1
ATOM 3120 C CA . PHE B 1 19 ? 12.375 -11.773 2.072 1 85.94 19 PHE B CA 1
ATOM 3121 C C . PHE B 1 19 ? 12.164 -13.109 1.359 1 85.94 19 PHE B C 1
ATOM 3123 O O . PHE B 1 19 ? 12.789 -13.367 0.327 1 85.94 19 PHE B O 1
ATOM 3130 N N . THR B 1 20 ? 11.242 -13.852 1.928 1 87 20 THR B N 1
ATOM 3131 C CA . THR B 1 20 ? 10.758 -15.008 1.192 1 87 20 THR B CA 1
ATOM 3132 C C . THR B 1 20 ? 9.508 -14.656 0.393 1 87 20 THR B C 1
ATOM 3134 O O . THR B 1 20 ? 8.891 -13.617 0.624 1 87 20 THR B O 1
ATOM 3137 N N . GLY B 1 21 ? 9.203 -15.508 -0.499 1 85.88 21 GLY B N 1
ATOM 3138 C CA . GLY B 1 21 ? 7.984 -15.32 -1.277 1 85.88 21 GLY B CA 1
ATOM 3139 C C . GLY B 1 21 ? 6.727 -15.336 -0.432 1 85.88 21 GLY B C 1
ATOM 3140 O O . GLY B 1 21 ? 5.672 -14.883 -0.875 1 85.88 21 GLY B O 1
ATOM 3141 N N . SER B 1 22 ? 6.777 -15.945 0.686 1 78.06 22 SER B N 1
ATOM 3142 C CA . SER B 1 22 ? 5.641 -15.93 1.602 1 78.06 22 SER B CA 1
ATOM 3143 C C . SER B 1 22 ? 5.5 -14.57 2.279 1 78.06 22 SER B C 1
ATOM 3145 O O . SER B 1 22 ? 4.391 -14.164 2.635 1 78.06 22 SER B O 1
ATOM 3147 N N . GLN B 1 23 ? 6.602 -13.875 2.357 1 77.12 23 GLN B N 1
ATOM 3148 C CA . GLN B 1 23 ? 6.617 -12.57 3.016 1 77.12 23 GLN B CA 1
ATOM 3149 C C . GLN B 1 23 ? 6.371 -11.445 2.016 1 77.12 23 GLN B C 1
ATOM 3151 O O . GLN B 1 23 ? 5.855 -10.391 2.379 1 77.12 23 GLN B O 1
ATOM 3156 N N . LEU B 1 24 ? 6.754 -11.695 0.812 1 84.31 24 LEU B N 1
ATOM 3157 C CA . LEU B 1 24 ? 6.648 -10.68 -0.226 1 84.31 24 LEU B CA 1
ATOM 3158 C C . LEU B 1 24 ? 6.133 -11.281 -1.529 1 84.31 24 LEU B C 1
ATOM 3160 O O . LEU B 1 24 ? 6.863 -12 -2.217 1 84.31 24 LEU B O 1
ATOM 3164 N N . ARG B 1 25 ? 4.934 -10.883 -1.819 1 86.56 25 ARG B N 1
ATOM 3165 C CA . ARG B 1 25 ? 4.305 -11.367 -3.043 1 86.56 25 ARG B CA 1
ATOM 3166 C C . ARG B 1 25 ? 4.289 -10.281 -4.117 1 86.56 25 ARG B C 1
ATOM 3168 O O . ARG B 1 25 ? 4.484 -9.102 -3.814 1 86.56 25 ARG B O 1
ATOM 3175 N N . SER B 1 26 ? 4.148 -10.758 -5.359 1 86.31 26 SER B N 1
ATOM 3176 C CA . SER B 1 26 ? 3.895 -9.789 -6.418 1 86.31 26 SER B CA 1
ATOM 3177 C C . SER B 1 26 ? 2.541 -9.109 -6.234 1 86.31 26 SER B C 1
ATOM 3179 O O . SER B 1 26 ? 1.735 -9.539 -5.402 1 86.31 26 SER B O 1
ATOM 3181 N N . THR B 1 27 ? 2.316 -8.07 -6.902 1 85.31 27 THR B N 1
ATOM 3182 C CA . THR B 1 27 ? 1.048 -7.355 -6.809 1 85.31 27 THR B CA 1
ATOM 3183 C C . THR B 1 27 ? 0.085 -7.816 -7.898 1 85.31 27 THR B C 1
ATOM 3185 O O . THR B 1 27 ? -0.769 -7.051 -8.344 1 85.31 27 THR B O 1
ATOM 3188 N N . VAL B 1 28 ? 0.293 -9.016 -8.328 1 84 28 VAL B N 1
ATOM 3189 C CA . VAL B 1 28 ? -0.621 -9.633 -9.281 1 84 28 VAL B CA 1
ATOM 3190 C C . VAL B 1 28 ? -1.734 -10.359 -8.531 1 84 28 VAL B C 1
ATOM 3192 O O . VAL B 1 28 ? -1.465 -11.211 -7.684 1 84 28 VAL B O 1
ATOM 3195 N N . HIS B 1 29 ? -2.885 -9.977 -8.82 1 81.81 29 HIS B N 1
ATOM 3196 C CA . HIS B 1 29 ? -4.02 -10.609 -8.156 1 81.81 29 HIS B CA 1
ATOM 3197 C C . HIS B 1 29 ? -4.543 -11.789 -8.969 1 81.81 29 HIS B C 1
ATOM 3199 O O . HIS B 1 29 ? -4.828 -11.656 -10.156 1 81.81 29 HIS B O 1
ATOM 3205 N N . ARG B 1 30 ? -4.516 -12.859 -8.188 1 77.25 30 ARG B N 1
ATOM 3206 C CA . ARG B 1 30 ? -4.805 -14.148 -8.812 1 77.25 30 ARG B CA 1
ATOM 3207 C C . ARG B 1 30 ? -6.023 -14.805 -8.172 1 77.25 30 ARG B C 1
ATOM 3209 O O . ARG B 1 30 ? -6.613 -14.258 -7.238 1 77.25 30 ARG B O 1
ATOM 3216 N N . LEU B 1 31 ? -6.367 -15.906 -8.789 1 71.94 31 LEU B N 1
ATOM 3217 C CA . LEU B 1 31 ? -7.414 -16.75 -8.211 1 71.94 31 LEU B CA 1
ATOM 3218 C C . LEU B 1 31 ? -7.035 -17.203 -6.809 1 71.94 31 LEU B C 1
ATOM 3220 O O . LEU B 1 31 ? -5.855 -17.391 -6.508 1 71.94 31 LEU B O 1
ATOM 3224 N N . TYR B 1 32 ? -8.062 -17.344 -6.031 1 67 32 TYR B N 1
ATOM 3225 C CA . TYR B 1 32 ? -7.855 -17.703 -4.633 1 67 32 TYR B CA 1
ATOM 3226 C C . TYR B 1 32 ? -7.043 -18.984 -4.52 1 67 32 TYR B C 1
ATOM 3228 O O . TYR B 1 32 ? -6.141 -19.094 -3.688 1 67 32 TYR B O 1
ATOM 3236 N N . ARG B 1 33 ? -7.324 -19.969 -5.316 1 70 33 ARG B N 1
ATOM 3237 C CA . ARG B 1 33 ? -6.625 -21.25 -5.258 1 70 33 ARG B CA 1
ATOM 3238 C C . ARG B 1 33 ? -5.137 -21.062 -5.535 1 70 33 ARG B C 1
ATOM 3240 O O . ARG B 1 33 ? -4.301 -21.734 -4.918 1 70 33 ARG B O 1
ATOM 3247 N N . GLN B 1 34 ? -4.898 -20.234 -6.473 1 75.44 34 GLN B N 1
ATOM 3248 C CA . GLN B 1 34 ? -3.5 -19.953 -6.785 1 75.44 34 GLN B CA 1
ATOM 3249 C C . GLN B 1 34 ? -2.803 -19.25 -5.621 1 75.44 34 GLN B C 1
ATOM 3251 O O . GLN B 1 34 ? -1.639 -19.547 -5.328 1 75.44 34 GLN B O 1
ATOM 3256 N N . GLN B 1 35 ? -3.584 -18.391 -5.07 1 75.62 35 GLN B N 1
ATOM 3257 C CA . GLN B 1 35 ? -3.037 -17.688 -3.92 1 75.62 35 GLN B CA 1
ATOM 3258 C C . GLN B 1 35 ? -2.697 -18.641 -2.787 1 75.62 35 GLN B C 1
ATOM 3260 O O . GLN B 1 35 ? -1.643 -18.531 -2.162 1 75.62 35 GLN B O 1
ATOM 3265 N N . ILE B 1 36 ? -3.57 -19.531 -2.527 1 72.69 36 ILE B N 1
ATOM 3266 C CA . ILE B 1 36 ? -3.352 -20.5 -1.454 1 72.69 36 ILE B CA 1
ATOM 3267 C C . ILE B 1 36 ? -2.131 -21.359 -1.772 1 72.69 36 ILE B C 1
ATOM 3269 O O . ILE B 1 36 ? -1.325 -21.656 -0.888 1 72.69 36 ILE B O 1
ATOM 3273 N N . PHE B 1 37 ? -2.033 -21.812 -3.016 1 78.25 37 PHE B N 1
ATOM 3274 C CA . PHE B 1 37 ? -0.877 -22.578 -3.449 1 78.25 37 PHE B CA 1
ATOM 3275 C C . PHE B 1 37 ? 0.416 -21.828 -3.172 1 78.25 37 PHE B C 1
ATOM 3277 O O . PHE B 1 37 ? 1.354 -22.375 -2.594 1 78.25 37 PHE B O 1
ATOM 3284 N N . LEU B 1 38 ? 0.391 -20.578 -3.514 1 82.94 38 LEU B N 1
ATOM 3285 C CA . LEU B 1 38 ? 1.59 -19.766 -3.357 1 82.94 38 LEU B CA 1
ATOM 3286 C C . LEU B 1 38 ? 1.88 -19.5 -1.885 1 82.94 38 LEU B C 1
ATOM 3288 O O . LEU B 1 38 ? 3.039 -19.359 -1.491 1 82.94 38 LEU B O 1
ATOM 3292 N N . ASP B 1 39 ? 0.885 -19.422 -1.11 1 76.88 39 ASP B N 1
ATOM 3293 C CA . ASP B 1 39 ? 1.077 -19.25 0.327 1 76.88 39 ASP B CA 1
ATOM 3294 C C . ASP B 1 39 ? 1.832 -20.438 0.921 1 76.88 39 ASP B C 1
ATOM 3296 O O . ASP B 1 39 ? 2.553 -20.297 1.909 1 76.88 39 ASP B O 1
ATOM 3300 N N . ASN B 1 40 ? 1.641 -21.547 0.312 1 78.75 40 ASN B N 1
ATOM 3301 C CA . ASN B 1 40 ? 2.219 -22.766 0.87 1 78.75 40 ASN B CA 1
ATOM 3302 C C . ASN B 1 40 ? 3.574 -23.078 0.244 1 78.75 40 ASN B C 1
ATOM 3304 O O . ASN B 1 40 ? 4.324 -23.906 0.762 1 78.75 40 ASN B O 1
ATOM 3308 N N . CYS B 1 41 ? 3.926 -22.422 -0.819 1 81.44 41 CYS B N 1
ATOM 3309 C CA . CYS B 1 41 ? 5.203 -22.734 -1.45 1 81.44 41 CYS B CA 1
ATOM 3310 C C . CYS B 1 41 ? 6.004 -21.453 -1.701 1 81.44 41 CYS B C 1
ATOM 3312 O O . CYS B 1 41 ? 7.027 -21.484 -2.391 1 81.44 41 CYS B O 1
ATOM 3314 N N . GLY B 1 42 ? 5.57 -20.422 -1.201 1 83 42 GLY B N 1
ATOM 3315 C CA . GLY B 1 42 ? 6.23 -19.141 -1.403 1 83 42 GLY B CA 1
ATOM 3316 C C . GLY B 1 42 ? 7.66 -19.125 -0.9 1 83 42 GLY B C 1
ATOM 3317 O O . GLY B 1 42 ? 8.477 -18.328 -1.368 1 83 42 GLY B O 1
ATOM 3318 N N . ASP B 1 43 ? 7.969 -20.016 -0.011 1 86.75 43 ASP B N 1
ATOM 3319 C CA . ASP B 1 43 ? 9.305 -20.047 0.579 1 86.75 43 ASP B CA 1
ATOM 3320 C C . ASP B 1 43 ? 10.336 -20.531 -0.433 1 86.75 43 ASP B C 1
ATOM 3322 O O . ASP B 1 43 ? 11.547 -20.406 -0.203 1 86.75 43 ASP B O 1
ATOM 3326 N N . GLN B 1 44 ? 9.898 -21 -1.5 1 90.5 44 GLN B N 1
ATOM 3327 C CA . GLN B 1 44 ? 10.82 -21.406 -2.553 1 90.5 44 GLN B CA 1
ATOM 3328 C C . GLN B 1 44 ? 11.406 -20.203 -3.271 1 90.5 44 GLN B C 1
ATOM 3330 O O . GLN B 1 44 ? 12.352 -20.328 -4.055 1 90.5 44 GLN B O 1
ATOM 3335 N N . ILE B 1 45 ? 10.812 -19.094 -2.998 1 92.75 45 ILE B N 1
ATOM 3336 C CA . ILE B 1 45 ? 11.312 -17.828 -3.551 1 92.75 45 ILE B CA 1
ATOM 3337 C C . ILE B 1 45 ? 12.031 -17.047 -2.461 1 92.75 45 ILE B C 1
ATOM 3339 O O . ILE B 1 45 ? 11.477 -16.828 -1.38 1 92.75 45 ILE B O 1
ATOM 3343 N N . HIS B 1 46 ? 13.219 -16.672 -2.672 1 94.38 46 HIS B N 1
ATOM 3344 C CA . HIS B 1 46 ? 13.977 -15.805 -1.768 1 94.38 46 HIS B CA 1
ATOM 3345 C C . HIS B 1 46 ? 14.422 -14.531 -2.471 1 94.38 46 HIS B C 1
ATOM 3347 O O . HIS B 1 46 ? 15.172 -14.586 -3.453 1 94.38 46 HIS B O 1
ATOM 3353 N N . ALA B 1 47 ? 13.977 -13.414 -1.968 1 94.06 47 ALA B N 1
ATOM 3354 C CA . ALA B 1 47 ? 14.281 -12.125 -2.578 1 94.06 47 ALA B CA 1
ATOM 3355 C C . ALA B 1 47 ? 15.258 -11.328 -1.718 1 94.06 47 ALA B C 1
ATOM 3357 O O . ALA B 1 47 ? 15.078 -11.219 -0.502 1 94.06 47 ALA B O 1
ATOM 3358 N N . ILE B 1 48 ? 16.281 -10.812 -2.363 1 93.38 48 ILE B N 1
ATOM 3359 C CA . ILE B 1 48 ? 17.297 -10.016 -1.689 1 93.38 48 ILE B CA 1
ATOM 3360 C C . ILE B 1 48 ? 17.359 -8.625 -2.316 1 93.38 48 ILE B C 1
ATOM 3362 O O . ILE B 1 48 ? 17.625 -8.484 -3.512 1 93.38 48 ILE B O 1
ATOM 3366 N N . ARG B 1 49 ? 17.141 -7.637 -1.562 1 90.5 49 ARG B N 1
ATOM 3367 C CA . ARG B 1 49 ? 17.266 -6.258 -2.031 1 90.5 49 ARG B CA 1
ATOM 3368 C C . ARG B 1 49 ? 18.625 -5.68 -1.683 1 90.5 49 ARG B C 1
ATOM 3370 O O . ARG B 1 49 ? 19.031 -5.684 -0.517 1 90.5 49 ARG B O 1
ATOM 3377 N N . LEU B 1 50 ? 19.281 -5.223 -2.711 1 90.44 50 LEU B N 1
ATOM 3378 C CA . LEU B 1 50 ? 20.625 -4.68 -2.504 1 90.44 50 LEU B CA 1
ATOM 3379 C C . LEU B 1 50 ? 20.578 -3.156 -2.439 1 90.44 50 LEU B C 1
ATOM 3381 O O . LEU B 1 50 ? 19.578 -2.537 -2.811 1 90.44 50 LEU B O 1
ATOM 3385 N N . GLN B 1 51 ? 21.656 -2.67 -1.879 1 81.44 51 GLN B N 1
ATOM 3386 C CA . GLN B 1 51 ? 21.781 -1.216 -1.852 1 81.44 51 GLN B CA 1
ATOM 3387 C C . GLN B 1 51 ? 23.25 -0.794 -1.898 1 81.44 51 GLN B C 1
ATOM 3389 O O . GLN B 1 51 ? 24.141 -1.599 -1.624 1 81.44 51 GLN B O 1
ATOM 3394 N N . GLY B 1 52 ? 23.422 0.459 -2.389 1 79.75 52 GLY B N 1
ATOM 3395 C CA . GLY B 1 52 ? 24.766 1.021 -2.318 1 79.75 52 GLY B CA 1
ATOM 3396 C C . GLY B 1 52 ? 25.594 0.755 -3.562 1 79.75 52 GLY B C 1
ATOM 3397 O O . GLY B 1 52 ? 25.141 1.043 -4.68 1 79.75 52 GLY B O 1
ATOM 3398 N N . PHE B 1 53 ? 26.844 0.189 -3.26 1 80.5 53 PHE B N 1
ATOM 3399 C CA . PHE B 1 53 ? 27.781 -0.018 -4.355 1 80.5 53 PHE B CA 1
ATOM 3400 C C . PHE B 1 53 ? 28.266 -1.459 -4.383 1 80.5 53 PHE B C 1
ATOM 3402 O O . PHE B 1 53 ? 28.5 -2.064 -3.33 1 80.5 53 PHE B O 1
ATOM 3409 N N . ILE B 1 54 ? 28.453 -1.837 -5.605 1 84.88 54 ILE B N 1
ATOM 3410 C CA . ILE B 1 54 ? 28.906 -3.217 -5.77 1 84.88 54 ILE B CA 1
ATOM 3411 C C . ILE B 1 54 ? 30.406 -3.252 -5.988 1 84.88 54 ILE B C 1
ATOM 3413 O O . ILE B 1 54 ? 30.922 -2.619 -6.914 1 84.88 54 ILE B O 1
ATOM 3417 N N . PHE B 1 55 ? 31.062 -3.848 -5.156 1 82.31 55 PHE B N 1
ATOM 3418 C CA . PHE B 1 55 ? 32.469 -4.188 -5.301 1 82.31 55 PHE B CA 1
ATOM 3419 C C . PHE B 1 55 ? 32.75 -5.598 -4.789 1 82.31 55 PHE B C 1
ATOM 3421 O O . PHE B 1 55 ? 31.828 -6.309 -4.395 1 82.31 55 PHE B O 1
ATOM 3428 N N . PHE B 1 56 ? 33.938 -6.043 -4.953 1 82.12 56 PHE B N 1
ATOM 3429 C CA . PHE B 1 56 ? 34.281 -7.426 -4.648 1 82.12 56 PHE B CA 1
ATOM 3430 C C . PHE B 1 56 ? 33.844 -7.805 -3.246 1 82.12 56 PHE B C 1
ATOM 3432 O O . PHE B 1 56 ? 33.188 -8.852 -3.057 1 82.12 56 PHE B O 1
ATOM 3439 N N . GLY B 1 57 ? 34.031 -6.961 -2.301 1 82.69 57 GLY B N 1
ATOM 3440 C CA . GLY B 1 57 ? 33.656 -7.234 -0.92 1 82.69 57 GLY B CA 1
ATOM 3441 C C . GLY B 1 57 ? 32.156 -7.387 -0.72 1 82.69 57 GLY B C 1
ATOM 3442 O O . GLY B 1 57 ? 31.719 -8.297 -0.02 1 82.69 57 GLY B O 1
ATOM 3443 N N . THR B 1 58 ? 31.469 -6.547 -1.365 1 85.75 58 THR B N 1
ATOM 3444 C CA . THR B 1 58 ? 30.031 -6.566 -1.188 1 85.75 58 THR B CA 1
ATOM 3445 C C . THR B 1 58 ? 29.406 -7.777 -1.881 1 85.75 58 THR B C 1
ATOM 3447 O O . THR B 1 58 ? 28.438 -8.359 -1.387 1 85.75 58 THR B O 1
ATOM 3450 N N . LEU B 1 59 ? 29.969 -8.172 -2.926 1 88.81 59 LEU B N 1
ATOM 3451 C CA . LEU B 1 59 ? 29.453 -9.352 -3.607 1 88.81 59 LEU B CA 1
ATOM 3452 C C . LEU B 1 59 ? 29.797 -10.625 -2.84 1 88.81 59 LEU B C 1
ATOM 3454 O O . LEU B 1 59 ? 29.047 -11.594 -2.865 1 88.81 59 LEU B O 1
ATOM 3458 N N . ASN B 1 60 ? 30.969 -10.555 -2.203 1 89.31 60 ASN B N 1
ATOM 3459 C CA . ASN B 1 60 ? 31.281 -11.68 -1.33 1 89.31 60 ASN B CA 1
ATOM 3460 C C . ASN B 1 60 ? 30.25 -11.828 -0.21 1 89.31 60 ASN B C 1
ATOM 3462 O O . ASN B 1 60 ? 29.859 -12.938 0.147 1 89.31 60 ASN B O 1
ATOM 3466 N N . GLN B 1 61 ? 29.875 -10.719 0.253 1 91.12 61 GLN B N 1
ATOM 3467 C CA . GLN B 1 61 ? 28.812 -10.727 1.26 1 91.12 61 GLN B CA 1
ATOM 3468 C C . GLN B 1 61 ? 27.531 -11.352 0.708 1 91.12 61 GLN B C 1
ATOM 3470 O O . GLN B 1 61 ? 26.875 -12.133 1.392 1 91.12 61 GLN B O 1
ATOM 3475 N N . LEU B 1 62 ? 27.203 -10.984 -0.427 1 92.94 62 LEU B N 1
ATOM 3476 C CA . LEU B 1 62 ? 26 -11.508 -1.078 1 92.94 62 LEU B CA 1
ATOM 3477 C C . LEU B 1 62 ? 26.109 -13.016 -1.29 1 92.94 62 LEU B C 1
ATOM 3479 O O . LEU B 1 62 ? 25.156 -13.758 -1.045 1 92.94 62 LEU B O 1
ATOM 3483 N N . GLU B 1 63 ? 27.281 -13.438 -1.726 1 92.62 63 GLU B N 1
ATOM 3484 C CA . GLU B 1 63 ? 27.5 -14.867 -1.955 1 92.62 63 GLU B CA 1
ATOM 3485 C C . GLU B 1 63 ? 27.328 -15.664 -0.668 1 92.62 63 GLU B C 1
ATOM 3487 O O . GLU B 1 63 ? 26.672 -16.703 -0.667 1 92.62 63 GLU B O 1
ATOM 3492 N N . VAL B 1 64 ? 27.953 -15.188 0.358 1 92.81 64 VAL B N 1
ATOM 3493 C CA . VAL B 1 64 ? 27.844 -15.852 1.653 1 92.81 64 VAL B CA 1
ATOM 3494 C C . VAL B 1 64 ? 26.375 -15.914 2.086 1 92.81 64 VAL B C 1
ATOM 3496 O O . VAL B 1 64 ? 25.922 -16.938 2.58 1 92.81 64 VAL B O 1
ATOM 3499 N N . HIS B 1 65 ? 25.688 -14.859 1.859 1 93.44 65 HIS B N 1
ATOM 3500 C CA . HIS B 1 65 ? 24.266 -14.797 2.221 1 93.44 65 HIS B CA 1
ATOM 3501 C C . HIS B 1 65 ? 23.453 -15.82 1.432 1 93.44 65 HIS B C 1
ATOM 3503 O O . HIS B 1 65 ? 22.625 -16.531 2.002 1 93.44 65 HIS B O 1
ATOM 3509 N N . ILE B 1 66 ? 23.734 -15.898 0.228 1 94.12 66 ILE B N 1
ATOM 3510 C CA . ILE B 1 66 ? 23 -16.812 -0.63 1 94.12 66 ILE B CA 1
ATOM 3511 C C . ILE B 1 66 ? 23.25 -18.25 -0.186 1 94.12 66 ILE B C 1
ATOM 3513 O O . ILE B 1 66 ? 22.328 -19.062 -0.129 1 94.12 66 ILE B O 1
ATOM 3517 N N . ARG B 1 67 ? 24.453 -18.562 0.165 1 93.38 67 ARG B N 1
ATOM 3518 C CA . ARG B 1 67 ? 24.781 -19.891 0.655 1 93.38 67 ARG B CA 1
ATOM 3519 C C . ARG B 1 67 ? 24 -20.219 1.93 1 93.38 67 ARG B C 1
ATOM 3521 O O . ARG B 1 67 ? 23.5 -21.328 2.096 1 93.38 67 ARG B O 1
ATOM 3528 N N . SER B 1 68 ? 23.922 -19.234 2.697 1 93.69 68 SER B N 1
ATOM 3529 C CA . SER B 1 68 ? 23.203 -19.422 3.947 1 93.69 68 SER B CA 1
ATOM 3530 C C . SER B 1 68 ? 21.719 -19.656 3.693 1 93.69 68 SER B C 1
ATOM 3532 O O . SER B 1 68 ? 21.062 -20.406 4.426 1 93.69 68 SER B O 1
ATOM 3534 N N . VAL B 1 69 ? 21.203 -19 2.721 1 91.19 69 VAL B N 1
ATOM 3535 C CA . VAL B 1 69 ? 19.797 -19.156 2.357 1 91.19 69 VAL B CA 1
ATOM 3536 C C . VAL B 1 69 ? 19.516 -20.594 1.96 1 91.19 69 VAL B C 1
ATOM 3538 O O . VAL B 1 69 ? 18.531 -21.188 2.385 1 91.19 69 VAL B O 1
ATOM 3541 N N . PHE B 1 70 ? 20.422 -21.203 1.234 1 90.69 70 PHE B N 1
ATOM 3542 C CA . PHE B 1 70 ? 20.219 -22.562 0.763 1 90.69 70 PHE B CA 1
ATOM 3543 C C . PHE B 1 70 ? 20.359 -23.562 1.91 1 90.69 70 PHE B C 1
ATOM 3545 O O . PHE B 1 70 ? 19.75 -24.625 1.887 1 90.69 70 PHE B O 1
ATOM 3552 N N . ILE B 1 71 ? 21.125 -23.188 2.9 1 89.88 71 ILE B N 1
ATOM 3553 C CA . ILE B 1 71 ? 21.266 -24.047 4.066 1 89.88 71 ILE B CA 1
ATOM 3554 C C . ILE B 1 71 ? 20.016 -23.984 4.922 1 89.88 71 ILE B C 1
ATOM 3556 O O . ILE B 1 71 ? 19.5 -25.031 5.355 1 89.88 71 ILE B O 1
ATOM 3560 N N . ASP B 1 72 ? 19.469 -22.859 5.062 1 87.56 72 ASP B N 1
ATOM 3561 C CA . ASP B 1 72 ? 18.312 -22.656 5.922 1 87.56 72 ASP B CA 1
ATOM 3562 C C . ASP B 1 72 ? 17.031 -23.141 5.246 1 87.56 72 ASP B C 1
ATOM 3564 O O . ASP B 1 72 ? 16.125 -23.656 5.914 1 87.56 72 ASP B O 1
ATOM 3568 N N . THR B 1 73 ? 16.969 -22.891 3.965 1 88.19 73 THR B N 1
ATOM 3569 C CA . THR B 1 73 ? 15.82 -23.297 3.176 1 88.19 73 THR B CA 1
ATOM 3570 C C . THR B 1 73 ? 16.25 -24.078 1.936 1 88.19 73 THR B C 1
ATOM 3572 O O . THR B 1 73 ? 16.266 -23.531 0.83 1 88.19 73 THR B O 1
ATOM 3575 N N . PRO B 1 74 ? 16.422 -25.281 2.115 1 85.31 74 PRO B N 1
ATOM 3576 C CA . PRO B 1 74 ? 16.906 -26.094 1.005 1 85.31 74 PRO B CA 1
ATOM 3577 C C . PRO B 1 74 ? 15.938 -26.172 -0.165 1 85.31 74 PRO B C 1
ATOM 3579 O O . PRO B 1 74 ? 16.328 -26.5 -1.286 1 85.31 74 PRO B O 1
ATOM 3582 N N . GLU B 1 75 ? 14.695 -25.797 0.122 1 86.81 75 GLU B N 1
ATOM 3583 C CA . GLU B 1 75 ? 13.672 -25.875 -0.913 1 86.81 75 GLU B CA 1
ATOM 3584 C C . GLU B 1 75 ? 13.688 -24.641 -1.808 1 86.81 75 GLU B C 1
ATOM 3586 O O . GLU B 1 75 ? 12.906 -24.547 -2.756 1 86.81 75 GLU B O 1
ATOM 3591 N N . THR B 1 76 ? 14.609 -23.75 -1.618 1 91 76 THR B N 1
ATOM 3592 C CA . THR B 1 76 ? 14.672 -22.516 -2.398 1 91 76 THR B CA 1
ATOM 3593 C C . THR B 1 76 ? 14.906 -22.828 -3.875 1 91 76 THR B C 1
ATOM 3595 O O . THR B 1 76 ? 15.836 -23.547 -4.227 1 91 76 THR B O 1
ATOM 3598 N N . LYS B 1 77 ? 14.07 -22.328 -4.668 1 91.12 77 LYS B N 1
ATOM 3599 C CA . LYS B 1 77 ? 14.141 -22.562 -6.105 1 91.12 77 LYS B CA 1
ATOM 3600 C C . LYS B 1 77 ? 14.539 -21.297 -6.855 1 91.12 77 LYS B C 1
ATOM 3602 O O . LYS B 1 77 ? 15.117 -21.359 -7.941 1 91.12 77 LYS B O 1
ATOM 3607 N N . PHE B 1 78 ? 14.203 -20.188 -6.316 1 94.31 78 PHE B N 1
ATOM 3608 C CA . PHE B 1 78 ? 14.477 -18.906 -6.965 1 94.31 78 PHE B CA 1
ATOM 3609 C C . PHE B 1 78 ? 15.195 -17.953 -6.012 1 94.31 78 PHE B C 1
ATOM 3611 O O . PHE B 1 78 ? 14.766 -17.781 -4.867 1 94.31 78 PHE B O 1
ATOM 3618 N N . VAL B 1 79 ? 16.234 -17.391 -6.406 1 96.06 79 VAL B N 1
ATOM 3619 C CA . VAL B 1 79 ? 16.891 -16.312 -5.699 1 96.06 79 VAL B CA 1
ATOM 3620 C C . VAL B 1 79 ? 16.781 -15.023 -6.512 1 96.06 79 VAL B C 1
ATOM 3622 O O . VAL B 1 79 ? 17.422 -14.883 -7.555 1 96.06 79 VAL B O 1
ATOM 3625 N N . VAL B 1 80 ? 15.969 -14.141 -6.031 1 96.44 80 VAL B N 1
ATOM 3626 C CA . VAL B 1 80 ? 15.742 -12.867 -6.699 1 96.44 80 VAL B CA 1
ATOM 3627 C C . VAL B 1 80 ? 16.656 -11.797 -6.09 1 96.44 80 VAL B C 1
ATOM 3629 O O . VAL B 1 80 ? 16.641 -11.578 -4.879 1 96.44 80 VAL B O 1
ATOM 3632 N N . VAL B 1 81 ? 17.453 -11.195 -6.879 1 96 81 VAL B N 1
ATOM 3633 C CA . VAL B 1 81 ? 18.359 -10.156 -6.422 1 96 81 VAL B CA 1
ATOM 3634 C C . VAL B 1 81 ? 17.984 -8.82 -7.051 1 96 81 VAL B C 1
ATOM 3636 O O . VAL B 1 81 ? 18.047 -8.656 -8.273 1 96 81 VAL B O 1
ATOM 3639 N N . ASP B 1 82 ? 17.625 -7.898 -6.254 1 92.81 82 ASP B N 1
ATOM 3640 C CA . ASP B 1 82 ? 17.141 -6.594 -6.695 1 92.81 82 ASP B CA 1
ATOM 3641 C C . ASP B 1 82 ? 18.25 -5.547 -6.633 1 92.81 82 ASP B C 1
ATOM 3643 O O . ASP B 1 82 ? 18.734 -5.215 -5.551 1 92.81 82 ASP B O 1
ATOM 3647 N N . PHE B 1 83 ? 18.562 -4.91 -7.773 1 90.5 83 PHE B N 1
ATOM 3648 C CA . PHE B 1 83 ? 19.625 -3.93 -7.895 1 90.5 83 PHE B CA 1
ATOM 3649 C C . PHE B 1 83 ? 19.062 -2.514 -7.941 1 90.5 83 PHE B C 1
ATOM 3651 O O . PHE B 1 83 ? 19.766 -1.576 -8.328 1 90.5 83 PHE B O 1
ATOM 3658 N N . GLY B 1 84 ? 17.859 -2.383 -7.633 1 82.62 84 GLY B N 1
ATOM 3659 C CA . GLY B 1 84 ? 17.172 -1.107 -7.789 1 82.62 84 GLY B CA 1
ATOM 3660 C C . GLY B 1 84 ? 17.859 0.031 -7.059 1 82.62 84 GLY B C 1
ATOM 3661 O O . GLY B 1 84 ? 17.766 1.188 -7.477 1 82.62 84 GLY B O 1
ATOM 3662 N N . LEU B 1 85 ? 18.547 -0.254 -6 1 79.56 85 LEU B N 1
ATOM 3663 C CA . LEU B 1 85 ? 19.156 0.784 -5.176 1 79.56 85 LEU B CA 1
ATOM 3664 C C . LEU B 1 85 ? 20.672 0.767 -5.309 1 79.56 85 LEU B C 1
ATOM 3666 O O . LEU B 1 85 ? 21.375 1.344 -4.48 1 79.56 85 LEU B O 1
ATOM 3670 N N . ILE B 1 86 ? 21.141 0.054 -6.238 1 84.38 86 ILE B N 1
ATOM 3671 C CA . ILE B 1 86 ? 22.578 0.019 -6.5 1 84.38 86 ILE B CA 1
ATOM 3672 C C . ILE B 1 86 ? 22.969 1.173 -7.426 1 84.38 86 ILE B C 1
ATOM 3674 O O . ILE B 1 86 ? 22.312 1.394 -8.453 1 84.38 86 ILE B O 1
ATOM 3678 N N . HIS B 1 87 ? 24.016 1.799 -7.156 1 76.81 87 HIS B N 1
ATOM 3679 C CA . HIS B 1 87 ? 24.359 3.02 -7.879 1 76.81 87 HIS B CA 1
ATOM 3680 C C . HIS B 1 87 ? 25.625 2.842 -8.703 1 76.81 87 HIS B C 1
ATOM 3682 O O . HIS B 1 87 ? 26.016 3.736 -9.461 1 76.81 87 HIS B O 1
ATOM 3688 N N . GLY B 1 88 ? 26.266 1.82 -8.516 1 77.06 88 GLY B N 1
ATOM 3689 C CA . GLY B 1 88 ? 27.469 1.599 -9.289 1 77.06 88 GLY B CA 1
ATOM 3690 C C . GLY B 1 88 ? 28.094 0.239 -9.039 1 77.06 88 GLY B C 1
ATOM 3691 O O . GLY B 1 88 ? 27.828 -0.397 -8.016 1 77.06 88 GLY B O 1
ATOM 3692 N N . ILE B 1 89 ? 28.891 -0.177 -9.992 1 81.5 89 ILE B N 1
ATOM 3693 C CA . ILE B 1 89 ? 29.562 -1.472 -9.906 1 81.5 89 ILE B CA 1
ATOM 3694 C C . ILE B 1 89 ? 31.031 -1.317 -10.281 1 81.5 89 ILE B C 1
ATOM 3696 O O . ILE B 1 89 ? 31.359 -0.635 -11.258 1 81.5 89 ILE B O 1
ATOM 3700 N N . ASP B 1 90 ? 31.781 -1.847 -9.367 1 81.25 90 ASP B N 1
ATOM 3701 C CA . ASP B 1 90 ? 33.219 -1.916 -9.672 1 81.25 90 ASP B CA 1
ATOM 3702 C C . ASP B 1 90 ? 33.5 -3.109 -10.57 1 81.25 90 ASP B C 1
ATOM 3704 O O . ASP B 1 90 ? 33.031 -4.223 -10.328 1 81.25 90 ASP B O 1
ATOM 3708 N N . TYR B 1 91 ? 34.344 -2.924 -11.57 1 77.62 91 TYR B N 1
ATOM 3709 C CA . TYR B 1 91 ? 34.656 -3.949 -12.555 1 77.62 91 TYR B CA 1
ATOM 3710 C C . TYR B 1 91 ? 35.281 -5.172 -11.883 1 77.62 91 TYR B C 1
ATOM 3712 O O . TYR B 1 91 ? 35.125 -6.297 -12.367 1 77.62 91 TYR B O 1
ATOM 3720 N N . SER B 1 92 ? 35.969 -4.961 -10.797 1 76.31 92 SER B N 1
ATOM 3721 C CA . SER B 1 92 ? 36.594 -6.062 -10.078 1 76.31 92 SER B CA 1
ATOM 3722 C C . SER B 1 92 ? 35.562 -7.043 -9.539 1 76.31 92 SER B C 1
ATOM 3724 O O . SER B 1 92 ? 35.875 -8.172 -9.18 1 76.31 92 SER B O 1
ATOM 3726 N N . ALA B 1 93 ? 34.375 -6.559 -9.609 1 77.56 93 ALA B N 1
ATOM 3727 C CA . ALA B 1 93 ? 33.312 -7.355 -9 1 77.56 93 ALA B CA 1
ATOM 3728 C C . ALA B 1 93 ? 32.688 -8.289 -10.016 1 77.56 93 ALA B C 1
ATOM 3730 O O . ALA B 1 93 ? 31.953 -9.219 -9.648 1 77.56 93 ALA B O 1
ATOM 3731 N N . LEU B 1 94 ? 32.938 -8.203 -11.211 1 80.12 94 LEU B N 1
ATOM 3732 C CA . LEU B 1 94 ? 32.219 -8.883 -12.281 1 80.12 94 LEU B CA 1
ATOM 3733 C C . LEU B 1 94 ? 32.438 -10.391 -12.195 1 80.12 94 LEU B C 1
ATOM 3735 O O . LEU B 1 94 ? 31.5 -11.164 -12.43 1 80.12 94 LEU B O 1
ATOM 3739 N N . GLU B 1 95 ? 33.562 -10.789 -11.758 1 82.25 95 GLU B N 1
ATOM 3740 C CA . GLU B 1 95 ? 33.875 -12.211 -11.648 1 82.25 95 GLU B CA 1
ATOM 3741 C C . GLU B 1 95 ? 33.031 -12.859 -10.539 1 82.25 95 GLU B C 1
ATOM 3743 O O . GLU B 1 95 ? 32.719 -14.055 -10.609 1 82.25 95 GLU B O 1
ATOM 3748 N N . SER B 1 96 ? 32.75 -12.078 -9.648 1 87 96 SER B N 1
ATOM 3749 C CA . SER B 1 96 ? 32 -12.586 -8.5 1 87 96 SER B CA 1
ATOM 3750 C C . SER B 1 96 ? 30.594 -13.008 -8.898 1 87 96 SER B C 1
ATOM 3752 O O . SER B 1 96 ? 30.016 -13.883 -8.266 1 87 96 SER B O 1
ATOM 3754 N N . PHE B 1 97 ? 30.078 -12.477 -9.961 1 88.12 97 PHE B N 1
ATOM 3755 C CA . PHE B 1 97 ? 28.75 -12.852 -10.438 1 88.12 97 PHE B CA 1
ATOM 3756 C C . PHE B 1 97 ? 28.75 -14.297 -10.922 1 88.12 97 PHE B C 1
ATOM 3758 O O . PHE B 1 97 ? 27.766 -15.023 -10.711 1 88.12 97 PHE B O 1
ATOM 3765 N N . GLN B 1 98 ? 29.812 -14.672 -11.484 1 86.81 98 GLN B N 1
ATOM 3766 C CA . GLN B 1 98 ? 29.922 -16.047 -11.961 1 86.81 98 GLN B CA 1
ATOM 3767 C C . GLN B 1 98 ? 29.969 -17.031 -10.797 1 86.81 98 GLN B C 1
ATOM 3769 O O . GLN B 1 98 ? 29.438 -18.141 -10.883 1 86.81 98 GLN B O 1
ATOM 3774 N N . ARG B 1 99 ? 30.641 -16.609 -9.812 1 88.25 99 ARG B N 1
ATOM 3775 C CA . ARG B 1 99 ? 30.703 -17.453 -8.617 1 88.25 99 ARG B CA 1
ATOM 3776 C C . ARG B 1 99 ? 29.328 -17.656 -8.016 1 88.25 99 ARG B C 1
ATOM 3778 O O . ARG B 1 99 ? 28.953 -18.766 -7.621 1 88.25 99 ARG B O 1
ATOM 3785 N N . ILE B 1 100 ? 28.641 -16.609 -8 1 90.56 100 ILE B N 1
ATOM 3786 C CA . ILE B 1 100 ? 27.297 -16.656 -7.461 1 90.56 100 ILE B CA 1
ATOM 3787 C C . ILE B 1 100 ? 26.438 -17.578 -8.32 1 90.56 100 ILE B C 1
ATOM 3789 O O . ILE B 1 100 ? 25.672 -18.406 -7.789 1 90.56 100 ILE B O 1
ATOM 3793 N N . ARG B 1 101 ? 26.562 -17.406 -9.547 1 90.25 101 ARG B N 1
ATOM 3794 C CA . ARG B 1 101 ? 25.828 -18.266 -10.461 1 90.25 101 ARG B CA 1
ATOM 3795 C C . ARG B 1 101 ? 26.156 -19.734 -10.234 1 90.25 101 ARG B C 1
ATOM 3797 O O . ARG B 1 101 ? 25.266 -20.578 -10.266 1 90.25 101 ARG B O 1
ATOM 3804 N N . ARG B 1 102 ? 27.375 -20.062 -10.008 1 88.19 102 ARG B N 1
ATOM 3805 C CA . ARG B 1 102 ? 27.797 -21.438 -9.781 1 88.19 102 ARG B CA 1
ATOM 3806 C C . ARG B 1 102 ? 27.141 -22.016 -8.539 1 88.19 102 ARG B C 1
ATOM 3808 O O . ARG B 1 102 ? 26.703 -23.172 -8.539 1 88.19 102 ARG B O 1
ATOM 3815 N N . VAL B 1 103 ? 27.141 -21.234 -7.543 1 89.19 103 VAL B N 1
ATOM 3816 C CA . VAL B 1 103 ? 26.516 -21.672 -6.297 1 89.19 103 VAL B CA 1
ATOM 3817 C C . VAL B 1 103 ? 25.047 -22 -6.543 1 89.19 103 VAL B C 1
ATOM 3819 O O . VAL B 1 103 ? 24.547 -23.031 -6.07 1 89.19 103 VAL B O 1
ATOM 3822 N N . ILE B 1 104 ? 24.391 -21.156 -7.281 1 90.62 104 ILE B N 1
ATOM 3823 C CA . ILE B 1 104 ? 22.969 -21.312 -7.555 1 90.62 104 ILE B CA 1
ATOM 3824 C C . ILE B 1 104 ? 22.734 -22.531 -8.438 1 90.62 104 ILE B C 1
ATOM 3826 O O . ILE B 1 104 ? 21.812 -23.328 -8.195 1 90.62 104 ILE B O 1
ATOM 3830 N N . ASN B 1 105 ? 23.594 -22.703 -9.383 1 86.5 105 ASN B N 1
ATOM 3831 C CA . ASN B 1 105 ? 23.469 -23.812 -10.312 1 86.5 105 ASN B CA 1
ATOM 3832 C C . ASN B 1 105 ? 23.672 -25.156 -9.617 1 86.5 105 ASN B C 1
ATOM 3834 O O . ASN B 1 105 ? 23.031 -26.141 -9.953 1 86.5 105 ASN B O 1
ATOM 3838 N N . GLN B 1 106 ? 24.562 -25.125 -8.695 1 86.12 106 GLN B N 1
ATOM 3839 C CA . GLN B 1 106 ? 24.828 -26.344 -7.938 1 86.12 106 GLN B CA 1
ATOM 3840 C C . GLN B 1 106 ? 23.578 -26.812 -7.199 1 86.12 106 GLN B C 1
ATOM 3842 O O . GLN B 1 106 ? 23.391 -28.016 -6.996 1 86.12 106 GLN B O 1
ATOM 3847 N N . ARG B 1 107 ? 22.766 -25.906 -6.961 1 86.69 107 ARG B N 1
ATOM 3848 C CA . ARG B 1 107 ? 21.562 -26.234 -6.227 1 86.69 107 ARG B CA 1
ATOM 3849 C C . ARG B 1 107 ? 20.359 -26.312 -7.164 1 86.69 107 ARG B C 1
ATOM 3851 O O . ARG B 1 107 ? 19.219 -26.391 -6.711 1 86.69 107 ARG B O 1
ATOM 3858 N N . LYS B 1 108 ? 20.594 -26.156 -8.453 1 86.25 108 LYS B N 1
ATOM 3859 C CA . LYS B 1 108 ? 19.562 -26.234 -9.492 1 86.25 108 LYS B CA 1
ATOM 3860 C C . LYS B 1 108 ? 18.469 -25.203 -9.258 1 86.25 108 LYS B C 1
ATOM 3862 O O . LYS B 1 108 ? 17.281 -25.516 -9.336 1 86.25 108 LYS B O 1
ATOM 3867 N N . ALA B 1 109 ? 18.891 -24.109 -8.844 1 91.06 109 ALA B N 1
ATOM 3868 C CA . ALA B 1 109 ? 17.984 -22.984 -8.617 1 91.06 109 ALA B CA 1
ATOM 3869 C C . ALA B 1 109 ? 18.141 -21.922 -9.695 1 91.06 109 ALA B C 1
ATOM 3871 O O . ALA B 1 109 ? 19.047 -22 -10.539 1 91.06 109 ALA B O 1
ATOM 3872 N N . HIS B 1 110 ? 17.203 -20.984 -9.75 1 91.44 110 HIS B N 1
ATOM 3873 C CA . HIS B 1 110 ? 17.234 -19.906 -10.711 1 91.44 110 HIS B CA 1
ATOM 3874 C C . HIS B 1 110 ? 17.734 -18.609 -10.07 1 91.44 110 HIS B C 1
ATOM 3876 O O . HIS B 1 110 ? 17.359 -18.281 -8.953 1 91.44 110 HIS B O 1
ATOM 3882 N N . LEU B 1 111 ? 18.609 -18 -10.734 1 94.25 111 LEU B N 1
ATOM 3883 C CA . LEU B 1 111 ? 19.047 -16.656 -10.359 1 94.25 111 LEU B CA 1
ATOM 3884 C C . LEU B 1 111 ? 18.281 -15.602 -11.148 1 94.25 111 LEU B C 1
ATOM 3886 O O . LEU B 1 111 ? 18.312 -15.586 -12.383 1 94.25 111 LEU B O 1
ATOM 3890 N N . VAL B 1 112 ? 17.562 -14.781 -10.438 1 94.69 112 VAL B N 1
ATOM 3891 C CA . VAL B 1 112 ? 16.703 -13.805 -11.086 1 94.69 112 VAL B CA 1
ATOM 3892 C C . VAL B 1 112 ? 17.141 -12.391 -10.703 1 94.69 112 VAL B C 1
ATOM 3894 O O . VAL B 1 112 ? 17 -11.984 -9.555 1 94.69 112 VAL B O 1
ATOM 3897 N N . PHE B 1 113 ? 17.609 -11.625 -11.664 1 94.12 113 PHE B N 1
ATOM 3898 C CA . PHE B 1 113 ? 17.984 -10.234 -11.438 1 94.12 113 PHE B CA 1
ATOM 3899 C C . PHE B 1 113 ? 16.828 -9.297 -11.742 1 94.12 113 PHE B C 1
ATOM 3901 O O . PHE B 1 113 ? 15.992 -9.594 -12.602 1 94.12 113 PHE B O 1
ATOM 3908 N N . CYS B 1 114 ? 16.75 -8.219 -10.961 1 91.81 114 CYS B N 1
ATOM 3909 C CA . CYS B 1 114 ? 15.805 -7.16 -11.297 1 91.81 114 CYS B CA 1
ATOM 3910 C C . CYS B 1 114 ? 16.359 -5.789 -10.945 1 91.81 114 CYS B C 1
ATOM 3912 O O . CYS B 1 114 ? 17.297 -5.68 -10.141 1 91.81 114 CYS B O 1
ATOM 3914 N N . GLY B 1 115 ? 15.891 -4.734 -11.703 1 88.44 115 GLY B N 1
ATOM 3915 C CA . GLY B 1 115 ? 16.266 -3.359 -11.414 1 88.44 115 GLY B CA 1
ATOM 3916 C C . GLY B 1 115 ? 17.688 -3.029 -11.844 1 88.44 115 GLY B C 1
ATOM 3917 O O . GLY B 1 115 ? 18.344 -2.164 -11.258 1 88.44 115 GLY B O 1
ATOM 3918 N N . LEU B 1 116 ? 18.266 -3.75 -12.758 1 87.44 116 LEU B N 1
ATOM 3919 C CA . LEU B 1 116 ? 19.641 -3.51 -13.195 1 87.44 116 LEU B CA 1
ATOM 3920 C C . LEU B 1 116 ? 19.75 -2.166 -13.906 1 87.44 116 LEU B C 1
ATOM 3922 O O . LEU B 1 116 ? 20.781 -1.486 -13.789 1 87.44 116 LEU B O 1
ATOM 3926 N N . GLY B 1 117 ? 18.672 -1.852 -14.633 1 80 117 GLY B N 1
ATOM 3927 C CA . GLY B 1 117 ? 18.734 -0.59 -15.352 1 80 117 GLY B CA 1
ATOM 3928 C C . GLY B 1 117 ? 20.016 -0.417 -16.141 1 80 117 GLY B C 1
ATOM 3929 O O . GLY B 1 117 ? 20.391 -1.286 -16.938 1 80 117 GLY B O 1
ATOM 3930 N N . MET B 1 118 ? 20.781 0.663 -15.859 1 76.94 118 MET B N 1
ATOM 3931 C CA . MET B 1 118 ? 22 0.986 -16.578 1 76.94 118 MET B CA 1
ATOM 3932 C C . MET B 1 118 ? 23.125 0.012 -16.219 1 76.94 118 MET B C 1
ATOM 3934 O O . MET B 1 118 ? 24.078 -0.145 -16.969 1 76.94 118 MET B O 1
ATOM 3938 N N . LEU B 1 119 ? 22.969 -0.627 -15.148 1 82.75 119 LEU B N 1
ATOM 3939 C CA . LEU B 1 119 ? 23.969 -1.571 -14.68 1 82.75 119 LEU B CA 1
ATOM 3940 C C . LEU B 1 119 ? 23.969 -2.836 -15.531 1 82.75 119 LEU B C 1
ATOM 3942 O O . LEU B 1 119 ? 24.906 -3.639 -15.469 1 82.75 119 LEU B O 1
ATOM 3946 N N . TYR B 1 120 ? 22.875 -2.992 -16.266 1 83.06 120 TYR B N 1
ATOM 3947 C CA . TYR B 1 120 ? 22.719 -4.188 -17.078 1 83.06 120 TYR B CA 1
ATOM 3948 C C . TYR B 1 120 ? 23.922 -4.367 -18.016 1 83.06 120 TYR B C 1
ATOM 3950 O O . TYR B 1 120 ? 24.422 -5.48 -18.156 1 83.06 120 TYR B O 1
ATOM 3958 N N . ARG B 1 121 ? 24.406 -3.309 -18.547 1 81.19 121 ARG B N 1
ATOM 3959 C CA . ARG B 1 121 ? 25.531 -3.355 -19.484 1 81.19 121 ARG B CA 1
ATOM 3960 C C . ARG B 1 121 ? 26.797 -3.873 -18.797 1 81.19 121 ARG B C 1
ATOM 3962 O O . ARG B 1 121 ? 27.578 -4.609 -19.406 1 81.19 121 ARG B O 1
ATOM 3969 N N . ASP B 1 122 ? 26.984 -3.525 -17.609 1 82.25 122 ASP B N 1
ATOM 3970 C CA . ASP B 1 122 ? 28.156 -3.955 -16.875 1 82.25 122 ASP B CA 1
ATOM 3971 C C . ASP B 1 122 ? 28.031 -5.41 -16.422 1 82.25 122 ASP B C 1
ATOM 3973 O O . ASP B 1 122 ? 28.984 -6.184 -16.516 1 82.25 122 ASP B O 1
ATOM 3977 N N . VAL B 1 123 ? 26.859 -5.766 -15.992 1 84.25 123 VAL B N 1
ATOM 3978 C CA . VAL B 1 123 ? 26.641 -7.105 -15.461 1 84.25 123 VAL B CA 1
ATOM 3979 C C . VAL B 1 123 ? 26.719 -8.125 -16.594 1 84.25 123 VAL B C 1
ATOM 3981 O O . VAL B 1 123 ? 27.234 -9.234 -16.406 1 84.25 123 VAL B O 1
ATOM 3984 N N . ILE B 1 124 ? 26.266 -7.742 -17.734 1 80.75 124 ILE B N 1
ATOM 3985 C CA . ILE B 1 124 ? 26.297 -8.656 -18.875 1 80.75 124 ILE B CA 1
ATOM 3986 C C . ILE B 1 124 ? 27.734 -8.984 -19.25 1 80.75 124 ILE B C 1
ATOM 3988 O O . ILE B 1 124 ? 28.031 -10.094 -19.688 1 80.75 124 ILE B O 1
ATOM 3992 N N . LYS B 1 125 ? 28.578 -8.016 -19.031 1 81.44 125 LYS B N 1
ATOM 3993 C CA . LYS B 1 125 ? 30 -8.203 -19.344 1 81.44 125 LYS B CA 1
ATOM 3994 C C . LYS B 1 125 ? 30.609 -9.305 -18.484 1 81.44 125 LYS B C 1
ATOM 3996 O O . LYS B 1 125 ? 31.641 -9.875 -18.859 1 81.44 125 LYS B O 1
ATOM 4001 N N . SER B 1 126 ? 30.047 -9.562 -17.406 1 79.81 126 SER B N 1
ATOM 4002 C CA . SER B 1 126 ? 30.547 -10.609 -16.516 1 79.81 126 SER B CA 1
ATOM 4003 C C . SER B 1 126 ? 30.312 -11.992 -17.109 1 79.81 126 SER B C 1
ATOM 4005 O O . SER B 1 126 ? 30.922 -12.977 -16.672 1 79.81 126 SER B O 1
ATOM 4007 N N . GLY B 1 127 ? 29.312 -12.172 -18.062 1 78.69 127 GLY B N 1
ATOM 4008 C CA . GLY B 1 127 ? 28.969 -13.445 -18.656 1 78.69 127 GLY B CA 1
ATOM 4009 C C . GLY B 1 127 ? 27.969 -14.242 -17.844 1 78.69 127 GLY B C 1
ATOM 4010 O O . GLY B 1 127 ? 27.781 -15.438 -18.078 1 78.69 127 GLY B O 1
ATOM 4011 N N . VAL B 1 128 ? 27.438 -13.562 -16.906 1 82.56 128 VAL B N 1
ATOM 4012 C CA . VAL B 1 128 ? 26.547 -14.273 -15.992 1 82.56 128 VAL B CA 1
ATOM 4013 C C . VAL B 1 128 ? 25.312 -14.773 -16.734 1 82.56 128 VAL B C 1
ATOM 4015 O O . VAL B 1 128 ? 24.703 -15.773 -16.344 1 82.56 128 VAL B O 1
ATOM 4018 N N . PHE B 1 129 ? 25.016 -14.164 -17.812 1 77.56 129 PHE B N 1
ATOM 4019 C CA . PHE B 1 129 ? 23.812 -14.531 -18.562 1 77.56 129 PHE B CA 1
ATOM 4020 C C . PHE B 1 129 ? 24.156 -15.547 -19.656 1 77.56 129 PHE B C 1
ATOM 4022 O O . PHE B 1 129 ? 23.266 -16.016 -20.359 1 77.56 129 PHE B O 1
ATOM 4029 N N . ASP B 1 130 ? 25.469 -15.812 -19.734 1 75.94 130 ASP B N 1
ATOM 4030 C CA . ASP B 1 130 ? 25.906 -16.719 -20.797 1 75.94 130 ASP B CA 1
ATOM 4031 C C . ASP B 1 130 ? 25.5 -18.156 -20.5 1 75.94 130 ASP B C 1
ATOM 4033 O O . ASP B 1 130 ? 25.516 -18.578 -19.344 1 75.94 130 ASP B O 1
ATOM 4037 N N . GLY B 1 131 ? 24.609 -18.766 -21.312 1 64.56 131 GLY B N 1
ATOM 4038 C CA . GLY B 1 131 ? 24.125 -20.125 -21.156 1 64.56 131 GLY B CA 1
ATOM 4039 C C . GLY B 1 131 ? 25.203 -21.109 -20.75 1 64.56 131 GLY B C 1
ATOM 4040 O O . GLY B 1 131 ? 26.391 -20.875 -20.984 1 64.56 131 GLY B O 1
ATOM 4041 N N . VAL B 1 132 ? 25.062 -21.844 -19.625 1 56.72 132 VAL B N 1
ATOM 4042 C CA . VAL B 1 132 ? 25.984 -22.906 -19.25 1 56.72 132 VAL B CA 1
ATOM 4043 C C . VAL B 1 132 ? 25.953 -24 -20.312 1 56.72 132 VAL B C 1
ATOM 4045 O O . VAL B 1 132 ? 24.891 -24.453 -20.734 1 56.72 132 VAL B O 1
ATOM 4048 N N . GLU B 1 133 ? 26.969 -24.062 -21.047 1 48.62 133 GLU B N 1
ATOM 4049 C CA . GLU B 1 133 ? 27.141 -25.219 -21.922 1 48.62 133 GLU B CA 1
ATOM 4050 C C . GLU B 1 133 ? 27.203 -26.516 -21.125 1 48.62 133 GLU B C 1
ATOM 4052 O O . GLU B 1 133 ? 28.156 -26.734 -20.359 1 48.62 133 GLU B O 1
ATOM 4057 N N . ASP B 1 134 ? 26.281 -26.906 -20.375 1 47.59 134 ASP B N 1
ATOM 4058 C CA . ASP B 1 134 ? 26.453 -28.281 -19.875 1 47.59 134 ASP B CA 1
ATOM 4059 C C . ASP B 1 134 ? 26.656 -29.25 -21.031 1 47.59 134 ASP B C 1
ATOM 4061 O O . ASP B 1 134 ? 25.844 -29.312 -21.953 1 47.59 134 ASP B O 1
ATOM 4065 N N . ASP B 1 135 ? 27.797 -29.766 -21.188 1 47.25 135 ASP B N 1
ATOM 4066 C CA . ASP B 1 135 ? 28.141 -30.797 -22.172 1 47.25 135 ASP B CA 1
ATOM 4067 C C . ASP B 1 135 ? 27.016 -31.797 -22.344 1 47.25 135 ASP B C 1
ATOM 4069 O O . ASP B 1 135 ? 26.797 -32.312 -23.438 1 47.25 135 ASP B O 1
ATOM 4073 N N . ASP B 1 136 ? 26.469 -32.375 -21.281 1 46.19 136 ASP B N 1
ATOM 4074 C CA . ASP B 1 136 ? 25.547 -33.531 -21.406 1 46.19 136 ASP B CA 1
ATOM 4075 C C . ASP B 1 136 ? 24.109 -33.031 -21.547 1 46.19 136 ASP B C 1
ATOM 4077 O O . ASP B 1 136 ? 23.188 -33.844 -21.703 1 46.19 136 ASP B O 1
ATOM 4081 N N . ALA B 1 137 ? 23.797 -31.766 -21.156 1 48.78 137 ALA B N 1
ATOM 4082 C CA . ALA B 1 137 ? 22.391 -31.391 -21.203 1 48.78 137 ALA B CA 1
ATOM 4083 C C . ALA B 1 137 ? 22.031 -30.75 -22.531 1 48.78 137 ALA B C 1
ATOM 4085 O O . ALA B 1 137 ? 22.828 -30 -23.094 1 48.78 137 ALA B O 1
ATOM 4086 N N . VAL B 1 138 ? 21.156 -31.203 -23.312 1 46.94 138 VAL B N 1
ATOM 4087 C CA . VAL B 1 138 ? 20.672 -30.875 -24.656 1 46.94 138 VAL B CA 1
ATOM 4088 C C . VAL B 1 138 ? 20.297 -29.406 -24.719 1 46.94 138 VAL B C 1
ATOM 4090 O O . VAL B 1 138 ? 20.5 -28.75 -25.766 1 46.94 138 VAL B O 1
ATOM 4093 N N . GLU B 1 139 ? 19.484 -28.812 -23.734 1 47.22 139 GLU B N 1
ATOM 4094 C CA . GLU B 1 139 ? 19.031 -27.422 -23.875 1 47.22 139 GLU B CA 1
ATOM 4095 C C . GLU B 1 139 ? 19.625 -26.547 -22.766 1 47.22 139 GLU B C 1
ATOM 4097 O O . GLU B 1 139 ? 19.719 -26.969 -21.625 1 47.22 139 GLU B O 1
ATOM 4102 N N . PRO B 1 140 ? 20.406 -25.547 -23.125 1 46.56 140 PRO B N 1
ATOM 4103 C CA . PRO B 1 140 ? 21 -24.594 -22.188 1 46.56 140 PRO B CA 1
ATOM 4104 C C . PRO B 1 140 ? 20.047 -24.188 -21.078 1 46.56 140 PRO B C 1
ATOM 4106 O O . PRO B 1 140 ? 18.922 -23.766 -21.344 1 46.56 140 PRO B O 1
ATOM 4109 N N . TYR B 1 141 ? 20.062 -24.938 -20 1 53.66 141 TYR B N 1
ATOM 4110 C CA . TYR B 1 141 ? 19.297 -24.578 -18.812 1 53.66 141 TYR B CA 1
ATOM 4111 C C . TYR B 1 141 ? 19.547 -23.125 -18.422 1 53.66 141 TYR B C 1
ATOM 4113 O O . TYR B 1 141 ? 20.688 -22.734 -18.141 1 53.66 141 TYR B O 1
ATOM 4121 N N . VAL B 1 142 ? 18.656 -22.219 -19 1 59.12 142 VAL B N 1
ATOM 4122 C CA . VAL B 1 142 ? 18.781 -20.828 -18.578 1 59.12 142 VAL B CA 1
ATOM 4123 C C . VAL B 1 142 ? 18.453 -20.703 -17.094 1 59.12 142 VAL B C 1
ATOM 4125 O O . VAL B 1 142 ? 17.328 -20.969 -16.672 1 59.12 142 VAL B O 1
ATOM 4128 N N . ASP B 1 143 ? 19.484 -20.469 -16.297 1 84.88 143 ASP B N 1
ATOM 4129 C CA . ASP B 1 143 ? 19.328 -20.438 -14.852 1 84.88 143 ASP B CA 1
ATOM 4130 C C . ASP B 1 143 ? 19.359 -19 -14.328 1 84.88 143 ASP B C 1
ATOM 4132 O O . ASP B 1 143 ? 19.094 -18.75 -13.156 1 84.88 143 ASP B O 1
ATOM 4136 N N . VAL B 1 144 ? 19.562 -18.047 -15.43 1 89.38 144 VAL B N 1
ATOM 4137 C CA . VAL B 1 144 ? 19.656 -16.656 -14.992 1 89.38 144 VAL B CA 1
ATOM 4138 C C . VAL B 1 144 ? 18.641 -15.82 -15.75 1 89.38 144 VAL B C 1
ATOM 4140 O O . VAL B 1 144 ? 18.531 -15.914 -16.969 1 89.38 144 VAL B O 1
ATOM 4143 N N . HIS B 1 145 ? 17.875 -15.07 -15.086 1 90.31 145 HIS B N 1
ATOM 4144 C CA . HIS B 1 145 ? 16.828 -14.242 -15.656 1 90.31 145 HIS B CA 1
ATOM 4145 C C . HIS B 1 145 ? 16.984 -12.781 -15.219 1 90.31 145 HIS B C 1
ATOM 4147 O O . HIS B 1 145 ? 17.672 -12.492 -14.242 1 90.31 145 HIS B O 1
ATOM 4153 N N . ASN B 1 146 ? 16.375 -11.883 -16.047 1 91.38 146 ASN B N 1
ATOM 4154 C CA . ASN B 1 146 ? 16.438 -10.453 -15.734 1 91.38 146 ASN B CA 1
ATOM 4155 C C . ASN B 1 146 ? 15.094 -9.773 -15.992 1 91.38 146 ASN B C 1
ATOM 4157 O O . ASN B 1 146 ? 14.461 -10.016 -17.016 1 91.38 146 ASN B O 1
ATOM 4161 N N . PHE B 1 147 ? 14.688 -9.008 -15.039 1 89.62 147 PHE B N 1
ATOM 4162 C CA . PHE B 1 147 ? 13.453 -8.25 -15.164 1 89.62 147 PHE B CA 1
ATOM 4163 C C . PHE B 1 147 ? 13.68 -6.785 -14.797 1 89.62 147 PHE B C 1
ATOM 4165 O O . PHE B 1 147 ? 14.695 -6.441 -14.188 1 89.62 147 PHE B O 1
ATOM 4172 N N . ASN B 1 148 ? 12.773 -5.926 -15.148 1 85.69 148 ASN B N 1
ATOM 4173 C CA . ASN B 1 148 ? 12.922 -4.496 -14.898 1 85.69 148 ASN B CA 1
ATOM 4174 C C . ASN B 1 148 ? 12.633 -4.148 -13.445 1 85.69 148 ASN B C 1
ATOM 4176 O O . ASN B 1 148 ? 13.305 -3.289 -12.867 1 85.69 148 ASN B O 1
ATOM 4180 N N . THR B 1 149 ? 11.641 -4.777 -12.883 1 83.94 149 THR B N 1
ATOM 4181 C CA . THR B 1 149 ? 11.234 -4.441 -11.516 1 83.94 149 THR B CA 1
ATOM 4182 C C . THR B 1 149 ? 11.18 -5.691 -10.648 1 83.94 149 THR B C 1
ATOM 4184 O O . THR B 1 149 ? 11.094 -6.809 -11.156 1 83.94 149 THR B O 1
ATOM 4187 N N . LEU B 1 150 ? 11.242 -5.477 -9.391 1 89.94 150 LEU B N 1
ATOM 4188 C CA . LEU B 1 150 ? 11.102 -6.566 -8.43 1 89.94 150 LEU B CA 1
ATOM 4189 C C . LEU B 1 150 ? 9.758 -7.262 -8.586 1 89.94 150 LEU B C 1
ATOM 4191 O O . LEU B 1 150 ? 9.672 -8.492 -8.508 1 89.94 150 LEU B O 1
ATOM 4195 N N . ASN B 1 151 ? 8.734 -6.527 -8.789 1 86.5 151 ASN B N 1
ATOM 4196 C CA . ASN B 1 151 ? 7.402 -7.102 -8.961 1 86.5 151 ASN B CA 1
ATOM 4197 C C . ASN B 1 151 ? 7.352 -8.07 -10.141 1 86.5 151 ASN B C 1
ATOM 4199 O O . ASN B 1 151 ? 6.766 -9.148 -10.039 1 86.5 151 ASN B O 1
ATOM 4203 N N . GLU B 1 152 ? 7.953 -7.652 -11.195 1 86.06 152 GLU B N 1
ATOM 4204 C CA . GLU B 1 152 ? 7.98 -8.516 -12.375 1 86.06 152 GLU B CA 1
ATOM 4205 C C . GLU B 1 152 ? 8.75 -9.805 -12.102 1 86.06 152 GLU B C 1
ATOM 4207 O O . GLU B 1 152 ? 8.344 -10.883 -12.547 1 86.06 152 GLU B O 1
ATOM 4212 N N . ALA B 1 153 ? 9.828 -9.672 -11.445 1 92.62 153 ALA B N 1
ATOM 4213 C CA . ALA B 1 153 ? 10.633 -10.836 -11.102 1 92.62 153 ALA B CA 1
ATOM 4214 C C . ALA B 1 153 ? 9.836 -11.812 -10.227 1 92.62 153 ALA B C 1
ATOM 4216 O O . ALA B 1 153 ? 9.812 -13.016 -10.5 1 92.62 153 ALA B O 1
ATOM 4217 N N . LEU B 1 154 ? 9.211 -11.297 -9.234 1 92.62 154 LEU B N 1
ATOM 4218 C CA . LEU B 1 154 ? 8.398 -12.125 -8.344 1 92.62 154 LEU B CA 1
ATOM 4219 C C . LEU B 1 154 ? 7.258 -12.781 -9.102 1 92.62 154 LEU B C 1
ATOM 4221 O O . LEU B 1 154 ? 6.957 -13.961 -8.883 1 92.62 154 LEU B O 1
ATOM 4225 N N . GLU B 1 155 ? 6.641 -11.969 -9.898 1 88.12 155 GLU B N 1
ATOM 4226 C CA . GLU B 1 155 ? 5.555 -12.508 -10.711 1 88.12 155 GLU B CA 1
ATOM 4227 C C . GLU B 1 155 ? 6.023 -13.703 -11.531 1 88.12 155 GLU B C 1
ATOM 4229 O O . GLU B 1 155 ? 5.328 -14.719 -11.617 1 88.12 155 GLU B O 1
ATOM 4234 N N . TRP B 1 156 ? 7.141 -13.523 -12.148 1 88.75 156 TRP B N 1
ATOM 4235 C CA . TRP B 1 156 ? 7.668 -14.609 -12.961 1 88.75 156 TRP B CA 1
ATOM 4236 C C . TRP B 1 156 ? 7.898 -15.859 -12.117 1 88.75 156 TRP B C 1
ATOM 4238 O O . TRP B 1 156 ? 7.52 -16.969 -12.516 1 88.75 156 TRP B O 1
ATOM 4248 N N . CYS B 1 157 ? 8.547 -15.758 -11.016 1 92 157 CYS B N 1
ATOM 4249 C CA . CYS B 1 157 ? 8.797 -16.875 -10.117 1 92 157 CYS B CA 1
ATOM 4250 C C . CYS B 1 157 ? 7.492 -17.562 -9.727 1 92 157 CYS B C 1
ATOM 4252 O O . CYS B 1 157 ? 7.398 -18.797 -9.758 1 92 157 CYS B O 1
ATOM 4254 N N . GLU B 1 158 ? 6.543 -16.75 -9.352 1 88.19 158 GLU B N 1
ATOM 4255 C CA . GLU B 1 158 ? 5.242 -17.266 -8.945 1 88.19 158 GLU B CA 1
ATOM 4256 C C . GLU B 1 158 ? 4.59 -18.047 -10.086 1 88.19 158 GLU B C 1
ATOM 4258 O O . GLU B 1 158 ? 4.004 -19.109 -9.859 1 88.19 158 GLU B O 1
ATOM 4263 N N . ASN B 1 159 ? 4.691 -17.531 -11.266 1 82.75 159 ASN B N 1
ATOM 4264 C CA . ASN B 1 159 ? 4.113 -18.203 -12.43 1 82.75 159 ASN B CA 1
ATOM 4265 C C . ASN B 1 159 ? 4.777 -19.547 -12.695 1 82.75 159 ASN B C 1
ATOM 4267 O O . ASN B 1 159 ? 4.102 -20.516 -13.047 1 82.75 159 ASN B O 1
ATOM 4271 N N . VAL B 1 160 ? 6.062 -19.578 -12.555 1 84.38 160 VAL B N 1
ATOM 4272 C CA . VAL B 1 160 ? 6.773 -20.828 -12.75 1 84.38 160 VAL B CA 1
ATOM 4273 C C . VAL B 1 160 ? 6.305 -21.859 -11.719 1 84.38 160 VAL B C 1
ATOM 4275 O O . VAL B 1 160 ? 6.062 -23.016 -12.055 1 84.38 160 VAL B O 1
ATOM 4278 N N . LEU B 1 161 ? 6.156 -21.469 -10.508 1 85 161 LEU B N 1
ATOM 4279 C CA . LEU B 1 161 ? 5.676 -22.375 -9.461 1 85 161 LEU B CA 1
ATOM 4280 C C . LEU B 1 161 ? 4.27 -22.875 -9.773 1 85 161 LEU B C 1
ATOM 4282 O O . LEU B 1 161 ? 3.943 -24.031 -9.523 1 85 161 LEU B O 1
ATOM 4286 N N . LEU B 1 162 ? 3.455 -21.969 -10.273 1 81.94 162 LEU B N 1
ATOM 4287 C CA . LEU B 1 162 ? 2.064 -22.297 -10.562 1 81.94 162 LEU B CA 1
ATOM 4288 C C . LEU B 1 162 ? 1.973 -23.281 -11.734 1 81.94 162 LEU B C 1
ATOM 4290 O O . LEU B 1 162 ? 0.974 -23.984 -11.875 1 81.94 162 LEU B O 1
ATOM 4294 N N . GLU B 1 163 ? 2.951 -23.156 -12.617 1 74.81 163 GLU B N 1
ATOM 4295 C CA . GLU B 1 163 ? 2.982 -24.156 -13.672 1 74.81 163 GLU B CA 1
ATOM 4296 C C . GLU B 1 163 ? 3.008 -25.578 -13.102 1 74.81 163 GLU B C 1
ATOM 4298 O O . GLU B 1 163 ? 2.357 -26.469 -13.625 1 74.81 163 GLU B O 1
ATOM 4303 N N . ALA B 1 164 ? 3.828 -25.656 -12.094 1 67.75 164 ALA B N 1
ATOM 4304 C CA . ALA B 1 164 ? 3.889 -26.953 -11.422 1 67.75 164 ALA B CA 1
ATOM 4305 C C . ALA B 1 164 ? 2.527 -27.328 -10.852 1 67.75 164 ALA B C 1
ATOM 4307 O O . ALA B 1 164 ? 2.133 -28.5 -10.906 1 67.75 164 ALA B O 1
ATOM 4308 N N . TYR B 1 165 ? 1.834 -26.422 -10.336 1 67.75 165 TYR B N 1
ATOM 4309 C CA . TYR B 1 165 ? 0.494 -26.609 -9.797 1 67.75 165 TYR B CA 1
ATOM 4310 C C . TYR B 1 165 ? -0.468 -27.094 -10.883 1 67.75 165 TYR B C 1
ATOM 4312 O O . TYR B 1 165 ? -1.233 -28.031 -10.672 1 67.75 165 TYR B O 1
ATOM 4320 N N . TYR B 1 166 ? -0.478 -26.422 -12.023 1 64.44 166 TYR B N 1
ATOM 4321 C CA . TYR B 1 166 ? -1.403 -26.734 -13.102 1 64.44 166 TYR B CA 1
ATOM 4322 C C . TYR B 1 166 ? -1.08 -28.094 -13.719 1 64.44 166 TYR B C 1
ATOM 4324 O O . TYR B 1 166 ? -1.982 -28.828 -14.141 1 64.44 166 TYR B O 1
ATOM 4332 N N . LYS B 1 167 ? 0.169 -28.328 -13.781 1 62.03 167 LYS B N 1
ATOM 4333 C CA . LYS B 1 167 ? 0.552 -29.656 -14.289 1 62.03 167 LYS B CA 1
ATOM 4334 C C . LYS B 1 167 ? -0.013 -30.766 -13.406 1 62.03 167 LYS B C 1
ATOM 4336 O O . LYS B 1 167 ? -0.509 -31.766 -13.922 1 62.03 167 LYS B O 1
ATOM 4341 N N . LYS B 1 168 ? -0.038 -30.469 -12.172 1 60.16 168 LYS B N 1
ATOM 4342 C CA . LYS B 1 168 ? -0.589 -31.453 -11.25 1 60.16 168 LYS B CA 1
ATOM 4343 C C . LYS B 1 168 ? -2.113 -31.469 -11.305 1 60.16 168 LYS B C 1
ATOM 4345 O O . LYS B 1 168 ? -2.734 -32.531 -11.25 1 60.16 168 LYS B O 1
ATOM 4350 N N . SER B 1 169 ? -2.58 -30.266 -11.32 1 58.16 169 SER B N 1
ATOM 4351 C CA . SER B 1 169 ? -4.035 -30.141 -11.359 1 58.16 169 SER B CA 1
ATOM 4352 C C . SER B 1 169 ? -4.605 -30.734 -12.641 1 58.16 169 SER B C 1
ATOM 4354 O O . SER B 1 169 ? -5.652 -31.391 -12.617 1 58.16 169 SER B O 1
ATOM 4356 N N . ASN B 1 170 ? -3.91 -30.219 -13.773 1 52.81 170 ASN B N 1
ATOM 4357 C CA . ASN B 1 170 ? -4.344 -30.781 -15.047 1 52.81 170 ASN B CA 1
ATOM 4358 C C . ASN B 1 170 ? -4.203 -32.312 -15.062 1 52.81 170 ASN B C 1
ATOM 4360 O O . ASN B 1 170 ? -5.035 -33 -15.648 1 52.81 170 ASN B O 1
ATOM 4364 N N . ARG B 1 171 ? -3.072 -32.781 -14.547 1 45.66 171 ARG B N 1
ATOM 4365 C CA . ARG B 1 171 ? -2.936 -34.25 -14.43 1 45.66 171 ARG B CA 1
ATOM 4366 C C . ARG B 1 171 ? -4.09 -34.844 -13.625 1 45.66 171 ARG B C 1
ATOM 4368 O O . ARG B 1 171 ? -4.586 -35.906 -13.961 1 45.66 171 ARG B O 1
ATOM 4375 N N . SER B 1 172 ? -4.398 -33.906 -12.656 1 44.66 172 SER B N 1
ATOM 4376 C CA . SER B 1 172 ? -5.551 -34.375 -11.891 1 44.66 172 SER B CA 1
ATOM 4377 C C . SER B 1 172 ? -6.836 -34.25 -12.703 1 44.66 172 SER B C 1
ATOM 4379 O O . SER B 1 172 ? -7.715 -35.125 -12.609 1 44.66 172 SER B O 1
ATOM 4381 N N . ILE B 1 173 ? -6.82 -33.062 -13.422 1 42.69 173 ILE B N 1
ATOM 4382 C CA . ILE B 1 173 ? -7.965 -32.906 -14.305 1 42.69 173 ILE B CA 1
ATOM 4383 C C . ILE B 1 173 ? -7.879 -33.906 -15.453 1 42.69 173 ILE B C 1
ATOM 4385 O O . ILE B 1 173 ? -8.883 -34.5 -15.836 1 42.69 173 ILE B O 1
ATOM 4389 N N . MET B 1 174 ? -6.598 -33.812 -16.25 1 38.22 174 MET B N 1
ATOM 4390 C CA . MET B 1 174 ? -6.441 -34.812 -17.297 1 38.22 174 MET B CA 1
ATOM 4391 C C . MET B 1 174 ? -6.773 -36.188 -16.781 1 38.22 174 MET B C 1
ATOM 4393 O O . MET B 1 174 ? -7.344 -37 -17.5 1 38.22 174 MET B O 1
ATOM 4397 N N . LEU B 1 175 ? -6.273 -36.469 -15.656 1 35.97 175 LEU B N 1
ATOM 4398 C CA . LEU B 1 175 ? -6.73 -37.781 -15.18 1 35.97 175 LEU B CA 1
ATOM 4399 C C . LEU B 1 175 ? -8.25 -37.812 -15.039 1 35.97 175 LEU B C 1
ATOM 4401 O O . LEU B 1 175 ? -8.867 -38.875 -15.125 1 35.97 175 LEU B O 1
ATOM 4405 N N . GLU B 1 176 ? -8.781 -36.531 -14.688 1 38.12 176 GLU B N 1
ATOM 4406 C CA . GLU B 1 176 ? -10.242 -36.562 -14.695 1 38.12 176 GLU B CA 1
ATOM 4407 C C . GLU B 1 176 ? -10.805 -36.094 -16.031 1 38.12 176 GLU B C 1
ATOM 4409 O O . GLU B 1 176 ? -12.023 -36.062 -16.219 1 38.12 176 GLU B O 1
ATOM 4414 N N . GLY B 1 177 ? -10.258 -36.062 -17.234 1 32.53 177 GLY B N 1
ATOM 4415 C CA . GLY B 1 177 ? -10.641 -35.938 -18.625 1 32.53 177 GLY B CA 1
ATOM 4416 C C . GLY B 1 177 ? -10.672 -34.5 -19.094 1 32.53 177 GLY B C 1
ATOM 4417 O O . GLY B 1 177 ? -11.039 -34.219 -20.25 1 32.53 177 GLY B O 1
ATOM 4418 N N . LYS B 1 178 ? -11.031 -33.375 -18.469 1 33.56 178 LYS B N 1
ATOM 4419 C CA . LYS B 1 178 ? -11.469 -32.125 -19.078 1 33.56 178 LYS B CA 1
ATOM 4420 C C . LYS B 1 178 ? -10.305 -31.141 -19.234 1 33.56 178 LYS B C 1
ATOM 4422 O O . LYS B 1 178 ? -9.43 -31.094 -18.359 1 33.56 178 LYS B O 1
ATOM 4427 N N . SER B 1 179 ? -9.828 -30.516 -20.469 1 29.84 179 SER B N 1
ATOM 4428 C CA . SER B 1 179 ? -8.766 -29.734 -21.094 1 29.84 179 SER B CA 1
ATOM 4429 C C . SER B 1 179 ? -8.719 -28.312 -20.516 1 29.84 179 SER B C 1
ATOM 4431 O O . SER B 1 179 ? -9.625 -27.516 -20.75 1 29.84 179 SER B O 1
ATOM 4433 N N . VAL B 1 180 ? -8.555 -27.969 -19.391 1 31.06 180 VAL B N 1
ATOM 4434 C CA . VAL B 1 180 ? -8.445 -26.547 -19.047 1 31.06 180 VAL B CA 1
ATOM 4435 C C . VAL B 1 180 ? -7.23 -25.953 -19.75 1 31.06 180 VAL B C 1
ATOM 4437 O O . VAL B 1 180 ? -6.121 -26.484 -19.656 1 31.06 180 VAL B O 1
ATOM 4440 N N . ALA B 1 181 ? -7.383 -25.094 -20.734 1 29.66 181 ALA B N 1
ATOM 4441 C CA . ALA B 1 181 ? -6.379 -24.438 -21.578 1 29.66 181 ALA B CA 1
ATOM 4442 C C . ALA B 1 181 ? -5.344 -23.703 -20.734 1 29.66 181 ALA B C 1
ATOM 4444 O O . ALA B 1 181 ? -5.688 -22.828 -19.938 1 29.66 181 ALA B O 1
ATOM 4445 N N . ILE B 1 182 ? -4.395 -24.234 -20.188 1 31.5 182 ILE B N 1
ATOM 4446 C CA . ILE B 1 182 ? -3.158 -23.641 -19.672 1 31.5 182 ILE B CA 1
ATOM 4447 C C . ILE B 1 182 ? -2.52 -22.781 -20.766 1 31.5 182 ILE B C 1
ATOM 4449 O O . ILE B 1 182 ? -2.461 -23.172 -21.922 1 31.5 182 ILE B O 1
ATOM 4453 N N . PRO B 1 183 ? -2.438 -21.453 -20.672 1 30.2 183 PRO B N 1
ATOM 4454 C CA . PRO B 1 183 ? -1.677 -20.891 -21.781 1 30.2 183 PRO B CA 1
ATOM 4455 C C . PRO B 1 183 ? -0.462 -21.734 -22.172 1 30.2 183 PRO B C 1
ATOM 4457 O O . PRO B 1 183 ? 0.231 -22.25 -21.281 1 30.2 183 PRO B O 1
ATOM 4460 N N . THR B 1 184 ? -0.507 -22.438 -23.266 1 28.47 184 THR B N 1
ATOM 4461 C CA . THR B 1 184 ? 0.3 -23.453 -23.938 1 28.47 184 THR B CA 1
ATOM 4462 C C . THR B 1 184 ? 1.758 -23.016 -24.031 1 28.47 184 THR B C 1
ATOM 4464 O O . THR B 1 184 ? 2.645 -23.828 -24.281 1 28.47 184 THR B O 1
ATOM 4467 N N . ASN B 1 185 ? 2.037 -21.656 -24.188 1 30.38 185 ASN B N 1
ATOM 4468 C CA . ASN B 1 185 ? 3.35 -21.547 -24.812 1 30.38 185 ASN B CA 1
ATOM 4469 C C . ASN B 1 185 ? 4.457 -22.016 -23.875 1 30.38 185 ASN B C 1
ATOM 4471 O O . ASN B 1 185 ? 5.641 -21.875 -24.188 1 30.38 185 ASN B O 1
ATOM 4475 N N . TYR B 1 186 ? 4.27 -21.844 -22.594 1 28.17 186 TYR B N 1
ATOM 4476 C CA . TYR B 1 186 ? 5.539 -22.031 -21.906 1 28.17 186 TYR B CA 1
ATOM 4477 C C . TYR B 1 186 ? 5.828 -23.516 -21.672 1 28.17 186 TYR B C 1
ATOM 4479 O O . TYR B 1 186 ? 5.312 -24.125 -20.734 1 28.17 186 TYR B O 1
ATOM 4487 N N . HIS B 1 187 ? 5.914 -24.312 -22.703 1 28.05 187 HIS B N 1
ATOM 4488 C CA . HIS B 1 187 ? 6.336 -25.703 -22.672 1 28.05 187 HIS B CA 1
ATOM 4489 C C . HIS B 1 187 ? 7.688 -25.859 -21.969 1 28.05 187 HIS B C 1
ATOM 4491 O O . HIS B 1 187 ? 8.734 -25.766 -22.609 1 28.05 187 HIS B O 1
ATOM 4497 N N . SER B 1 188 ? 8.078 -25.062 -20.953 1 30.92 188 SER B N 1
ATOM 4498 C CA . SER B 1 188 ? 9.398 -25.516 -20.531 1 30.92 188 SER B CA 1
ATOM 4499 C C . SER B 1 188 ? 9.359 -26.953 -20.031 1 30.92 188 SER B C 1
ATOM 4501 O O . SER B 1 188 ? 8.383 -27.375 -19.406 1 30.92 188 SER B O 1
ATOM 4503 N N . ASN B 1 189 ? 9.961 -27.828 -20.75 1 29.08 189 ASN B N 1
ATOM 4504 C CA . ASN B 1 189 ? 10.367 -29.203 -20.469 1 29.08 189 ASN B CA 1
ATOM 4505 C C . ASN B 1 189 ? 10.938 -29.344 -19.062 1 29.08 189 ASN B C 1
ATOM 4507 O O . ASN B 1 189 ? 12.148 -29.234 -18.875 1 29.08 189 ASN B O 1
ATOM 4511 N N . VAL B 1 190 ? 10.406 -28.734 -18.078 1 30.95 190 VAL B N 1
ATOM 4512 C CA . VAL B 1 190 ? 10.938 -29.141 -16.781 1 30.95 190 VAL B CA 1
ATOM 4513 C C . VAL B 1 190 ? 10.797 -30.656 -16.625 1 30.95 190 VAL B C 1
ATOM 4515 O O . VAL B 1 190 ? 9.688 -31.188 -16.578 1 30.95 190 VAL B O 1
ATOM 4518 N N . THR B 1 191 ? 11.625 -31.406 -17.234 1 29.7 191 THR B N 1
ATOM 4519 C CA . THR B 1 191 ? 11.82 -32.812 -16.969 1 29.7 191 THR B CA 1
ATOM 4520 C C . THR B 1 191 ? 11.891 -33.094 -15.477 1 29.7 191 THR B C 1
ATOM 4522 O O . THR B 1 191 ? 12.766 -32.562 -14.781 1 29.7 191 THR B O 1
ATOM 4525 N N . ASP B 1 192 ? 10.805 -33.219 -14.75 1 32.44 192 ASP B N 1
ATOM 4526 C CA . ASP B 1 192 ? 10.727 -33.812 -13.414 1 32.44 192 ASP B CA 1
ATOM 4527 C C . ASP B 1 192 ? 11.531 -35.094 -13.344 1 32.44 192 ASP B C 1
ATOM 4529 O O . ASP B 1 192 ? 11.156 -36.125 -13.938 1 32.44 192 ASP B O 1
ATOM 4533 N N . THR B 1 193 ? 12.812 -35.125 -13.406 1 31.81 193 THR B N 1
ATOM 4534 C CA . THR B 1 193 ? 13.477 -36.344 -12.977 1 31.81 193 THR B CA 1
ATOM 4535 C C . THR B 1 193 ? 12.859 -36.875 -11.68 1 31.81 193 THR B C 1
ATOM 4537 O O . THR B 1 193 ? 12.312 -36.094 -10.891 1 31.81 193 THR B O 1
ATOM 4540 N N . HIS B 1 194 ? 12.578 -38.219 -11.414 1 34.56 194 HIS B N 1
ATOM 4541 C CA . HIS B 1 194 ? 12.07 -39.125 -10.391 1 34.56 194 HIS B CA 1
ATOM 4542 C C . HIS B 1 194 ? 12.594 -38.781 -9.008 1 34.56 194 HIS B C 1
ATOM 4544 O O . HIS B 1 194 ? 12.312 -39.469 -8.031 1 34.56 194 HIS B O 1
ATOM 4550 N N . PHE B 1 195 ? 13.773 -38.062 -8.82 1 36.09 195 PHE B N 1
ATOM 4551 C CA . PHE B 1 195 ? 14.25 -37.844 -7.457 1 36.09 195 PHE B CA 1
ATOM 4552 C C . PHE B 1 195 ? 13.477 -36.688 -6.797 1 36.09 195 PHE B C 1
ATOM 4554 O O . PHE B 1 195 ? 13.398 -35.594 -7.34 1 36.09 195 PHE B O 1
ATOM 4561 N N . VAL B 1 196 ? 12.461 -36.906 -5.934 1 46.16 196 VAL B N 1
ATOM 4562 C CA . VAL B 1 196 ? 11.539 -36.094 -5.172 1 46.16 196 VAL B CA 1
ATOM 4563 C C . VAL B 1 196 ? 12.32 -35 -4.43 1 46.16 196 VAL B C 1
ATOM 4565 O O . VAL B 1 196 ? 13 -35.281 -3.441 1 46.16 196 VAL B O 1
ATOM 4568 N N . THR B 1 197 ? 12.859 -34.094 -5.035 1 57.16 197 THR B N 1
ATOM 4569 C CA . THR B 1 197 ? 13.539 -32.969 -4.367 1 57.16 197 THR B CA 1
ATOM 4570 C C . THR B 1 197 ? 12.594 -32.25 -3.414 1 57.16 197 THR B C 1
ATOM 4572 O O . THR B 1 197 ? 11.375 -32.344 -3.545 1 57.16 197 THR B O 1
ATOM 4575 N N . PRO B 1 198 ? 13.109 -31.828 -2.299 1 54.03 198 PRO B N 1
ATOM 4576 C CA . PRO B 1 198 ? 12.312 -31.062 -1.342 1 54.03 198 PRO B CA 1
ATOM 4577 C C . PRO B 1 198 ? 11.477 -29.969 -2.012 1 54.03 198 PRO B C 1
ATOM 4579 O O . PRO B 1 198 ? 10.352 -29.703 -1.588 1 54.03 198 PRO B O 1
ATOM 4582 N N . ARG B 1 199 ? 11.969 -29.547 -3.061 1 66 199 ARG B N 1
ATOM 4583 C CA . ARG B 1 199 ? 11.242 -28.516 -3.791 1 66 199 ARG B CA 1
ATOM 4584 C C . ARG B 1 199 ? 9.969 -29.078 -4.41 1 66 199 ARG B C 1
ATOM 4586 O O . ARG B 1 199 ? 8.891 -28.484 -4.281 1 66 199 ARG B O 1
ATOM 4593 N N . ALA B 1 200 ? 10.219 -30.125 -5.055 1 57.72 200 ALA B N 1
ATOM 4594 C CA . ALA B 1 200 ? 9.094 -30.766 -5.727 1 57.72 200 ALA B CA 1
ATOM 4595 C C . ALA B 1 200 ? 8.047 -31.25 -4.719 1 57.72 200 ALA B C 1
ATOM 4597 O O . ALA B 1 200 ? 6.848 -31.125 -4.957 1 57.72 200 ALA B O 1
ATOM 4598 N N . GLN B 1 201 ? 8.578 -31.672 -3.576 1 60.28 201 GLN B N 1
ATOM 4599 C CA . GLN B 1 201 ? 7.676 -32.156 -2.527 1 60.28 201 GLN B CA 1
ATOM 4600 C C . GLN B 1 201 ? 6.805 -31.016 -1.996 1 60.28 201 GLN B C 1
ATOM 4602 O O . GLN B 1 201 ? 5.602 -31.188 -1.8 1 60.28 201 GLN B O 1
ATOM 4607 N N . GLN B 1 202 ? 7.391 -29.906 -1.806 1 62.97 202 GLN B N 1
ATOM 4608 C CA . GLN B 1 202 ? 6.645 -28.781 -1.266 1 62.97 202 GLN B CA 1
ATOM 4609 C C . GLN B 1 202 ? 5.605 -28.281 -2.264 1 62.97 202 GLN B C 1
ATOM 4611 O O . GLN B 1 202 ? 4.453 -28.031 -1.897 1 62.97 202 GLN B O 1
ATOM 4616 N N . ALA B 1 203 ? 6.039 -28.156 -3.43 1 63.22 203 ALA B N 1
ATOM 4617 C CA . ALA B 1 203 ? 5.117 -27.688 -4.457 1 63.22 203 ALA B CA 1
ATOM 4618 C C . ALA B 1 203 ? 3.971 -28.672 -4.66 1 63.22 203 ALA B C 1
ATOM 4620 O O . ALA B 1 203 ? 2.814 -28.266 -4.797 1 63.22 203 ALA B O 1
ATOM 4621 N N . CYS B 1 204 ? 4.305 -29.922 -4.695 1 59.59 204 CYS B N 1
ATOM 4622 C CA . CYS B 1 204 ? 3.295 -30.953 -4.859 1 59.59 204 CYS B CA 1
ATOM 4623 C C . CYS B 1 204 ? 2.336 -30.969 -3.674 1 59.59 204 CYS B C 1
ATOM 4625 O O . CYS B 1 204 ? 1.126 -31.125 -3.852 1 59.59 204 CYS B O 1
ATOM 4627 N N . ALA B 1 205 ? 2.924 -30.859 -2.547 1 61.72 205 ALA B N 1
ATOM 4628 C CA . ALA B 1 205 ? 2.094 -30.828 -1.346 1 61.72 205 ALA B CA 1
ATOM 4629 C C . ALA B 1 205 ? 1.147 -29.625 -1.366 1 61.72 205 ALA B C 1
ATOM 4631 O O . ALA B 1 205 ? -0.025 -29.75 -1.004 1 61.72 205 ALA B O 1
ATOM 4632 N N . ALA B 1 206 ? 1.688 -28.578 -1.73 1 66.38 206 ALA B N 1
ATOM 4633 C CA . ALA B 1 206 ? 0.864 -27.375 -1.833 1 66.38 206 ALA B CA 1
ATOM 4634 C C . ALA B 1 206 ? -0.252 -27.562 -2.857 1 66.38 206 ALA B C 1
ATOM 4636 O O . ALA B 1 206 ? -1.401 -27.203 -2.605 1 66.38 206 ALA B O 1
ATOM 4637 N N . ALA B 1 207 ? 0.078 -28.094 -3.941 1 61 207 ALA B N 1
ATOM 4638 C CA . ALA B 1 207 ? -0.91 -28.328 -4.988 1 61 207 ALA B CA 1
ATOM 4639 C C . ALA B 1 207 ? -1.989 -29.297 -4.512 1 61 207 ALA B C 1
ATOM 4641 O O . ALA B 1 207 ? -3.182 -29.062 -4.719 1 61 207 ALA B O 1
ATOM 4642 N N . SER B 1 208 ? -1.539 -30.375 -3.912 1 59.94 208 SER B N 1
ATOM 4643 C CA . SER B 1 208 ? -2.469 -31.391 -3.4 1 59.94 208 SER B CA 1
ATOM 4644 C C . SER B 1 208 ? -3.408 -30.781 -2.357 1 59.94 208 SER B C 1
ATOM 4646 O O . SER B 1 208 ? -4.598 -31.109 -2.33 1 59.94 208 SER B O 1
ATOM 4648 N N . LEU B 1 209 ? -2.865 -30 -1.577 1 56.91 209 LEU B N 1
ATOM 4649 C CA . LEU B 1 209 ? -3.656 -29.344 -0.545 1 56.91 209 LEU B CA 1
ATOM 4650 C C . LEU B 1 209 ? -4.75 -28.484 -1.167 1 56.91 209 LEU B C 1
ATOM 4652 O O . LEU B 1 209 ? -5.902 -28.516 -0.732 1 56.91 209 LEU B O 1
ATOM 4656 N N . VAL B 1 210 ? -4.379 -27.812 -2.092 1 57.84 210 VAL B N 1
ATOM 4657 C CA . VAL B 1 210 ? -5.332 -26.906 -2.727 1 57.84 210 VAL B CA 1
ATOM 4658 C C . VAL B 1 210 ? -6.395 -27.703 -3.473 1 57.84 210 VAL B C 1
ATOM 4660 O O . VAL B 1 210 ? -7.586 -27.406 -3.391 1 57.84 210 VAL B O 1
ATOM 4663 N N . ILE B 1 211 ? -5.918 -28.719 -4.172 1 57.81 211 ILE B N 1
ATOM 4664 C CA . ILE B 1 211 ? -6.816 -29.531 -4.984 1 57.81 211 ILE B CA 1
ATOM 4665 C C . ILE B 1 211 ? -7.785 -30.281 -4.078 1 57.81 211 ILE B C 1
ATOM 4667 O O . ILE B 1 211 ? -8.961 -30.453 -4.41 1 57.81 211 ILE B O 1
ATOM 4671 N N . SER B 1 212 ? -7.254 -30.797 -2.982 1 56.62 212 SER B N 1
ATOM 4672 C CA . SER B 1 212 ? -8.078 -31.562 -2.049 1 56.62 212 SER B CA 1
ATOM 4673 C C . SER B 1 212 ? -9.086 -30.656 -1.339 1 56.62 212 SER B C 1
ATOM 4675 O O . SER B 1 212 ? -10.25 -31.016 -1.191 1 56.62 212 SER B O 1
ATOM 4677 N N . LYS B 1 213 ? -8.562 -29.594 -0.919 1 54.19 213 LYS B N 1
ATOM 4678 C CA . LYS B 1 213 ? -9.414 -28.703 -0.124 1 54.19 213 LYS B CA 1
ATOM 4679 C C . LYS B 1 213 ? -10.367 -27.922 -1.014 1 54.19 213 LYS B C 1
ATOM 4681 O O . LYS B 1 213 ? -11.461 -27.547 -0.583 1 54.19 213 LYS B O 1
ATOM 4686 N N . HIS B 1 214 ? -9.906 -27.75 -2.18 1 53.09 214 HIS B N 1
ATOM 4687 C CA . HIS B 1 214 ? -10.711 -26.938 -3.09 1 53.09 214 HIS B CA 1
ATOM 4688 C C . HIS B 1 214 ? -10.844 -27.609 -4.449 1 53.09 214 HIS B C 1
ATOM 4690 O O . HIS B 1 214 ? -10.273 -27.141 -5.438 1 53.09 214 HIS B O 1
ATOM 4696 N N . PRO B 1 215 ? -11.578 -28.703 -4.371 1 47.41 215 PRO B N 1
ATOM 4697 C CA . PRO B 1 215 ? -11.711 -29.422 -5.641 1 47.41 215 PRO B CA 1
ATOM 4698 C C . PRO B 1 215 ? -12.344 -28.578 -6.738 1 47.41 215 PRO B C 1
ATOM 4700 O O . PRO B 1 215 ? -13.125 -27.672 -6.441 1 47.41 215 PRO B O 1
ATOM 4703 N N . HIS B 1 216 ? -11.758 -28.422 -7.898 1 48.53 216 HIS B N 1
ATOM 4704 C CA . HIS B 1 216 ? -12.305 -27.719 -9.047 1 48.53 216 HIS B CA 1
ATOM 4705 C C . HIS B 1 216 ? -13.797 -27.984 -9.203 1 48.53 216 HIS B C 1
ATOM 4707 O O . HIS B 1 216 ? -14.234 -29.141 -9.172 1 48.53 216 HIS B O 1
ATOM 4713 N N . PRO B 1 217 ? -14.641 -26.891 -8.922 1 43.91 217 PRO B N 1
ATOM 4714 C CA . PRO B 1 217 ? -16.016 -27.25 -9.25 1 43.91 217 PRO B CA 1
ATOM 4715 C C . PRO B 1 217 ? -16.156 -27.922 -10.617 1 43.91 217 PRO B C 1
ATOM 4717 O O . PRO B 1 217 ? -15.375 -27.625 -11.523 1 43.91 217 PRO B O 1
ATOM 4720 N N . LYS B 1 218 ? -16.688 -29.031 -10.727 1 38.81 218 LYS B N 1
ATOM 4721 C CA . LYS B 1 218 ? -17.078 -29.688 -11.969 1 38.81 218 LYS B CA 1
ATOM 4722 C C . LYS B 1 218 ? -17.656 -28.688 -12.961 1 38.81 218 LYS B C 1
ATOM 4724 O O . LYS B 1 218 ? -18.453 -27.812 -12.578 1 38.81 218 LYS B O 1
ATOM 4729 N N . GLN B 1 219 ? -16.875 -28.234 -13.977 1 39.81 219 GLN B N 1
ATOM 4730 C CA . GLN B 1 219 ? -17.438 -27.547 -15.125 1 39.81 219 GLN B CA 1
ATOM 4731 C C . GLN B 1 219 ? -18.891 -27.953 -15.344 1 39.81 219 GLN B C 1
ATOM 4733 O O . GLN B 1 219 ? -19.172 -28.938 -16.031 1 39.81 219 GLN B O 1
ATOM 4738 N N . GLN B 1 220 ? -19.719 -28.062 -14.383 1 37.41 220 GLN B N 1
ATOM 4739 C CA . GLN B 1 220 ? -21 -28.531 -14.922 1 37.41 220 GLN B CA 1
ATOM 4740 C C . GLN B 1 220 ? -21.391 -27.734 -16.172 1 37.41 220 GLN B C 1
ATOM 4742 O O . GLN B 1 220 ? -20.703 -26.797 -16.562 1 37.41 220 GLN B O 1
ATOM 4747 N N . SER B 1 221 ? -22.906 -27.281 -16.234 1 36.53 221 SER B N 1
ATOM 4748 C CA . SER B 1 221 ? -23.844 -27.047 -17.328 1 36.53 221 SER B CA 1
ATOM 4749 C C . SER B 1 221 ? -23.5 -25.781 -18.078 1 36.53 221 SER B C 1
ATOM 4751 O O . SER B 1 221 ? -22.906 -24.859 -17.531 1 36.53 221 SER B O 1
ATOM 4753 N N . HIS B 1 222 ? -23.453 -25.688 -19.469 1 36.47 222 HIS B N 1
ATOM 4754 C CA . HIS B 1 222 ? -23.547 -24.797 -20.625 1 36.47 222 HIS B CA 1
ATOM 4755 C C . HIS B 1 222 ? -24.344 -23.547 -20.281 1 36.47 222 HIS B C 1
ATOM 4757 O O . HIS B 1 222 ? -24.703 -22.766 -21.172 1 36.47 222 HIS B O 1
ATOM 4763 N N . ASN B 1 223 ? -25.016 -23.344 -19.125 1 41.78 223 ASN B N 1
ATOM 4764 C CA . ASN B 1 223 ? -25.906 -22.188 -19.094 1 41.78 223 ASN B CA 1
ATOM 4765 C C . ASN B 1 223 ? -25.141 -20.906 -18.75 1 41.78 223 ASN B C 1
ATOM 4767 O O . ASN B 1 223 ? -24.297 -20.906 -17.844 1 41.78 223 ASN B O 1
ATOM 4771 N N . THR B 1 224 ? -25.078 -19.844 -19.578 1 46.28 224 THR B N 1
ATOM 4772 C CA . THR B 1 224 ? -24.547 -18.484 -19.641 1 46.28 224 THR B CA 1
ATOM 4773 C C . THR B 1 224 ? -24.5 -17.859 -18.25 1 46.28 224 THR B C 1
ATOM 4775 O O . THR B 1 224 ? -23.625 -17.031 -17.969 1 46.28 224 THR B O 1
ATOM 4778 N N . VAL B 1 225 ? -25.547 -18.016 -17.5 1 46.94 225 VAL B N 1
ATOM 4779 C CA . VAL B 1 225 ? -25.719 -17.328 -16.234 1 46.94 225 VAL B CA 1
ATOM 4780 C C . VAL B 1 225 ? -24.703 -17.828 -15.219 1 46.94 225 VAL B C 1
ATOM 4782 O O . VAL B 1 225 ? -24.266 -17.078 -14.336 1 46.94 225 VAL B O 1
ATOM 4785 N N . ALA B 1 226 ? -24.125 -19 -15.414 1 53.5 226 ALA B N 1
ATOM 4786 C CA . ALA B 1 226 ? -23.359 -19.734 -14.422 1 53.5 226 ALA B CA 1
ATOM 4787 C C . ALA B 1 226 ? -21.891 -19.328 -14.453 1 53.5 226 ALA B C 1
ATOM 4789 O O . ALA B 1 226 ? -21.172 -19.516 -13.469 1 53.5 226 ALA B O 1
ATOM 4790 N N . ARG B 1 227 ? -21.609 -18.484 -15.391 1 61.91 227 ARG B N 1
ATOM 4791 C CA . ARG B 1 227 ? -20.188 -18.312 -15.586 1 61.91 227 ARG B CA 1
ATOM 4792 C C . ARG B 1 227 ? -19.609 -17.297 -14.617 1 61.91 227 ARG B C 1
ATOM 4794 O O . ARG B 1 227 ? -18.594 -17.547 -13.961 1 61.91 227 ARG B O 1
ATOM 4801 N N . PRO B 1 228 ? -20.297 -16.141 -14.508 1 57.5 228 PRO B N 1
ATOM 4802 C CA . PRO B 1 228 ? -19.703 -15.219 -13.547 1 57.5 228 PRO B CA 1
ATOM 4803 C C . PRO B 1 228 ? -19.672 -15.781 -12.125 1 57.5 228 PRO B C 1
ATOM 4805 O O . PRO B 1 228 ? -18.734 -15.523 -11.375 1 57.5 228 PRO B O 1
ATOM 4808 N N . VAL B 1 229 ? -20.703 -16.531 -11.93 1 57.38 229 VAL B N 1
ATOM 4809 C CA . VAL B 1 229 ? -20.812 -17.141 -10.609 1 57.38 229 VAL B CA 1
ATOM 4810 C C . VAL B 1 229 ? -19.625 -18.078 -10.367 1 57.38 229 VAL B C 1
ATOM 4812 O O . VAL B 1 229 ? -18.984 -18.031 -9.312 1 57.38 229 VAL B O 1
ATOM 4815 N N . SER B 1 230 ? -19.422 -18.797 -11.406 1 61.84 230 SER B N 1
AT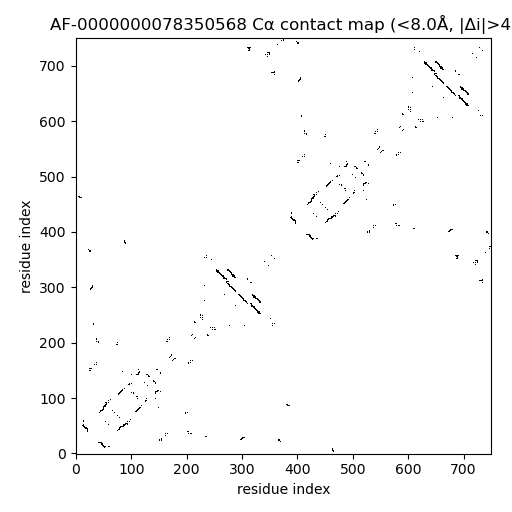OM 4816 C CA . SER B 1 230 ? -18.359 -19.781 -11.258 1 61.84 230 SER B CA 1
ATOM 4817 C C . SER B 1 230 ? -17 -19.109 -11.062 1 61.84 230 SER B C 1
ATOM 4819 O O . SER B 1 230 ? -16.188 -19.562 -10.266 1 61.84 230 SER B O 1
ATOM 4821 N N . ILE B 1 231 ? -16.891 -18.078 -11.719 1 60.03 231 ILE B N 1
ATOM 4822 C CA . ILE B 1 231 ? -15.641 -17.344 -11.648 1 60.03 231 ILE B CA 1
ATOM 4823 C C . ILE B 1 231 ? -15.469 -16.734 -10.258 1 60.03 231 ILE B C 1
ATOM 4825 O O . ILE B 1 231 ? -14.398 -16.844 -9.656 1 60.03 231 ILE B O 1
ATOM 4829 N N . LEU B 1 232 ? -16.578 -16.125 -9.898 1 62.94 232 LEU B N 1
ATOM 4830 C CA . LEU B 1 232 ? -16.516 -15.477 -8.594 1 62.94 232 LEU B CA 1
ATOM 4831 C C . LEU B 1 232 ? -16.312 -16.516 -7.488 1 62.94 232 LEU B C 1
ATOM 4833 O O . LEU B 1 232 ? -15.594 -16.25 -6.52 1 62.94 232 LEU B O 1
ATOM 4837 N N . LEU B 1 233 ? -16.938 -17.594 -7.715 1 58.66 233 LEU B N 1
ATOM 4838 C CA . LEU B 1 233 ? -16.844 -18.656 -6.715 1 58.66 233 LEU B CA 1
ATOM 4839 C C . LEU B 1 233 ? -15.422 -19.219 -6.668 1 58.66 233 LEU B C 1
ATOM 4841 O O . LEU B 1 233 ? -14.922 -19.562 -5.598 1 58.66 233 LEU B O 1
ATOM 4845 N N . GLN B 1 234 ? -14.953 -19.391 -7.832 1 57.94 234 GLN B N 1
ATOM 4846 C CA . GLN B 1 234 ? -13.578 -19.875 -7.879 1 57.94 234 GLN B CA 1
ATOM 4847 C C . GLN B 1 234 ? -12.617 -18.891 -7.207 1 57.94 234 GLN B C 1
ATOM 4849 O O . GLN B 1 234 ? -11.586 -19.297 -6.672 1 57.94 234 GLN B O 1
ATOM 4854 N N . ALA B 1 235 ? -12.961 -17.703 -7.484 1 54.75 235 ALA B N 1
ATOM 4855 C CA . ALA B 1 235 ? -12.141 -16.656 -6.883 1 54.75 235 ALA B CA 1
ATOM 4856 C C . ALA B 1 235 ? -12.203 -16.703 -5.359 1 54.75 235 ALA B C 1
ATOM 4858 O O . ALA B 1 235 ? -11.242 -16.344 -4.68 1 54.75 235 ALA B O 1
ATOM 4859 N N . PHE B 1 236 ? -13.438 -17.125 -4.832 1 53.19 236 PHE B N 1
ATOM 4860 C CA . PHE B 1 236 ? -13.664 -17.141 -3.393 1 53.19 236 PHE B CA 1
ATOM 4861 C C . PHE B 1 236 ? -13.789 -18.578 -2.885 1 53.19 236 PHE B C 1
ATOM 4863 O O . PHE B 1 236 ? -14.164 -19.484 -3.639 1 53.19 236 PHE B O 1
ATOM 4870 N N . SER B 1 237 ? -13.266 -18.984 -1.786 1 50.03 237 SER B N 1
ATOM 4871 C CA . SER B 1 237 ? -13.195 -20.344 -1.244 1 50.03 237 SER B CA 1
ATOM 4872 C C . SER B 1 237 ? -14.359 -21.188 -1.733 1 50.03 237 SER B C 1
ATOM 4874 O O . SER B 1 237 ? -15.508 -20.75 -1.719 1 50.03 237 SER B O 1
ATOM 4876 N N . GLU B 1 238 ? -14.188 -22.109 -2.688 1 45.22 238 GLU B N 1
ATOM 4877 C CA . GLU B 1 238 ? -15.039 -23.141 -3.26 1 45.22 238 GLU B CA 1
ATOM 4878 C C . GLU B 1 238 ? -16.078 -23.625 -2.252 1 45.22 238 GLU B C 1
ATOM 4880 O O . GLU B 1 238 ? -17.188 -24.016 -2.633 1 45.22 238 GLU B O 1
ATOM 4885 N N . GLY B 1 239 ? -15.695 -23.609 -1.034 1 46.31 239 GLY B N 1
ATOM 4886 C CA . GLY B 1 239 ? -16.625 -24.281 -0.132 1 46.31 239 GLY B CA 1
ATOM 4887 C C . GLY B 1 239 ? -17.766 -23.391 0.318 1 46.31 239 GLY B C 1
ATOM 4888 O O . GLY B 1 239 ? -18.484 -23.734 1.265 1 46.31 239 GLY B O 1
ATOM 4889 N N . SER B 1 240 ? -17.797 -22.328 -0.254 1 52.59 240 SER B N 1
ATOM 4890 C CA . SER B 1 240 ? -18.688 -21.391 0.422 1 52.59 240 SER B CA 1
ATOM 4891 C C . SER B 1 240 ? -20.141 -21.594 -0.02 1 52.59 240 SER B C 1
ATOM 4893 O O . SER B 1 240 ? -20.406 -21.844 -1.199 1 52.59 240 SER B O 1
ATOM 4895 N N . PRO B 1 241 ? -20.984 -21.875 0.933 1 60.22 241 PRO B N 1
ATOM 4896 C CA . PRO B 1 241 ? -22.438 -22 0.807 1 60.22 241 PRO B CA 1
ATOM 4897 C C . PRO B 1 241 ? -23.062 -20.875 -0.01 1 60.22 241 PRO B C 1
ATOM 4899 O O . PRO B 1 241 ? -24.297 -20.766 -0.061 1 60.22 241 PRO B O 1
ATOM 4902 N N . PHE B 1 242 ? -22.141 -20.219 -0.886 1 65.94 242 PHE B N 1
ATOM 4903 C CA . PHE B 1 242 ? -22.75 -19.016 -1.45 1 65.94 242 PHE B CA 1
ATOM 4904 C C . PHE B 1 242 ? -23.156 -19.25 -2.9 1 65.94 242 PHE B C 1
ATOM 4906 O O . PHE B 1 242 ? -23.609 -18.328 -3.576 1 65.94 242 PHE B O 1
ATOM 4913 N N . GLU B 1 243 ? -23.047 -20.531 -3.336 1 64.5 243 GLU B N 1
ATOM 4914 C CA . GLU B 1 243 ? -23.328 -20.828 -4.738 1 64.5 243 GLU B CA 1
ATOM 4915 C C . GLU B 1 243 ? -24.734 -20.359 -5.133 1 64.5 243 GLU B C 1
ATOM 4917 O O . GLU B 1 243 ? -24.906 -19.672 -6.145 1 64.5 243 GLU B O 1
ATOM 4922 N N . PRO B 1 244 ? -25.703 -20.703 -4.375 1 63.06 244 PRO B N 1
ATOM 4923 C CA . PRO B 1 244 ? -27.031 -20.266 -4.773 1 63.06 244 PRO B CA 1
ATOM 4924 C C . PRO B 1 244 ? -27.156 -18.734 -4.785 1 63.06 244 PRO B C 1
ATOM 4926 O O . PRO B 1 244 ? -27.844 -18.172 -5.645 1 63.06 244 PRO B O 1
ATOM 4929 N N . LEU B 1 245 ? -26.531 -18.141 -3.941 1 65.94 245 LEU B N 1
ATOM 4930 C CA . LEU B 1 245 ? -26.578 -16.688 -3.834 1 65.94 245 LEU B CA 1
ATOM 4931 C C . LEU B 1 245 ? -25.969 -16.031 -5.062 1 65.94 245 LEU B C 1
ATOM 4933 O O . LEU B 1 245 ? -26.531 -15.102 -5.629 1 65.94 245 LEU B O 1
ATOM 4937 N N . LEU B 1 246 ? -24.891 -16.562 -5.344 1 70.44 246 LEU B N 1
ATOM 4938 C CA . LEU B 1 246 ? -24.172 -15.977 -6.477 1 70.44 246 LEU B CA 1
ATOM 4939 C C . LEU B 1 246 ? -24.938 -16.203 -7.777 1 70.44 246 LEU B C 1
ATOM 4941 O O . LEU B 1 246 ? -24.938 -15.344 -8.656 1 70.44 246 LEU B O 1
ATOM 4945 N N . ALA B 1 247 ? -25.562 -17.375 -7.789 1 67.81 247 ALA B N 1
ATOM 4946 C CA . ALA B 1 247 ? -26.375 -17.656 -8.961 1 67.81 247 ALA B CA 1
ATOM 4947 C C . ALA B 1 247 ? -27.5 -16.625 -9.109 1 67.81 247 ALA B C 1
ATOM 4949 O O . ALA B 1 247 ? -27.781 -16.172 -10.219 1 67.81 247 ALA B O 1
ATOM 4950 N N . GLU B 1 248 ? -28.078 -16.328 -8.102 1 70.38 248 GLU B N 1
ATOM 4951 C CA . GLU B 1 248 ? -29.156 -15.352 -8.094 1 70.38 248 GLU B CA 1
ATOM 4952 C C . GLU B 1 248 ? -28.656 -13.969 -8.492 1 70.38 248 GLU B C 1
ATOM 4954 O O . GLU B 1 248 ? -29.297 -13.25 -9.258 1 70.38 248 GLU B O 1
ATOM 4959 N N . LEU B 1 249 ? -27.531 -13.672 -7.965 1 74.25 249 LEU B N 1
ATOM 4960 C CA . LEU B 1 249 ? -26.953 -12.352 -8.195 1 74.25 249 LEU B CA 1
ATOM 4961 C C . LEU B 1 249 ? -26.516 -12.188 -9.641 1 74.25 249 LEU B C 1
ATOM 4963 O O . LEU B 1 249 ? -26.75 -11.148 -10.258 1 74.25 249 LEU B O 1
ATOM 4967 N N . CYS B 1 250 ? -25.859 -13.18 -10.125 1 68.12 250 CYS B N 1
ATOM 4968 C CA . CYS B 1 250 ? -25.188 -13.07 -11.414 1 68.12 250 CYS B CA 1
ATOM 4969 C C . CYS B 1 250 ? -26.172 -13.289 -12.555 1 68.12 250 CYS B C 1
ATOM 4971 O O . CYS B 1 250 ? -25.953 -12.805 -13.672 1 68.12 250 CYS B O 1
ATOM 4973 N N . GLY B 1 251 ? -27.188 -14.055 -12.312 1 65.88 251 GLY B N 1
ATOM 4974 C CA . GLY B 1 251 ? -28.078 -14.477 -13.383 1 65.88 251 GLY B CA 1
ATOM 4975 C C . GLY B 1 251 ? -28.562 -13.328 -14.242 1 65.88 251 GLY B C 1
ATOM 4976 O O . GLY B 1 251 ? -28.469 -13.375 -15.469 1 65.88 251 GLY B O 1
ATOM 4977 N N . SER B 1 252 ? -29.031 -12.289 -13.773 1 75.94 252 SER B N 1
ATOM 4978 C CA . SER B 1 252 ? -29.625 -11.297 -14.656 1 75.94 252 SER B CA 1
ATOM 4979 C C . SER B 1 252 ? -29.047 -9.906 -14.406 1 75.94 252 SER B C 1
ATOM 4981 O O . SER B 1 252 ? -29.438 -8.938 -15.055 1 75.94 252 SER B O 1
ATOM 4983 N N . ASN B 1 253 ? -28.047 -9.875 -13.703 1 87.88 253 ASN B N 1
ATOM 4984 C CA . ASN B 1 253 ? -27.625 -8.531 -13.328 1 87.88 253 ASN B CA 1
ATOM 4985 C C . ASN B 1 253 ? -26.25 -8.195 -13.883 1 87.88 253 ASN B C 1
ATOM 4987 O O . ASN B 1 253 ? -25.891 -7.023 -14.016 1 87.88 253 ASN B O 1
ATOM 4991 N N . PHE B 1 254 ? -25.484 -9.25 -14.195 1 89 254 PHE B N 1
ATOM 4992 C CA . PHE B 1 254 ? -24.172 -9.031 -14.805 1 89 254 PHE B CA 1
ATOM 4993 C C . PHE B 1 254 ? -24.266 -9.07 -16.328 1 89 254 PHE B C 1
ATOM 4995 O O . PHE B 1 254 ? -25 -9.891 -16.891 1 89 254 PHE B O 1
ATOM 5002 N N . GLU B 1 255 ? -23.594 -8.172 -16.938 1 90.06 255 GLU B N 1
ATOM 5003 C CA . GLU B 1 255 ? -23.516 -8.117 -18.391 1 90.06 255 GLU B CA 1
ATOM 5004 C C . GLU B 1 255 ? -22.094 -8.422 -18.891 1 90.06 255 GLU B C 1
ATOM 5006 O O . GLU B 1 255 ? -21.109 -7.953 -18.312 1 90.06 255 GLU B O 1
ATOM 5011 N N . LEU B 1 256 ? -22 -9.258 -19.906 1 89.69 256 LEU B N 1
ATOM 5012 C CA . LEU B 1 256 ? -20.703 -9.578 -20.516 1 89.69 256 LEU B CA 1
ATOM 5013 C C . LEU B 1 256 ? -20.281 -8.492 -21.484 1 89.69 256 LEU B C 1
ATOM 5015 O O . LEU B 1 256 ? -21.047 -8.109 -22.375 1 89.69 256 LEU B O 1
ATOM 5019 N N . ILE B 1 257 ? -19.109 -7.992 -21.312 1 94.31 257 ILE B N 1
ATOM 5020 C CA . ILE B 1 257 ? -18.609 -6.973 -22.219 1 94.31 257 ILE B CA 1
ATOM 5021 C C . ILE B 1 257 ? -17.219 -7.359 -22.719 1 94.31 257 ILE B C 1
ATOM 5023 O O . ILE B 1 257 ? -16.469 -8.047 -22.016 1 94.31 257 ILE B O 1
ATOM 5027 N N . GLU B 1 258 ? -16.891 -6.898 -23.891 1 96.12 258 GLU B N 1
ATOM 5028 C CA . GLU B 1 258 ? -15.57 -7.09 -24.484 1 96.12 258 GLU B CA 1
ATOM 5029 C C . GLU B 1 258 ? -14.773 -5.789 -24.469 1 96.12 258 GLU B C 1
ATOM 5031 O O . GLU B 1 258 ? -15.305 -4.723 -24.781 1 96.12 258 GLU B O 1
ATOM 5036 N N . VAL B 1 259 ? -13.594 -5.926 -24.047 1 96.75 259 VAL B N 1
ATOM 5037 C CA . VAL B 1 259 ? -12.695 -4.773 -23.984 1 96.75 259 VAL B CA 1
ATOM 5038 C C . VAL B 1 259 ? -11.422 -5.062 -24.781 1 96.75 259 VAL B C 1
ATOM 5040 O O . VAL B 1 259 ? -10.836 -6.141 -24.656 1 96.75 259 VAL B O 1
ATOM 5043 N N . ALA B 1 260 ? -11 -4.109 -25.531 1 96.56 260 ALA B N 1
ATOM 5044 C CA . ALA B 1 260 ? -9.797 -4.285 -26.359 1 96.56 260 ALA B CA 1
ATOM 5045 C C . ALA B 1 260 ? -8.539 -3.957 -25.562 1 96.56 260 ALA B C 1
ATOM 5047 O O . ALA B 1 260 ? -8.578 -3.152 -24.625 1 96.56 260 ALA B O 1
ATOM 5048 N N . ALA B 1 261 ? -7.469 -4.598 -26.031 1 95.06 261 ALA B N 1
ATOM 5049 C CA . ALA B 1 261 ? -6.172 -4.273 -25.438 1 95.06 261 ALA B CA 1
ATOM 5050 C C . ALA B 1 261 ? -5.875 -2.779 -25.562 1 95.06 261 ALA B C 1
ATOM 5052 O O . ALA B 1 261 ? -6.082 -2.18 -26.609 1 95.06 261 ALA B O 1
ATOM 5053 N N . GLY B 1 262 ? -5.488 -2.232 -24.422 1 93.94 262 GLY B N 1
ATOM 5054 C CA . GLY B 1 262 ? -5.129 -0.824 -24.422 1 93.94 262 GLY B CA 1
ATOM 5055 C C . GLY B 1 262 ? -6.273 0.084 -24.016 1 93.94 262 GLY B C 1
ATOM 5056 O O . GLY B 1 262 ? -6.062 1.263 -23.719 1 93.94 262 GLY B O 1
ATOM 5057 N N . GLU B 1 263 ? -7.449 -0.468 -23.953 1 96.06 263 GLU B N 1
ATOM 5058 C CA . GLU B 1 263 ? -8.617 0.338 -23.609 1 96.06 263 GLU B CA 1
ATOM 5059 C C . GLU B 1 263 ? -8.609 0.717 -22.141 1 96.06 263 GLU B C 1
ATOM 5061 O O . GLU B 1 263 ? -8.305 -0.115 -21.281 1 96.06 263 GLU B O 1
ATOM 5066 N N . THR B 1 264 ? -8.859 2.025 -21.891 1 95.56 264 THR B N 1
ATOM 5067 C CA . THR B 1 264 ? -9.031 2.512 -20.516 1 95.56 264 THR B CA 1
ATOM 5068 C C . THR B 1 264 ? -10.484 2.385 -20.078 1 95.56 264 THR B C 1
ATOM 5070 O O . THR B 1 264 ? -11.383 2.912 -20.734 1 95.56 264 THR B O 1
ATOM 5073 N N . LEU B 1 265 ? -10.703 1.644 -19.062 1 96.62 265 LEU B N 1
ATOM 5074 C CA . LEU B 1 265 ? -12.062 1.426 -18.578 1 96.62 265 LEU B CA 1
ATOM 5075 C C . LEU B 1 265 ? -12.539 2.613 -17.75 1 96.62 265 LEU B C 1
ATOM 5077 O O . LEU B 1 265 ? -13.703 3.02 -17.844 1 96.62 265 LEU B O 1
ATOM 5081 N N . TYR B 1 266 ? -11.695 3.117 -16.859 1 95.38 266 TYR B N 1
ATOM 5082 C CA . TYR B 1 266 ? -11.992 4.344 -16.125 1 95.38 266 TYR B CA 1
ATOM 5083 C C . TYR B 1 266 ? -10.711 5.039 -15.695 1 95.38 266 TYR B C 1
ATOM 5085 O O . TYR B 1 266 ? -9.633 4.43 -15.695 1 95.38 266 TYR B O 1
ATOM 5093 N N . THR B 1 267 ? -10.828 6.312 -15.406 1 91.94 267 THR B N 1
ATOM 5094 C CA . THR B 1 267 ? -9.695 7.129 -14.984 1 91.94 267 THR B CA 1
ATOM 5095 C C . THR B 1 267 ? -9.961 7.75 -13.617 1 91.94 267 THR B C 1
ATOM 5097 O O . THR B 1 267 ? -11.086 7.707 -13.117 1 91.94 267 THR B O 1
ATOM 5100 N N . LEU B 1 268 ? -8.977 8.281 -13.094 1 86.69 268 LEU B N 1
ATOM 5101 C CA . LEU B 1 268 ? -9.055 8.914 -11.781 1 86.69 268 LEU B CA 1
ATOM 5102 C C . LEU B 1 268 ? -10.117 10.008 -11.773 1 86.69 268 LEU B C 1
ATOM 5104 O O . LEU B 1 268 ? -10.188 10.828 -12.695 1 86.69 268 LEU B O 1
ATOM 5108 N N . GLY B 1 269 ? -10.953 9.953 -10.711 1 88.62 269 GLY B N 1
ATOM 5109 C CA . GLY B 1 269 ? -11.938 11.008 -10.539 1 88.62 269 GLY B CA 1
ATOM 5110 C C . GLY B 1 269 ? -13.281 10.68 -11.164 1 88.62 269 GLY B C 1
ATOM 5111 O O . GLY B 1 269 ? -14.281 11.32 -10.859 1 88.62 269 GLY B O 1
ATOM 5112 N N . ASP B 1 270 ? -13.312 9.703 -12.086 1 93.81 270 ASP B N 1
ATOM 5113 C CA . ASP B 1 270 ? -14.57 9.297 -12.703 1 93.81 270 ASP B CA 1
ATOM 5114 C C . ASP B 1 270 ? -15.562 8.805 -11.648 1 93.81 270 ASP B C 1
ATOM 5116 O O . ASP B 1 270 ? -15.164 8.352 -10.578 1 93.81 270 ASP B O 1
ATOM 5120 N N . ASP B 1 271 ? -16.797 8.914 -11.961 1 95.44 271 ASP B N 1
ATOM 5121 C CA . ASP B 1 271 ? -17.812 8.281 -11.117 1 95.44 271 ASP B CA 1
ATOM 5122 C C . ASP B 1 271 ? -17.719 6.762 -11.195 1 95.44 271 ASP B C 1
ATOM 5124 O O . ASP B 1 271 ? -17.531 6.203 -12.281 1 95.44 271 ASP B O 1
ATOM 5128 N N . ALA B 1 272 ? -17.844 6.141 -10.086 1 94.81 272 ALA B N 1
ATOM 5129 C CA . ALA B 1 272 ? -17.828 4.684 -10.055 1 94.81 272 ALA B CA 1
ATOM 5130 C C . ALA B 1 272 ? -19.203 4.117 -10.422 1 94.81 272 ALA B C 1
ATOM 5132 O O . ALA B 1 272 ? -20.047 3.924 -9.547 1 94.81 272 ALA B O 1
ATOM 5133 N N . THR B 1 273 ? -19.406 3.725 -11.664 1 95.5 273 THR B N 1
ATOM 5134 C CA . THR B 1 273 ? -20.734 3.35 -12.148 1 95.5 273 THR B CA 1
ATOM 5135 C C . THR B 1 273 ? -20.844 1.836 -12.32 1 95.5 273 THR B C 1
ATOM 5137 O O . THR B 1 273 ? -21.922 1.311 -12.602 1 95.5 273 THR B O 1
ATOM 5140 N N . GLU B 1 274 ? -19.766 1.166 -12.188 1 95.5 274 GLU B N 1
ATOM 5141 C CA . GLU B 1 274 ? -19.797 -0.276 -12.414 1 95.5 274 GLU B CA 1
ATOM 5142 C C . GLU B 1 274 ? -18.609 -0.962 -11.742 1 95.5 274 GLU B C 1
ATOM 5144 O O . GLU B 1 274 ? -17.609 -0.312 -11.406 1 95.5 274 GLU B O 1
ATOM 5149 N N . LEU B 1 275 ? -18.734 -2.236 -11.398 1 93.75 275 LEU B N 1
ATOM 5150 C CA . LEU B 1 275 ? -17.625 -3.117 -11.031 1 93.75 275 LEU B CA 1
ATOM 5151 C C . LEU B 1 275 ? -17.438 -4.219 -12.07 1 93.75 275 LEU B C 1
ATOM 5153 O O . LEU B 1 275 ? -18.344 -4.488 -12.867 1 93.75 275 LEU B O 1
ATOM 5157 N N . TYR B 1 276 ? -16.266 -4.836 -12.117 1 92 276 TYR B N 1
ATOM 5158 C CA . TYR B 1 276 ? -15.953 -5.828 -13.141 1 92 276 TYR B CA 1
ATOM 5159 C C . TYR B 1 276 ? -15.445 -7.121 -12.516 1 92 276 TYR B C 1
ATOM 5161 O O . TYR B 1 276 ? -14.695 -7.09 -11.539 1 92 276 TYR B O 1
ATOM 5169 N N . VAL B 1 277 ? -15.867 -8.172 -13.078 1 88.25 277 VAL B N 1
ATOM 5170 C CA . VAL B 1 277 ? -15.266 -9.484 -12.844 1 88.25 277 VAL B CA 1
ATOM 5171 C C . VAL B 1 277 ? -14.57 -9.969 -14.109 1 88.25 277 VAL B C 1
ATOM 5173 O O . VAL B 1 277 ? -15.172 -10.016 -15.188 1 88.25 277 VAL B O 1
ATOM 5176 N N . ILE B 1 278 ? -13.336 -10.32 -13.977 1 87.69 278 ILE B N 1
ATOM 5177 C CA . ILE B 1 278 ? -12.531 -10.641 -15.148 1 87.69 278 ILE B CA 1
ATOM 5178 C C . ILE B 1 278 ? -12.703 -12.117 -15.508 1 87.69 278 ILE B C 1
ATOM 5180 O O . ILE B 1 278 ? -12.422 -12.992 -14.695 1 87.69 278 ILE B O 1
ATOM 5184 N N . GLU B 1 279 ? -13.148 -12.367 -16.625 1 84.94 279 GLU B N 1
ATOM 5185 C CA . GLU B 1 279 ? -13.25 -13.734 -17.141 1 84.94 279 GLU B CA 1
ATOM 5186 C C . GLU B 1 279 ? -12 -14.117 -17.938 1 84.94 279 GLU B C 1
ATOM 5188 O O . GLU B 1 279 ? -11.461 -15.211 -17.766 1 84.94 279 GLU B O 1
ATOM 5193 N N . GLU B 1 280 ? -11.695 -13.258 -18.812 1 85.06 280 GLU B N 1
ATOM 5194 C CA . GLU B 1 280 ? -10.5 -13.414 -19.641 1 85.06 280 GLU B CA 1
ATOM 5195 C C . GLU B 1 280 ? -9.758 -12.086 -19.797 1 85.06 280 GLU B C 1
ATOM 5197 O O . GLU B 1 280 ? -10.375 -11.023 -19.781 1 85.06 280 GLU B O 1
ATOM 5202 N N . GLY B 1 281 ? -8.438 -12.289 -19.922 1 88.75 281 GLY B N 1
ATOM 5203 C CA . GLY B 1 281 ? -7.633 -11.102 -20.172 1 88.75 281 GLY B CA 1
ATOM 5204 C C . GLY B 1 281 ? -6.883 -10.617 -18.953 1 88.75 281 GLY B C 1
ATOM 5205 O O . GLY B 1 281 ? -6.617 -11.398 -18.031 1 88.75 281 GLY B O 1
ATOM 5206 N N . GLU B 1 282 ? -6.422 -9.375 -19.094 1 91.25 282 GLU B N 1
ATOM 5207 C CA . GLU B 1 282 ? -5.594 -8.781 -18.047 1 91.25 282 GLU B CA 1
ATOM 5208 C C . GLU B 1 282 ? -5.855 -7.285 -17.922 1 91.25 282 GLU B C 1
ATOM 5210 O O . GLU B 1 282 ? -5.891 -6.57 -18.922 1 91.25 282 GLU B O 1
ATOM 5215 N N . LEU B 1 283 ? -6.121 -6.906 -16.719 1 93.19 283 LEU B N 1
ATOM 5216 C CA . LEU B 1 283 ? -6.277 -5.484 -16.438 1 93.19 283 LEU B CA 1
ATOM 5217 C C . LEU B 1 283 ? -5.164 -4.996 -15.508 1 93.19 283 LEU B C 1
ATOM 5219 O O . LEU B 1 283 ? -4.617 -5.773 -14.719 1 93.19 283 LEU B O 1
ATOM 5223 N N . VAL B 1 284 ? -4.828 -3.75 -15.633 1 91.75 284 VAL B N 1
ATOM 5224 C CA . VAL B 1 284 ? -3.846 -3.154 -14.727 1 91.75 284 VAL B CA 1
ATOM 5225 C C . VAL B 1 284 ? -4.438 -1.916 -14.062 1 91.75 284 VAL B C 1
ATOM 5227 O O . VAL B 1 284 ? -5.176 -1.155 -14.695 1 91.75 284 VAL B O 1
ATOM 5230 N N . LEU B 1 285 ? -4.23 -1.837 -12.805 1 90.25 285 LEU B N 1
ATOM 5231 C CA . LEU B 1 285 ? -4.551 -0.65 -12.016 1 90.25 285 LEU B CA 1
ATOM 5232 C C . LEU B 1 285 ? -3.342 0.274 -11.906 1 90.25 285 LEU B C 1
ATOM 5234 O O . LEU B 1 285 ? -2.258 -0.157 -11.516 1 90.25 285 LEU B O 1
ATOM 5238 N N . MET B 1 286 ? -3.533 1.573 -12.242 1 87.88 286 MET B N 1
ATOM 5239 C CA . MET B 1 286 ? -2.395 2.486 -12.305 1 87.88 286 MET B CA 1
ATOM 5240 C C . MET B 1 286 ? -2.686 3.771 -11.539 1 87.88 286 MET B C 1
ATOM 5242 O O . MET B 1 286 ? -3.828 4.234 -11.5 1 87.88 286 MET B O 1
ATOM 5246 N N . ILE B 1 287 ? -1.721 4.285 -10.898 1 79.69 287 ILE B N 1
ATOM 5247 C CA . ILE B 1 287 ? -1.778 5.617 -10.297 1 79.69 287 ILE B CA 1
ATOM 5248 C C . ILE B 1 287 ? -1.076 6.621 -11.211 1 79.69 287 ILE B C 1
ATOM 5250 O O . ILE B 1 287 ? 0.048 6.383 -11.656 1 79.69 287 ILE B O 1
ATOM 5254 N N . PRO B 1 288 ? -1.806 7.656 -11.5 1 69.62 288 PRO B N 1
ATOM 5255 C CA . PRO B 1 288 ? -1.2 8.641 -12.398 1 69.62 288 PRO B CA 1
ATOM 5256 C C . PRO B 1 288 ? -0.003 9.352 -11.773 1 69.62 288 PRO B C 1
ATOM 5258 O O . PRO B 1 288 ? 0.022 9.578 -10.555 1 69.62 288 PRO B O 1
ATOM 5261 N N . GLU B 1 289 ? 1.13 9.383 -12.523 1 63 289 GLU B N 1
ATOM 5262 C CA . GLU B 1 289 ? 2.275 10.195 -12.125 1 63 289 GLU B CA 1
ATOM 5263 C C . GLU B 1 289 ? 2.307 11.516 -12.898 1 63 289 GLU B C 1
ATOM 5265 O O . GLU B 1 289 ? 1.761 11.609 -14 1 63 289 GLU B O 1
ATOM 5270 N N . LYS B 1 290 ? 2.457 12.766 -12.227 1 55.22 290 LYS B N 1
ATOM 5271 C CA . LYS B 1 290 ? 2.504 14.047 -12.922 1 55.22 290 LYS B CA 1
ATOM 5272 C C . LYS B 1 290 ? 3.316 13.938 -14.211 1 55.22 290 LYS B C 1
ATOM 5274 O O . LYS B 1 290 ? 2.949 14.531 -15.227 1 55.22 290 LYS B O 1
ATOM 5279 N N . HIS B 1 291 ? 4.527 13.391 -14.133 1 50.22 291 HIS B N 1
ATOM 5280 C CA . HIS B 1 291 ? 5.391 13.5 -15.305 1 50.22 291 HIS B CA 1
ATOM 5281 C C . HIS B 1 291 ? 5.594 12.141 -15.969 1 50.22 291 HIS B C 1
ATOM 5283 O O . HIS B 1 291 ? 6.484 11.984 -16.797 1 50.22 291 HIS B O 1
ATOM 5289 N N . GLY B 1 292 ? 4.594 11.297 -16.078 1 55.69 292 GLY B N 1
ATOM 5290 C CA . GLY B 1 292 ? 4.938 10.094 -16.828 1 55.69 292 GLY B CA 1
ATOM 5291 C C . GLY B 1 292 ? 3.779 9.117 -16.938 1 55.69 292 GLY B C 1
ATOM 5292 O O . GLY B 1 292 ? 2.623 9.492 -16.734 1 55.69 292 GLY B O 1
ATOM 5293 N N . ALA B 1 293 ? 4.16 8.031 -17.609 1 60 293 ALA B N 1
ATOM 5294 C CA . ALA B 1 293 ? 3.246 6.895 -17.734 1 60 293 ALA B CA 1
ATOM 5295 C C . ALA B 1 293 ? 2.838 6.352 -16.375 1 60 293 ALA B C 1
ATOM 5297 O O . ALA B 1 293 ? 3.66 6.281 -15.453 1 60 293 ALA B O 1
ATOM 5298 N N . GLY B 1 294 ? 1.653 6.543 -15.883 1 71.94 294 GLY B N 1
ATOM 5299 C CA . GLY B 1 294 ? 1.096 5.988 -14.656 1 71.94 294 GLY B CA 1
ATOM 5300 C C . GLY B 1 294 ? 1.845 4.766 -14.164 1 71.94 294 GLY B C 1
ATOM 5301 O O . GLY B 1 294 ? 2.57 4.125 -14.922 1 71.94 294 GLY B O 1
ATOM 5302 N N . GLN B 1 295 ? 2.123 4.602 -12.977 1 78.19 295 GLN B N 1
ATOM 5303 C CA . GLN B 1 295 ? 2.748 3.439 -12.352 1 78.19 295 GLN B CA 1
ATOM 5304 C C . GLN B 1 295 ? 1.721 2.348 -12.062 1 78.19 295 GLN B C 1
ATOM 5306 O O . GLN B 1 295 ? 0.667 2.615 -11.484 1 78.19 295 GLN B O 1
ATOM 5311 N N . VAL B 1 296 ? 2.072 1.137 -12.609 1 82.25 296 VAL B N 1
ATOM 5312 C CA . VAL B 1 296 ? 1.203 -0.001 -12.328 1 82.25 296 VAL B CA 1
ATOM 5313 C C . VAL B 1 296 ? 1.295 -0.37 -10.844 1 82.25 296 VAL B C 1
ATOM 5315 O O . VAL B 1 296 ? 2.389 -0.6 -10.328 1 82.25 296 VAL B O 1
ATOM 5318 N N . VAL B 1 297 ? 0.199 -0.376 -10.25 1 82.06 297 VAL B N 1
ATOM 5319 C CA . VAL B 1 297 ? 0.159 -0.71 -8.828 1 82.06 297 VAL B CA 1
ATOM 5320 C C . VAL B 1 297 ? -0.264 -2.166 -8.648 1 82.06 297 VAL B C 1
ATOM 5322 O O . VAL B 1 297 ? 0.218 -2.854 -7.746 1 82.06 297 VAL B O 1
ATOM 5325 N N . GLU B 1 298 ? -1.211 -2.594 -9.5 1 87.38 298 GLU B N 1
ATOM 5326 C CA . GLU B 1 298 ? -1.722 -3.959 -9.438 1 87.38 298 GLU B CA 1
ATOM 5327 C C . GLU B 1 298 ? -2.055 -4.492 -10.828 1 87.38 298 GLU B C 1
ATOM 5329 O O . GLU B 1 298 ? -2.447 -3.73 -11.711 1 87.38 298 GLU B O 1
ATOM 5334 N N . THR B 1 299 ? -1.87 -5.738 -10.961 1 88.75 299 THR B N 1
ATOM 5335 C CA . THR B 1 299 ? -2.316 -6.457 -12.148 1 88.75 299 THR B CA 1
ATOM 5336 C C . THR B 1 299 ? -3.412 -7.457 -11.797 1 88.75 299 THR B C 1
ATOM 5338 O O . THR B 1 299 ? -3.266 -8.242 -10.859 1 88.75 299 THR B O 1
ATOM 5341 N N . MET B 1 300 ? -4.457 -7.344 -12.469 1 88.19 300 MET B N 1
ATOM 5342 C CA . MET B 1 300 ? -5.602 -8.211 -12.203 1 88.19 300 MET B CA 1
ATOM 5343 C C . MET B 1 300 ? -5.73 -9.289 -13.273 1 88.19 300 MET B C 1
ATOM 5345 O O . MET B 1 300 ? -5.777 -8.977 -14.469 1 88.19 300 MET B O 1
ATOM 5349 N N . LEU B 1 301 ? -5.855 -10.5 -12.859 1 84.81 301 LEU B N 1
ATOM 5350 C CA . LEU B 1 301 ? -5.98 -11.648 -13.758 1 84.81 301 LEU B CA 1
ATOM 5351 C C . LEU B 1 301 ? -7.383 -12.242 -13.695 1 84.81 301 LEU B C 1
ATOM 5353 O O . LEU B 1 301 ? -8.203 -11.828 -12.867 1 84.81 301 LEU B O 1
ATOM 5357 N N . PRO B 1 302 ? -7.703 -13.125 -14.617 1 81.06 302 PRO B N 1
ATOM 5358 C CA . PRO B 1 302 ? -9.031 -13.75 -14.633 1 81.06 302 PRO B CA 1
ATOM 5359 C C . PRO B 1 302 ? -9.414 -14.344 -13.281 1 81.06 302 PRO B C 1
ATOM 5361 O O . PRO B 1 302 ? -8.578 -14.977 -12.617 1 81.06 302 PRO B O 1
ATOM 5364 N N . GLY B 1 303 ? -10.688 -14.117 -12.914 1 77.94 303 GLY B N 1
ATOM 5365 C CA . GLY B 1 303 ? -11.203 -14.617 -11.648 1 77.94 303 GLY B CA 1
ATOM 5366 C C . GLY B 1 303 ? -11.18 -13.586 -10.539 1 77.94 303 GLY B C 1
ATOM 5367 O O . GLY B 1 303 ? -11.562 -13.883 -9.406 1 77.94 303 GLY B O 1
ATOM 5368 N N . THR B 1 304 ? -10.797 -12.422 -10.891 1 83.75 304 THR B N 1
ATOM 5369 C CA . THR B 1 304 ? -10.711 -11.367 -9.883 1 83.75 304 THR B CA 1
ATOM 5370 C C . THR B 1 304 ? -11.75 -10.281 -10.141 1 83.75 304 THR B C 1
ATOM 5372 O O . THR B 1 304 ? -12.352 -10.242 -11.211 1 83.75 304 THR B O 1
ATOM 5375 N N . MET B 1 305 ? -12.008 -9.523 -9.102 1 87.62 305 MET B N 1
ATOM 5376 C CA . MET B 1 305 ? -12.969 -8.422 -9.148 1 87.62 305 MET B CA 1
ATOM 5377 C C . MET B 1 305 ? -12.266 -7.082 -8.93 1 87.62 305 MET B C 1
ATOM 5379 O O . MET B 1 305 ? -11.305 -6.996 -8.172 1 87.62 305 MET B O 1
ATOM 5383 N N . VAL B 1 306 ? -12.82 -6.047 -9.633 1 90.12 306 VAL B N 1
ATOM 5384 C CA . VAL B 1 306 ? -12.203 -4.73 -9.484 1 90.12 306 VAL B CA 1
ATOM 5385 C C . VAL B 1 306 ? -13.273 -3.646 -9.609 1 90.12 306 VAL B C 1
ATOM 5387 O O . VAL B 1 306 ? -14.273 -3.822 -10.312 1 90.12 306 VAL B O 1
ATOM 5390 N N . GLY B 1 307 ? -13.07 -2.604 -8.867 1 91.31 307 GLY B N 1
ATOM 5391 C CA . GLY B 1 307 ? -13.938 -1.438 -8.945 1 91.31 307 GLY B CA 1
ATOM 5392 C C . GLY B 1 307 ? -15.086 -1.487 -7.953 1 91.31 307 GLY B C 1
ATOM 5393 O O . GLY B 1 307 ? -15.906 -0.571 -7.902 1 91.31 307 GLY B O 1
ATOM 5394 N N . GLU B 1 308 ? -15.203 -2.445 -7.203 1 90.25 308 GLU B N 1
ATOM 5395 C CA . GLU B 1 308 ? -16.328 -2.664 -6.309 1 90.25 308 GLU B CA 1
ATOM 5396 C C . GLU B 1 308 ? -16.297 -1.699 -5.125 1 90.25 308 GLU B C 1
ATOM 5398 O O . GLU B 1 308 ? -17.344 -1.222 -4.676 1 90.25 308 GLU B O 1
ATOM 5403 N N . ILE B 1 309 ? -15.117 -1.438 -4.656 1 87.94 309 ILE B N 1
ATOM 5404 C CA . ILE B 1 309 ? -15.008 -0.631 -3.445 1 87.94 309 ILE B CA 1
ATOM 5405 C C . ILE B 1 309 ? -15.547 0.772 -3.709 1 87.94 309 ILE B C 1
ATOM 5407 O O . ILE B 1 309 ? -16.391 1.266 -2.965 1 87.94 309 ILE B O 1
ATOM 5411 N N . GLU B 1 310 ? -15.07 1.375 -4.766 1 89.56 310 GLU B N 1
ATOM 5412 C CA . GLU B 1 310 ? -15.547 2.717 -5.094 1 89.56 310 GLU B CA 1
ATOM 5413 C C . GLU B 1 310 ? -17.047 2.717 -5.379 1 89.56 310 GLU B C 1
ATOM 5415 O O . GLU B 1 310 ? -17.75 3.658 -5.016 1 89.56 310 GLU B O 1
ATOM 5420 N N . MET B 1 311 ? -17.453 1.706 -6.012 1 92.75 311 MET B N 1
ATOM 5421 C CA . MET B 1 311 ? -18.875 1.649 -6.336 1 92.75 311 MET B CA 1
ATOM 5422 C C . MET B 1 311 ? -19.703 1.456 -5.074 1 92.75 311 MET B C 1
ATOM 5424 O O . MET B 1 311 ? -20.734 2.113 -4.902 1 92.75 311 MET B O 1
ATOM 5428 N N . PHE B 1 312 ? -19.281 0.502 -4.207 1 91.75 312 PHE B N 1
ATOM 5429 C CA . PHE B 1 312 ? -20 0.24 -2.969 1 91.75 312 PHE B CA 1
ATOM 5430 C C . PHE B 1 312 ? -20.109 1.506 -2.127 1 91.75 312 PHE B C 1
ATOM 5432 O O . PHE B 1 312 ? -21.094 1.697 -1.409 1 91.75 312 PHE B O 1
ATOM 5439 N N . THR B 1 313 ? -19.141 2.363 -2.225 1 87.06 313 THR B N 1
ATOM 5440 C CA . THR B 1 313 ? -19.016 3.479 -1.291 1 87.06 313 THR B CA 1
ATOM 5441 C C . THR B 1 313 ? -19.438 4.785 -1.955 1 87.06 313 THR B C 1
ATOM 5443 O O . THR B 1 313 ? -19.375 5.852 -1.336 1 87.06 313 THR B O 1
ATOM 5446 N N . ASP B 1 314 ? -19.766 4.777 -3.143 1 85.94 314 ASP B N 1
ATOM 5447 C CA . ASP B 1 314 ? -20.156 5.949 -3.916 1 85.94 314 ASP B CA 1
ATOM 5448 C C . ASP B 1 314 ? -19.047 6.996 -3.932 1 85.94 314 ASP B C 1
ATOM 5450 O O . ASP B 1 314 ? -19.281 8.172 -3.664 1 85.94 314 ASP B O 1
ATOM 5454 N N . ARG B 1 315 ? -17.922 6.566 -4.129 1 83.88 315 ARG B N 1
ATOM 5455 C CA . ARG B 1 315 ? -16.75 7.445 -4.254 1 83.88 315 ARG B CA 1
ATOM 5456 C C . ARG B 1 315 ? -16.234 7.461 -5.684 1 83.88 315 ARG B C 1
ATOM 5458 O O . ARG B 1 315 ? -16.438 6.512 -6.441 1 83.88 315 ARG B O 1
ATOM 5465 N N . PRO B 1 316 ? -15.57 8.57 -5.945 1 89.12 316 PRO B N 1
ATOM 5466 C CA . PRO B 1 316 ? -14.961 8.594 -7.277 1 89.12 316 PRO B CA 1
ATOM 5467 C C . PRO B 1 316 ? -13.828 7.578 -7.422 1 89.12 316 PRO B C 1
ATOM 5469 O O . PRO B 1 316 ? -13.273 7.125 -6.418 1 89.12 316 PRO B O 1
ATOM 5472 N N . ARG B 1 317 ? -13.57 7.203 -8.711 1 91.56 317 ARG B N 1
ATOM 5473 C CA . ARG B 1 317 ? -12.461 6.289 -8.984 1 91.56 317 ARG B CA 1
ATOM 5474 C C . ARG B 1 317 ? -11.141 6.855 -8.484 1 91.56 317 ARG B C 1
ATOM 5476 O O . ARG B 1 317 ? -10.867 8.047 -8.656 1 91.56 317 ARG B O 1
ATOM 5483 N N . MET B 1 318 ? -10.344 6.043 -7.953 1 83.81 318 MET B N 1
ATOM 5484 C CA . MET B 1 318 ? -9.125 6.512 -7.305 1 83.81 318 MET B CA 1
ATOM 5485 C C . MET B 1 318 ? -7.895 6.125 -8.117 1 83.81 318 MET B C 1
ATOM 5487 O O . MET B 1 318 ? -6.781 6.555 -7.809 1 83.81 318 MET B O 1
ATOM 5491 N N . CYS B 1 319 ? -8.07 5.289 -9.078 1 87.75 319 CYS B N 1
ATOM 5492 C CA . CYS B 1 319 ? -7 4.832 -9.953 1 87.75 319 CYS B CA 1
ATOM 5493 C C . CYS B 1 319 ? -7.48 4.734 -11.398 1 87.75 319 CYS B C 1
ATOM 5495 O O . CYS B 1 319 ? -8.672 4.879 -11.672 1 87.75 319 CYS B O 1
ATOM 5497 N N . LEU B 1 320 ? -6.461 4.598 -12.203 1 91.44 320 LEU B N 1
ATOM 5498 C CA . LEU B 1 320 ? -6.75 4.305 -13.602 1 91.44 320 LEU B CA 1
ATOM 5499 C C . LEU B 1 320 ? -6.781 2.801 -13.844 1 91.44 320 LEU B C 1
ATOM 5501 O O . LEU B 1 320 ? -5.93 2.066 -13.344 1 91.44 320 LEU B O 1
ATOM 5505 N N . LEU B 1 321 ? -7.801 2.346 -14.531 1 94.56 321 LEU B N 1
ATOM 5506 C CA . LEU B 1 321 ? -7.922 0.939 -14.898 1 94.56 321 LEU B CA 1
ATOM 5507 C C . LEU B 1 321 ? -7.82 0.763 -16.406 1 94.56 321 LEU B C 1
ATOM 5509 O O . LEU B 1 321 ? -8.57 1.382 -17.172 1 94.56 321 LEU B O 1
ATOM 5513 N N . LYS B 1 322 ? -6.926 -0.053 -16.812 1 95.62 322 LYS B N 1
ATOM 5514 C CA . LYS B 1 322 ? -6.656 -0.239 -18.234 1 95.62 322 LYS B CA 1
ATOM 5515 C C . LYS B 1 322 ? -6.496 -1.718 -18.578 1 95.62 322 LYS B C 1
ATOM 5517 O O . LYS B 1 322 ? -5.957 -2.488 -17.781 1 95.62 322 LYS B O 1
ATOM 5522 N N . ALA B 1 323 ? -6.984 -2.086 -19.812 1 95.94 323 ALA B N 1
ATOM 5523 C CA . ALA B 1 323 ? -6.762 -3.439 -20.312 1 95.94 323 ALA B CA 1
ATOM 5524 C C . ALA B 1 323 ? -5.426 -3.539 -21.047 1 95.94 323 ALA B C 1
ATOM 5526 O O . ALA B 1 323 ? -5.141 -2.738 -21.938 1 95.94 323 ALA B O 1
ATOM 5527 N N . THR B 1 324 ? -4.672 -4.48 -20.672 1 92.75 324 THR B N 1
ATOM 5528 C CA . THR B 1 324 ? -3.396 -4.676 -21.344 1 92.75 324 THR B CA 1
ATOM 5529 C C . THR B 1 324 ? -3.525 -5.727 -22.453 1 92.75 324 THR B C 1
ATOM 5531 O O . THR B 1 324 ? -2.664 -5.824 -23.328 1 92.75 324 THR B O 1
ATOM 5534 N N . GLN B 1 325 ? -4.547 -6.523 -22.359 1 91.62 325 GLN B N 1
ATOM 5535 C CA . GLN B 1 325 ? -4.941 -7.52 -23.344 1 91.62 325 GLN B CA 1
ATOM 5536 C C . GLN B 1 325 ? -6.434 -7.438 -23.641 1 91.62 325 GLN B C 1
ATOM 5538 O O . GLN B 1 325 ? -7.195 -6.84 -22.875 1 91.62 325 GLN B O 1
ATOM 5543 N N . ASP B 1 326 ? -6.727 -8.047 -24.828 1 94.62 326 ASP B N 1
ATOM 5544 C CA . ASP B 1 326 ? -8.164 -8.227 -25.031 1 94.62 326 ASP B CA 1
ATOM 5545 C C . ASP B 1 326 ? -8.797 -8.961 -23.859 1 94.62 326 ASP B C 1
ATOM 5547 O O . ASP B 1 326 ? -8.242 -9.938 -23.359 1 94.62 326 ASP B O 1
ATOM 5551 N N . ALA B 1 327 ? -9.914 -8.375 -23.406 1 92.75 327 ALA B N 1
ATOM 5552 C CA . ALA B 1 327 ? -10.477 -8.922 -22.172 1 92.75 327 ALA B CA 1
ATOM 5553 C C . ALA B 1 327 ? -11.984 -9.117 -22.297 1 92.75 327 ALA B C 1
ATOM 5555 O O . ALA B 1 327 ? -12.648 -8.398 -23.047 1 92.75 327 ALA B O 1
ATOM 5556 N N . LEU B 1 328 ? -12.461 -10.172 -21.703 1 91.81 328 LEU B N 1
ATOM 5557 C CA . LEU B 1 328 ? -13.883 -10.43 -21.469 1 91.81 328 LEU B CA 1
ATOM 5558 C C . LEU B 1 328 ? -14.227 -10.188 -20 1 91.81 328 LEU B C 1
ATOM 5560 O O . LEU B 1 328 ? -13.688 -10.852 -19.109 1 91.81 328 LEU B O 1
ATOM 5564 N N . LEU B 1 329 ? -15.125 -9.234 -19.734 1 92.12 329 LEU B N 1
ATOM 5565 C CA . LEU B 1 329 ? -15.445 -8.828 -18.375 1 92.12 329 LEU B CA 1
ATOM 5566 C C . LEU B 1 329 ? -16.938 -8.953 -18.109 1 92.12 329 LEU B C 1
ATOM 5568 O O . LEU B 1 329 ? -17.766 -8.664 -18.984 1 92.12 329 LEU B O 1
ATOM 5572 N N . TRP B 1 330 ? -17.25 -9.422 -16.953 1 89.19 330 TRP B N 1
ATOM 5573 C CA . TRP B 1 330 ? -18.609 -9.312 -16.453 1 89.19 330 TRP B CA 1
ATOM 5574 C C . TRP B 1 330 ? -18.812 -8.016 -15.68 1 89.19 330 TRP B C 1
ATOM 5576 O O . TRP B 1 330 ? -18.109 -7.762 -14.695 1 89.19 330 TRP B O 1
ATOM 5586 N N . ARG B 1 331 ? -19.766 -7.211 -16.109 1 92.94 331 ARG B N 1
ATOM 5587 C CA . ARG B 1 331 ? -19.984 -5.891 -15.531 1 92.94 331 ARG B CA 1
ATOM 5588 C C . ARG B 1 331 ? -21.266 -5.855 -14.727 1 92.94 331 ARG B C 1
ATOM 5590 O O . ARG B 1 331 ? -22.312 -6.324 -15.188 1 92.94 331 ARG B O 1
ATOM 5597 N N . LEU B 1 332 ? -21.219 -5.438 -13.523 1 92.5 332 LEU B N 1
ATOM 5598 C CA . LEU B 1 332 ? -22.375 -5.09 -12.719 1 92.5 332 LEU B CA 1
ATOM 5599 C C . LEU B 1 332 ? -22.516 -3.578 -12.578 1 92.5 332 LEU B C 1
ATOM 5601 O O . LEU B 1 332 ? -21.609 -2.914 -12.062 1 92.5 332 LEU B O 1
ATOM 5605 N N . SER B 1 333 ? -23.625 -3.062 -13.047 1 94.75 333 SER B N 1
ATOM 5606 C CA . SER B 1 333 ? -23.844 -1.619 -12.984 1 94.75 333 SER B CA 1
ATOM 5607 C C . SER B 1 333 ? -24.25 -1.181 -11.586 1 94.75 333 SER B C 1
ATOM 5609 O O . SER B 1 333 ? -24.812 -1.972 -10.82 1 94.75 333 SER B O 1
ATOM 5611 N N . ARG B 1 334 ? -23.953 0.08 -11.32 1 95.69 334 ARG B N 1
ATOM 5612 C CA . ARG B 1 334 ? -24.375 0.668 -10.055 1 95.69 334 ARG B CA 1
ATOM 5613 C C . ARG B 1 334 ? -25.891 0.578 -9.891 1 95.69 334 ARG B C 1
ATOM 5615 O O . ARG B 1 334 ? -26.391 0.29 -8.797 1 95.69 334 ARG B O 1
ATOM 5622 N N . ASP B 1 335 ? -26.656 0.834 -10.906 1 94.5 335 ASP B N 1
ATOM 5623 C CA . ASP B 1 335 ? -28.109 0.77 -10.859 1 94.5 335 ASP B CA 1
ATOM 5624 C C . ASP B 1 335 ? -28.594 -0.624 -10.461 1 94.5 335 ASP B C 1
ATOM 5626 O O . ASP B 1 335 ? -29.484 -0.764 -9.625 1 94.5 335 ASP B O 1
ATOM 5630 N N . ALA B 1 336 ? -28.031 -1.601 -11.102 1 92.5 336 ALA B N 1
ATOM 5631 C CA . ALA B 1 336 ? -28.391 -2.977 -10.766 1 92.5 336 ALA B CA 1
ATOM 5632 C C . ALA B 1 336 ? -28.031 -3.293 -9.312 1 92.5 336 ALA B C 1
ATOM 5634 O O . ALA B 1 336 ? -28.812 -3.939 -8.609 1 92.5 336 ALA B O 1
ATOM 5635 N N . PHE B 1 337 ? -26.938 -2.857 -8.891 1 93.12 337 PHE B N 1
ATOM 5636 C CA . PHE B 1 337 ? -26.484 -3.061 -7.516 1 93.12 337 PHE B CA 1
ATOM 5637 C C . PHE B 1 337 ? -27.453 -2.428 -6.527 1 93.12 337 PHE B C 1
ATOM 5639 O O . PHE B 1 337 ? -27.844 -3.062 -5.551 1 93.12 337 PHE B O 1
ATOM 5646 N N . GLU B 1 338 ? -27.766 -1.181 -6.789 1 93.69 338 GLU B N 1
ATOM 5647 C CA . GLU B 1 338 ? -28.672 -0.465 -5.898 1 93.69 338 GLU B CA 1
ATOM 5648 C C . GLU B 1 338 ? -30.047 -1.132 -5.855 1 93.69 338 GLU B C 1
ATOM 5650 O O . GLU B 1 338 ? -30.672 -1.21 -4.797 1 93.69 338 GLU B O 1
ATOM 5655 N N . ARG B 1 339 ? -30.516 -1.561 -6.938 1 93.5 339 ARG B N 1
ATOM 5656 C CA . ARG B 1 339 ? -31.781 -2.285 -6.992 1 93.5 339 ARG B CA 1
ATOM 5657 C C . ARG B 1 339 ? -31.719 -3.562 -6.16 1 93.5 339 ARG B C 1
ATOM 5659 O O . ARG B 1 339 ? -32.625 -3.861 -5.398 1 93.5 339 ARG B O 1
ATOM 5666 N N . LEU B 1 340 ? -30.625 -4.27 -6.34 1 91.12 340 LEU B N 1
ATOM 5667 C CA . LEU B 1 340 ? -30.438 -5.508 -5.59 1 91.12 340 LEU B CA 1
ATOM 5668 C C . LEU B 1 340 ? -30.375 -5.23 -4.094 1 91.12 340 LEU B C 1
ATOM 5670 O O . LEU B 1 340 ? -30.906 -6 -3.287 1 91.12 340 LEU B O 1
ATOM 5674 N N . CYS B 1 341 ? -29.703 -4.184 -3.721 1 92.69 341 CYS B N 1
ATOM 5675 C CA . CYS B 1 341 ? -29.594 -3.797 -2.318 1 92.69 341 CYS B CA 1
ATOM 5676 C C . CYS B 1 341 ? -30.969 -3.512 -1.719 1 92.69 341 CYS B C 1
ATOM 5678 O O . CYS B 1 341 ? -31.219 -3.826 -0.555 1 92.69 341 CYS B O 1
ATOM 5680 N N . LYS B 1 342 ? -31.797 -2.922 -2.518 1 93.31 342 LYS B N 1
ATOM 5681 C CA . LYS B 1 342 ? -33.156 -2.607 -2.068 1 93.31 342 LYS B CA 1
ATOM 5682 C C . LYS B 1 342 ? -34.031 -3.865 -2.004 1 93.31 342 LYS B C 1
ATOM 5684 O O . LYS B 1 342 ? -34.75 -4.066 -1.04 1 93.31 342 LYS B O 1
ATOM 5689 N N . ASP B 1 343 ? -33.906 -4.699 -2.92 1 91.62 343 ASP B N 1
ATOM 5690 C CA . ASP B 1 343 ? -34.781 -5.859 -3.064 1 91.62 343 ASP B CA 1
ATOM 5691 C C . ASP B 1 343 ? -34.375 -6.965 -2.086 1 91.62 343 ASP B C 1
ATOM 5693 O O . ASP B 1 343 ? -35.25 -7.648 -1.534 1 91.62 343 ASP B O 1
ATOM 5697 N N . ASN B 1 344 ? -33.156 -7.16 -1.951 1 91.31 344 ASN B N 1
ATOM 5698 C CA . ASN B 1 344 ? -32.688 -8.258 -1.113 1 91.31 344 ASN B CA 1
ATOM 5699 C C . ASN B 1 344 ? -31.453 -7.855 -0.324 1 91.31 344 ASN B C 1
ATOM 5701 O O . ASN B 1 344 ? -30.359 -8.359 -0.588 1 91.31 344 ASN B O 1
ATOM 5705 N N . PRO B 1 345 ? -31.609 -7.082 0.714 1 92.94 345 PRO B N 1
ATOM 5706 C CA . PRO B 1 345 ? -30.469 -6.578 1.479 1 92.94 345 PRO B CA 1
ATOM 5707 C C . PRO B 1 345 ? -29.656 -7.695 2.125 1 92.94 345 PRO B C 1
ATOM 5709 O O . PRO B 1 345 ? -28.438 -7.574 2.254 1 92.94 345 PRO B O 1
ATOM 5712 N N . ALA B 1 346 ? -30.297 -8.742 2.529 1 90.06 346 ALA B N 1
ATOM 5713 C CA . ALA B 1 346 ? -29.578 -9.852 3.158 1 90.06 346 ALA B CA 1
ATOM 5714 C C . ALA B 1 346 ? -28.609 -10.508 2.174 1 90.06 346 ALA B C 1
ATOM 5716 O O . ALA B 1 346 ? -27.453 -10.789 2.52 1 90.06 346 ALA B O 1
ATOM 5717 N N . LEU B 1 347 ? -29.109 -10.656 1.005 1 87.19 347 LEU B N 1
ATOM 5718 C CA . LEU B 1 347 ? -28.281 -11.234 -0.05 1 87.19 347 LEU B CA 1
ATOM 5719 C C . LEU B 1 347 ? -27.094 -10.328 -0.368 1 87.19 347 LEU B C 1
ATOM 5721 O O . LEU B 1 347 ? -25.953 -10.797 -0.477 1 87.19 347 LEU B O 1
ATOM 5725 N N . MET B 1 348 ? -27.359 -9.133 -0.439 1 91.19 348 MET B N 1
ATOM 5726 C CA . MET B 1 348 ? -26.328 -8.188 -0.841 1 91.19 348 MET B CA 1
ATOM 5727 C C . MET B 1 348 ? -25.312 -7.977 0.28 1 91.19 348 MET B C 1
ATOM 5729 O O . MET B 1 348 ? -24.125 -7.77 0.019 1 91.19 348 MET B O 1
ATOM 5733 N N . LEU B 1 349 ? -25.812 -8.055 1.457 1 91.5 349 LEU B N 1
ATOM 5734 C CA . LEU B 1 349 ? -24.891 -7.996 2.588 1 91.5 349 LEU B CA 1
ATOM 5735 C C . LEU B 1 349 ? -23.891 -9.148 2.537 1 91.5 349 LEU B C 1
ATOM 5737 O O . LEU B 1 349 ? -22.688 -8.945 2.73 1 91.5 349 LEU B O 1
ATOM 5741 N N . THR B 1 350 ? -24.359 -10.281 2.246 1 87.25 350 THR B N 1
ATOM 5742 C CA . THR B 1 350 ? -23.484 -11.453 2.119 1 87.25 350 THR B CA 1
ATOM 5743 C C . THR B 1 350 ? -22.531 -11.297 0.941 1 87.25 350 THR B C 1
ATOM 5745 O O . THR B 1 350 ? -21.344 -11.609 1.051 1 87.25 350 THR B O 1
ATOM 5748 N N . PHE B 1 351 ? -23.016 -10.805 -0.133 1 86.5 351 PHE B N 1
ATOM 5749 C CA . PHE B 1 351 ? -22.203 -10.578 -1.314 1 86.5 351 PHE B CA 1
ATOM 5750 C C . PHE B 1 351 ? -21.062 -9.602 -1.011 1 86.5 351 PHE B C 1
ATOM 5752 O O . PHE B 1 351 ? -19.906 -9.852 -1.349 1 86.5 351 PHE B O 1
ATOM 5759 N N . VAL B 1 352 ? -21.391 -8.539 -0.351 1 89.62 352 VAL B N 1
ATOM 5760 C CA . VAL B 1 352 ? -20.438 -7.477 -0.082 1 89.62 352 VAL B CA 1
ATOM 5761 C C . VAL B 1 352 ? -19.406 -7.953 0.942 1 89.62 352 VAL B C 1
ATOM 5763 O O . VAL B 1 352 ? -18.203 -7.805 0.736 1 89.62 352 VAL B O 1
ATOM 5766 N N . THR B 1 353 ? -19.844 -8.586 1.987 1 88.94 353 THR B N 1
ATOM 5767 C CA . THR B 1 353 ? -18.969 -8.883 3.111 1 88.94 353 THR B CA 1
ATOM 5768 C C . THR B 1 353 ? -18.203 -10.18 2.859 1 88.94 353 THR B C 1
ATOM 5770 O O . THR B 1 353 ? -17 -10.25 3.115 1 88.94 353 THR B O 1
ATOM 5773 N N . LYS B 1 354 ? -18.844 -11.172 2.34 1 83.31 354 LYS B N 1
ATOM 5774 C CA . LYS B 1 354 ? -18.25 -12.508 2.328 1 83.31 354 LYS B CA 1
ATOM 5775 C C . LYS B 1 354 ? -17.625 -12.82 0.969 1 83.31 354 LYS B C 1
ATOM 5777 O O . LYS B 1 354 ? -16.828 -13.758 0.843 1 83.31 354 LYS B O 1
ATOM 5782 N N . ILE B 1 355 ? -17.922 -11.992 0.036 1 81.88 355 ILE B N 1
ATOM 5783 C CA . ILE B 1 355 ? -17.375 -12.289 -1.284 1 81.88 355 ILE B CA 1
ATOM 5784 C C . ILE B 1 355 ? -16.484 -11.133 -1.741 1 81.88 355 ILE B C 1
ATOM 5786 O O . ILE B 1 355 ? -15.266 -11.281 -1.817 1 81.88 355 ILE B O 1
ATOM 5790 N N . ALA B 1 356 ? -17.109 -10 -1.965 1 84.06 356 ALA B N 1
ATOM 5791 C CA . ALA B 1 356 ? -16.359 -8.875 -2.521 1 84.06 356 ALA B CA 1
ATOM 5792 C C . ALA B 1 356 ? -15.25 -8.43 -1.574 1 84.06 356 ALA B C 1
ATOM 5794 O O . ALA B 1 356 ? -14.07 -8.391 -1.955 1 84.06 356 ALA B O 1
ATOM 5795 N N . LEU B 1 357 ? -15.57 -8.281 -0.36 1 85.38 357 LEU B N 1
ATOM 5796 C CA . LEU B 1 357 ? -14.594 -7.762 0.594 1 85.38 357 LEU B CA 1
ATOM 5797 C C . LEU B 1 357 ? -13.594 -8.844 0.989 1 85.38 357 LEU B C 1
ATOM 5799 O O . LEU B 1 357 ? -12.445 -8.539 1.329 1 85.38 357 LEU B O 1
ATOM 5803 N N . ALA B 1 358 ? -14.031 -10.023 1.045 1 78.69 358 ALA B N 1
ATOM 5804 C CA . ALA B 1 358 ? -13.109 -11.117 1.356 1 78.69 358 ALA B CA 1
ATOM 5805 C C . ALA B 1 358 ? -11.969 -11.172 0.344 1 78.69 358 ALA B C 1
ATOM 5807 O O . ALA B 1 358 ? -10.812 -11.375 0.716 1 78.69 358 ALA B O 1
ATOM 5808 N N . TYR B 1 359 ? -12.281 -11 -0.79 1 75.38 359 TYR B N 1
ATOM 5809 C CA . TYR B 1 359 ? -11.281 -10.922 -1.846 1 75.38 359 TYR B CA 1
ATOM 5810 C C . TYR B 1 359 ? -10.406 -9.68 -1.678 1 75.38 359 TYR B C 1
ATOM 5812 O O . TYR B 1 359 ? -9.18 -9.766 -1.787 1 75.38 359 TYR B O 1
ATOM 5820 N N . ASP B 1 360 ? -10.984 -8.602 -1.377 1 78.31 360 ASP B N 1
ATOM 5821 C CA . ASP B 1 360 ? -10.273 -7.324 -1.303 1 78.31 360 ASP B CA 1
ATOM 5822 C C . ASP B 1 360 ? -9.344 -7.281 -0.096 1 78.31 360 ASP B C 1
ATOM 5824 O O . ASP B 1 360 ? -8.297 -6.633 -0.136 1 78.31 360 ASP B O 1
ATOM 5828 N N . ALA B 1 361 ? -9.781 -7.941 0.911 1 76.38 361 ALA B N 1
ATOM 5829 C CA . ALA B 1 361 ? -8.938 -7.969 2.102 1 76.38 361 ALA B CA 1
ATOM 5830 C C . ALA B 1 361 ? -7.57 -8.57 1.789 1 76.38 361 ALA B C 1
ATOM 5832 O O . ALA B 1 361 ? -6.535 -8.008 2.166 1 76.38 361 ALA B O 1
ATOM 5833 N N . VAL B 1 362 ? -7.551 -9.625 1.103 1 73.94 362 VAL B N 1
ATOM 5834 C CA . VAL B 1 362 ? -6.305 -10.297 0.75 1 73.94 362 VAL B CA 1
ATOM 5835 C C . VAL B 1 362 ? -5.504 -9.422 -0.216 1 73.94 362 VAL B C 1
ATOM 5837 O O . VAL B 1 362 ? -4.293 -9.25 -0.049 1 73.94 362 VAL B O 1
ATOM 5840 N N . ARG B 1 363 ? -6.195 -8.938 -1.114 1 76.19 363 ARG B N 1
ATOM 5841 C CA . ARG B 1 363 ? -5.578 -8.062 -2.109 1 76.19 363 ARG B CA 1
ATOM 5842 C C . ARG B 1 363 ? -4.914 -6.863 -1.449 1 76.19 363 ARG B C 1
ATOM 5844 O O . ARG B 1 363 ? -3.758 -6.547 -1.737 1 76.19 363 ARG B O 1
ATOM 5851 N N . TYR B 1 364 ? -5.609 -6.258 -0.658 1 76.75 364 TYR B N 1
ATOM 5852 C CA . TYR B 1 364 ? -5.141 -5.051 0.009 1 76.75 364 TYR B CA 1
ATOM 5853 C C . TYR B 1 364 ? -3.893 -5.332 0.837 1 76.75 364 TYR B C 1
ATOM 5855 O O . TYR B 1 364 ? -2.887 -4.633 0.714 1 76.75 364 TYR B O 1
ATOM 5863 N N . PHE B 1 365 ? -3.932 -6.281 1.562 1 76.06 365 PHE B N 1
ATOM 5864 C CA . PHE B 1 365 ? -2.834 -6.531 2.488 1 76.06 365 PHE B CA 1
ATOM 5865 C C . PHE B 1 365 ? -1.596 -7.016 1.743 1 76.06 365 PHE B C 1
ATOM 5867 O O . PHE B 1 365 ? -0.472 -6.645 2.092 1 76.06 365 PHE B O 1
ATOM 5874 N N . ASN B 1 366 ? -1.841 -7.797 0.732 1 76.62 366 ASN B N 1
ATOM 5875 C CA . ASN B 1 366 ? -0.702 -8.219 -0.076 1 76.62 366 ASN B CA 1
ATOM 5876 C C . ASN B 1 366 ? -0.023 -7.031 -0.752 1 76.62 366 ASN B C 1
ATOM 5878 O O . ASN B 1 366 ? 1.206 -6.941 -0.778 1 76.62 366 ASN B O 1
ATOM 5882 N N . THR B 1 367 ? -0.819 -6.242 -1.294 1 77.31 367 THR B N 1
ATOM 5883 C CA . THR B 1 367 ? -0.292 -5.07 -1.982 1 77.31 367 THR B CA 1
ATOM 5884 C C . THR B 1 367 ? 0.398 -4.129 -0.999 1 77.31 367 THR B C 1
ATOM 5886 O O . THR B 1 367 ? 1.48 -3.613 -1.28 1 77.31 367 THR B O 1
ATOM 5889 N N . LEU B 1 368 ? -0.243 -3.945 0.082 1 76.75 368 LEU B N 1
ATOM 5890 C CA . LEU B 1 368 ? 0.346 -3.102 1.115 1 76.75 368 LEU B CA 1
ATOM 5891 C C . LEU B 1 368 ? 1.678 -3.674 1.59 1 76.75 368 LEU B C 1
ATOM 5893 O O . LEU B 1 368 ? 2.666 -2.943 1.704 1 76.75 368 LEU B O 1
ATOM 5897 N N . LYS B 1 369 ? 1.678 -4.902 1.867 1 76.69 369 LYS B N 1
ATOM 5898 C CA . LYS B 1 369 ? 2.9 -5.566 2.312 1 76.69 369 LYS B CA 1
ATOM 5899 C C . LYS B 1 369 ? 4.008 -5.434 1.271 1 76.69 369 LYS B C 1
ATOM 5901 O O . LYS B 1 369 ? 5.16 -5.156 1.613 1 76.69 369 LYS B O 1
ATOM 5906 N N . HIS B 1 370 ? 3.641 -5.652 0.087 1 77 370 HIS B N 1
ATOM 5907 C CA . HIS B 1 370 ? 4.605 -5.555 -1 1 77 370 HIS B CA 1
ATOM 5908 C C . HIS B 1 370 ? 5.246 -4.172 -1.046 1 77 370 HIS B C 1
ATOM 5910 O O . HIS B 1 370 ? 6.469 -4.047 -0.994 1 77 370 HIS B O 1
ATOM 5916 N N . TRP B 1 371 ? 4.477 -3.203 -1.029 1 74.31 371 TRP B N 1
ATOM 5917 C CA . TRP B 1 371 ? 4.98 -1.852 -1.255 1 74.31 371 TRP B CA 1
ATOM 5918 C C . TRP B 1 371 ? 5.68 -1.315 -0.011 1 74.31 371 TRP B C 1
ATOM 5920 O O . TRP B 1 371 ? 6.645 -0.554 -0.113 1 74.31 371 TRP B O 1
ATOM 5930 N N . THR B 1 372 ? 5.207 -1.707 1.136 1 73.38 372 THR B N 1
ATOM 5931 C CA . THR B 1 372 ? 5.848 -1.287 2.379 1 73.38 372 THR B CA 1
ATOM 5932 C C . THR B 1 372 ? 7.246 -1.879 2.492 1 73.38 372 THR B C 1
ATOM 5934 O O . THR B 1 372 ? 8.164 -1.23 3.006 1 73.38 372 THR B O 1
ATOM 5937 N N . GLN B 1 373 ? 7.383 -3.041 2.008 1 71.31 373 GLN B N 1
ATOM 5938 C CA . GLN B 1 373 ? 8.672 -3.711 2.104 1 71.31 373 GLN B CA 1
ATOM 5939 C C . GLN B 1 373 ? 9.656 -3.168 1.063 1 71.31 373 GLN B C 1
ATOM 5941 O O . GLN B 1 373 ? 10.867 -3.148 1.294 1 71.31 373 GLN B O 1
ATOM 5946 N N . VAL B 1 374 ? 9.109 -2.779 -0.06 1 68.19 374 VAL B N 1
ATOM 5947 C CA . VAL B 1 374 ? 9.969 -2.299 -1.139 1 68.19 374 VAL B CA 1
ATOM 5948 C C . VAL B 1 374 ? 10.367 -0.85 -0.874 1 68.19 374 VAL B C 1
ATOM 5950 O O . VAL B 1 374 ? 11.406 -0.388 -1.359 1 68.19 374 VAL B O 1
ATOM 5953 N N . GLY B 1 375 ? 9.523 -0.098 -0.148 1 65.31 375 GLY B N 1
ATOM 5954 C CA . GLY B 1 375 ? 9.828 1.3 0.109 1 65.31 375 GLY B CA 1
ATOM 5955 C C . GLY B 1 375 ? 10.844 1.493 1.221 1 65.31 375 GLY B C 1
ATOM 5956 O O . GLY B 1 375 ? 11.828 2.211 1.05 1 65.31 375 GLY B O 1
#

Organism: Batrachochytrium dendrobatidis (strain JEL423) (NCBI:txid403673)

Radius of gyration: 27.74 Å; Cα contacts (8 Å, |Δi|>4): 1389; chains: 2; bounding box: 82×81×54 Å

InterPro domains:
  IPR000595 Cyclic nucleotide-binding domain [PF00027] (258-344)
  IPR000595 Cyclic nucleotide-binding domain [PS50042] (261-340)
  IPR000595 Cyclic nucleotide-binding domain [SM00100] (237-356)
  IPR000595 Cyclic nucleotide-binding domain [cd00038] (243-352)
  IPR002645 STAS domain [PF01740] (45-118)
  IPR002645 STAS domain [PS50801] (48-157)
  IPR014710 RmlC-like jelly roll fold [G3DSA:2.60.120.10] (233-364)
  IPR018490 Cyclic nucleotide-binding domain superfamily [SSF51206] (243-352)
  IPR036513 STAS domain superfamily [G3DSA:3.30.750.24] (32-164)
  IPR036513 STAS domain superfamily [SSF52091] (43-158)
  IPR052706 Membrane-associated Transporter-like [PTHR43310] (6-352)

Solvent-accessible surface area (backbone atoms only — not comparable to full-atom values): 39095 Å² total; per-residue (Å²): 132,84,81,74,76,76,66,67,61,67,89,62,68,33,65,69,48,75,40,34,30,62,70,43,49,38,43,61,44,60,28,37,58,56,48,53,26,40,62,58,37,14,63,24,30,36,36,35,34,36,32,46,59,42,30,54,68,41,48,50,51,50,42,54,49,52,52,49,47,46,68,76,37,70,38,40,40,34,42,33,40,29,33,66,51,44,57,37,70,38,77,79,22,33,64,52,48,42,53,44,49,50,57,36,50,75,62,71,23,33,41,33,36,12,22,42,72,83,48,41,67,59,51,53,72,42,45,53,73,53,63,53,78,50,88,87,53,88,66,59,64,72,41,55,48,78,33,72,35,61,51,56,40,42,42,50,55,51,50,57,56,45,49,57,34,45,53,50,45,40,50,52,29,51,71,64,67,60,86,74,84,59,87,68,80,75,69,71,80,72,75,77,66,89,72,79,41,65,40,55,48,40,44,48,49,21,34,48,48,38,45,67,74,40,54,74,76,72,82,67,80,92,55,78,42,51,49,61,27,49,34,51,37,53,27,36,75,63,77,48,90,47,59,67,56,36,42,64,55,30,46,79,46,47,42,82,45,80,41,50,51,68,39,69,79,48,44,63,64,36,76,38,54,44,27,38,34,31,67,37,45,34,37,34,36,22,42,82,42,96,89,53,79,47,47,77,67,33,35,42,31,41,28,33,74,47,51,47,65,33,36,56,32,72,34,53,29,82,39,28,33,33,22,74,29,57,26,37,33,37,35,36,39,44,67,53,49,54,50,43,42,69,74,37,20,57,59,41,34,46,44,47,28,60,44,56,41,37,52,45,52,55,52,49,52,42,42,44,45,29,25,58,70,58,69,132,84,82,73,75,77,65,68,62,67,89,63,65,34,64,69,47,76,40,34,29,61,71,43,50,36,43,60,43,59,29,38,59,56,48,53,29,41,62,60,38,14,61,23,29,36,38,35,34,36,32,47,59,42,31,52,68,40,47,50,52,50,42,54,49,52,53,49,47,45,69,77,37,70,39,42,41,33,41,34,41,30,32,68,50,44,54,37,67,37,76,80,22,32,64,52,48,42,53,43,48,51,58,36,50,74,62,71,23,33,41,33,35,12,22,40,70,82,49,42,68,59,50,52,70,41,45,54,72,53,62,51,80,50,87,87,52,90,64,62,64,76,41,55,48,77,32,72,38,60,52,54,40,42,42,51,54,52,49,57,55,46,48,58,33,46,54,50,46,40,48,52,28,49,71,65,67,60,86,74,84,58,87,68,80,74,67,71,79,72,72,77,66,90,72,80,40,65,40,55,47,39,44,48,49,22,33,50,48,37,45,68,74,40,54,74,74,72,83,68,78,92,56,78,44,50,49,63,28,48,34,49,37,54,27,36,74,65,80,49,90,46,59,69,55,35,41,64,55,31,47,80,46,46,43,82,44,79,44,53,52,66,38,69,78,47,42,62,65,37,76,37,53,43,26,38,34,31,68,38,44,34,37,34,36,21,43,80,43,97,89,52,80,45,46,77,67,34,37,41,30,40,29,33,74,46,51,47,67,32,35,55,32,73,32,53,29,82,38,28,34,32,24,74,28,58,24,37,31,36,34,36,40,44,68,53,49,53,50,42,41,69,75,36,20,57,58,41,35,47,45,46,28,61,43,55,42,36,53,46,52,54,51,49,50,43,40,44,45,30,25,58,70,57,69

pLDDT: mean 74.81, std 19.57, range [18.67, 96.81]

Nearest PDB structures (foldseek):
  4cyd-assembly1_D  TM=8.565E-01  e=1.970E-09  Corynebacterium glutamicum
  4cyd-assembly2_A  TM=8.143E-01  e=1.755E-09  Corynebacterium glutamicum
  2pqq-assembly1_B  TM=7.420E-01  e=1.475E-09  Streptomyces coelicolor A3(2)
  3h3z-assembly1_A  TM=7.741E-01  e=1.410E-08  Ruegeria pomeroyi DSS-3
  6hyq-assembly3_C  TM=7.546E-01  e=9.402E-09  Trypanosoma cruzi

Secondary structure (DSSP, 8-state):
-------------SEEEEEETTTS--SEE--HHHHHHHHHHGGGEEEEEEEEEE-HHHHHHHHHHHHHHHHH-TT--EEEEEEEEEEEE-GGGHHHHHHHHHHHHHTT-EEEEE--GGGHHHHHHTTTTS----TT-SS----EEEESSHHHHHHHHHHHHHHHHHHHHHHHHHTTT------SS--------SS--HHHHHHHHHHHHHHHHS---------TTHHHHHHHHHHS-TT-TTHHHHHHHHHHHEEEEEE-TT-EEE-TT----EEEEEEES-EEEEEEETTEEEEEEEEE-TT-EESHHHHHHT----SEEEESS-EEEEEEEHHHHHHHHHH-HHHHHHIIIIIIHHHHHHHHHHHHHHHHHH-/-------------SEEEEEETTT---SEE--HHHHHHHHHHGGGEEEEEEEEEE-HHHHHHHHHHHHHHHHH-TT--EEEEEEEEEEEE-GGGHHHHHHHHHHHHHTT-EEEEE--GGGHHHHHHTTTTS----TT-SS----EEEESSHHHHHHHHHHHHHHHHHHHHHHHHHTTT------S---------SS--HHHHHHHHHHHHHHHHS---------TTHHHHHHHHHHS-TT-TTHHHHHHHHHHHEEEEEE-TT-EEE-TT----EEEEEEES-EEEEEEETTEEEEEEEEE-TT-EESHHHHHHT----SEEEESS-EEEEEEEHHHHHHHHHH-HHHHHHIIIIIIHHHHHHHHHHHHHHHHHH-

Sequence (750 aa):
MTFQPVVMCSQRSIIRASFTGSQLRSTVHRLYRQQIFLDNCGDQIHAIRLQGFIFFGTLNQLEVHIRSVFIDTPETKFVVVDFGLIHGIDYSALESFQRIRRVINQRKAHLVFCGLGMLYRDVIKSGVFDGVEDDDAVEPYVDVHNFNTLNEALEWCENVLLEAYYKKSNRSIMLEGKSVAIPTNYHSNVTDTHFVTPRAQQACAAASLVISKHPHPKQQSHNTVARPVSILLQAFSEGSPFEPLLAELCGSNFELIEVAAGETLYTLGDDATELYVIEEGELVLMIPEKHGAGQVVETMLPGTMVGEIEMFTDRPRMCLLKATQDALLWRLSRDAFERLCKDNPALMLTFVTKIALAYDAVRYFNTLKHWTQVGMTFQPVVMCSQRSIIRASFTGSQLRSTVHRLYRQQIFLDNCGDQIHAIRLQGFIFFGTLNQLEVHIRSVFIDTPETKFVVVDFGLIHGIDYSALESFQRIRRVINQRKAHLVFCGLGMLYRDVIKSGVFDGVEDDDAVEPYVDVHNFNTLNEALEWCENVLLEAYYKKSNRSIMLEGKSVAIPTNYHSNVTDTHFVTPRAQQACAAASLVISKHPHPKQQSHNTVARPVSILLQAFSEGSPFEPLLAELCGSNFELIEVAAGETLYTLGDDATELYVIEEGELVLMIPEKHGAGQVVETMLPGTMVGEIEMFTDRPRMCLLKATQDALLWRLSRDAFERLCKDNPALMLTFVTKIALAYDAVRYFNTLKHWTQVG

Foldseek 3Di:
DPPPPPPPQPPDQQWPDKDFQLLAAFLAADFPLLVLLCNQQRRLEMETEGAEEADQVNLVVVLVVVLVSCVVPVLHAEYEYECQHYDYYDLNNQLSLQVSLVSCVVSNHAYEYENCVVVVVSNVVSVSQPQPPPVPDPDRPRRYYYDHHPSVRNVVVSVVLVVLLCVVVVCVVVVVPDCDCDVPPPPPPPPPDPPCRPNNVSSVVSSCVSCVQAPQPDPDDPDPQQQLLSLLCSSARNVDPCSVLSSVLSRPQWDKDKDAAFDWPDAFQAWLFKKKAWAAAKKFWFADDPPDDTHTLHIYGHSDIDSVVCLVVRHTDHTIMGTNHITIIIMGTSVSLVVCCVPPVPSSVCCVVRGNVVSVVVSVVNSVSNVVVVD/DPPPPPPPQPPDQQWPDKDFQLLAAFLAADFPLLVLLCNQQRRLEMETEGAEEADQVNLVVVLVVVLVSCVVPVLHAEYEYECQHYDYYDLNNQLSLQVSLVSCVVSNHAYEYENCVVVVVSNVVSVSQPQPPPVPDPDRPRRYYYYHHPSVRNVVVSVVLVVLLCVVVVCVVVVVPDCPCDVPPPPPPPPPDPPCRPNNVSSVVSSCVSCVQQPQPDPDDPDPQQQLLSLLCSSARVPDPCSVLSSVLRRPFWDKDKDAAFDWPDAFQAWLFKKKAWAAAKKFWFADDPPDDTHTLHIYGHSDIDSVVCLVVRHTDHTIMGTNHITIIIMGTSVSLVVCCVPPVPSSVCCVVRGNVVSVVVSVVNSVSNVVVVD